Protein AF-0000000078659675 (afdb_homodimer)

Sequence (602 aa):
MTEHTHDHQFLGSAHDQNARRTLWVVILTLVMMAAEIAAGYITGSMALLADGFHMATHAGALGIAAAAYAYARRHAGSSRYSFGTGKVGDLGGFASALILGIVALSVGVESTIRLFQPGEVQFDMAIFIAVIGLLVNIASALLLGHGHNHDHHHEHGHDHPHHHDNNLRSAYLHVIADALTSVLAIAALLAGRFLGWVWLDPLMGIVGALVIARWSWSLMKVTAGVLLDQTDEHVAEEIRERVEKPGDARITDLHVWRVGPDAHAAIISVVGKAGVDLASIRQRLVPVHEVRHLTVEVQAGMTEHTHDHQFLGSAHDQNARRTLWVVILTLVMMAAEIAAGYITGSMALLADGFHMATHAGALGIAAAAYAYARRHAGSSRYSFGTGKVGDLGGFASALILGIVALSVGVESTIRLFQPGEVQFDMAIFIAVIGLLVNIASALLLGHGHNHDHHHEHGHDHPHHHDNNLRSAYLHVIADALTSVLAIAALLAGRFLGWVWLDPLMGIVGALVIARWSWSLMKVTAGVLLDQTDEHVAEEIRERVEKPGDARITDLHVWRVGPDAHAAIISVVGKAGVDLASIRQRLVPVHEVRHLTVEVQAG

Radius of gyration: 29.97 Å; Cα contacts (8 Å, |Δi|>4): 810; chains: 2; bounding box: 80×82×69 Å

Solvent-accessible surface area (backbone atoms only — not comparable to full-atom values): 30728 Å² total; per-residue (Å²): 139,83,78,76,74,74,71,85,61,75,66,48,60,60,51,45,48,52,48,47,52,52,48,51,43,49,50,51,51,51,51,42,28,51,49,30,36,52,43,11,68,72,25,50,34,33,16,43,28,25,47,16,53,47,49,45,55,56,50,41,53,50,49,17,53,48,50,32,47,50,47,48,61,71,45,62,77,45,74,83,54,62,61,20,56,40,36,52,20,35,51,46,36,26,53,46,19,49,53,44,31,51,50,18,51,52,43,27,52,52,13,54,50,30,53,79,47,73,69,77,55,44,42,68,63,45,42,52,51,46,52,51,43,47,50,49,52,52,51,41,49,54,62,57,59,62,62,73,64,70,70,90,64,72,88,78,69,93,72,80,66,70,66,64,56,54,54,52,48,50,52,50,50,48,53,47,53,53,47,48,50,45,50,51,31,42,49,23,38,48,36,24,67,77,69,62,40,58,54,38,24,19,50,41,5,33,52,33,15,50,54,36,32,52,50,19,49,53,44,30,51,57,26,45,37,44,49,26,41,40,63,43,62,70,62,43,51,54,50,49,49,49,56,34,64,86,65,55,32,43,77,78,42,81,47,29,24,52,26,29,86,81,27,22,34,35,41,37,33,33,38,16,45,96,84,65,44,66,68,60,55,50,59,55,45,60,80,49,70,46,52,72,42,78,46,60,36,74,40,84,100,137,82,77,76,74,74,70,82,61,73,68,49,58,60,51,43,48,53,46,47,53,51,48,50,43,49,51,50,50,52,50,42,26,52,49,29,36,51,42,11,66,73,25,50,34,33,17,43,29,25,46,16,53,48,50,45,54,55,51,41,54,50,49,19,54,48,48,31,47,52,48,47,62,70,44,62,75,46,74,83,52,61,62,22,56,39,36,52,21,34,52,45,37,27,53,47,18,49,54,44,31,51,50,17,50,52,44,27,52,52,13,53,51,29,51,79,47,73,68,76,55,44,42,67,63,45,43,52,51,47,52,52,42,47,50,49,52,52,52,40,49,53,62,58,60,62,62,70,62,70,71,88,64,72,88,79,69,93,71,81,65,68,66,65,55,54,54,53,48,51,53,49,50,48,52,47,53,54,47,47,51,45,50,51,31,43,50,22,37,48,36,24,65,76,69,62,40,57,53,39,25,19,49,41,5,34,53,35,14,51,52,37,31,51,51,19,49,52,44,30,52,56,26,45,38,44,49,26,42,41,63,42,61,71,62,44,51,52,50,50,49,50,56,33,63,86,64,53,34,43,78,79,41,80,46,28,24,52,27,29,86,81,28,23,34,34,41,36,33,33,38,17,44,95,84,64,43,68,68,60,56,52,60,56,46,59,79,49,71,45,52,70,42,78,46,59,35,76,41,84,99

Secondary structure (DSSP, 8-state):
---------TTTHHHHHHHHHHHHHHHHHHHHHHHHHHHHHHHT-HHHHHHHHHHHHHHHHHHHHHHHHHHHHHTTT-GGGTTTGGGHHHHHHHHHHHHHHHHHHHHHHHHHHHHHS-----HHHHHHHHHHHHHHHHHHHHHHHGGGGS-TT---S----HHHHHHHHHHHHHHHHHHHHHHHHHHHHHHHHHH--TTHHHHHHHHHHHHHHHHHHHHHHHHHHHHTT-B-HHHHHHHHHHHHTTSSEEEEEEEEEEEETTEEEEEEEEEE-TT--HHHHHHHHTT-TTEEEEEEEEEE-/---------TTTHHHHHHHHHHHHHHHHHHHHHHHHHHHHHHH--HHHHHHHHHHHHHHHHHHHHHHHHHHHHHTTT-GGGTTTGGGHHHHHHHHHHHHHHHHHHHHHHHHHHHHHS-----HHHHHHHHHHHHHHHHHHHHHHHGGGGS-TT---S----HHHHHHHHHHHHHHHHHHHHHHHHHHHHHHHHHH--TTHHHHHHHHHHHHHHHHHHHHHHHHHHHHTT-B-HHHHHHHHHHHHTTSSEEEEEEEEEEEETTEEEEEEEEEE-TT--HHHHHHHHTT-TTEEEEEEEEEE-

InterPro domains:
  IPR002524 Cation efflux [TIGR01297] (19-298)
  IPR027469 Cation efflux transmembrane domain superfamily [G3DSA:1.20.1510.10] (18-227)
  IPR027469 Cation efflux transmembrane domain superfamily [SSF161111] (16-229)
  IPR045316 Zinc transporter Msc2-like [PTHR45755] (15-300)
  IPR058533 Cation efflux protein, transmembrane domain [PF01545] (25-228)

pLDDT: mean 78.59, std 19.4, range [26.41, 96.31]

Structure (mmCIF, N/CA/C/O backbone):
data_AF-0000000078659675-model_v1
#
loop_
_entity.id
_entity.type
_entity.pdbx_description
1 polymer 'CDF family Co(II)/Ni(II) efflux transporter DmeF'
#
loop_
_atom_site.group_PDB
_atom_site.id
_atom_site.type_symbol
_atom_site.label_atom_id
_atom_site.label_alt_id
_atom_site.label_comp_id
_atom_site.label_asym_id
_atom_site.label_entity_id
_atom_site.label_seq_id
_atom_site.pdbx_PDB_ins_code
_atom_site.Cartn_x
_atom_site.Cartn_y
_atom_site.Cartn_z
_atom_site.occupancy
_atom_site.B_iso_or_equiv
_atom_site.auth_seq_id
_atom_site.auth_comp_id
_atom_site.auth_asym_id
_atom_site.auth_atom_id
_atom_site.pdbx_PDB_model_num
ATOM 1 N N . MET A 1 1 ? -38.25 17 44.094 1 26.41 1 MET A N 1
ATOM 2 C CA . MET A 1 1 ? -38.406 17.047 42.625 1 26.41 1 MET A CA 1
ATOM 3 C C . MET A 1 1 ? -37.438 16.094 41.938 1 26.41 1 MET A C 1
ATOM 5 O O . MET A 1 1 ? -36.25 16.359 41.875 1 26.41 1 MET A O 1
ATOM 9 N N . THR A 1 2 ? -37.625 14.703 41.938 1 29.97 2 THR A N 1
ATOM 10 C CA . THR A 1 2 ? -36.938 13.438 41.75 1 29.97 2 THR A CA 1
ATOM 11 C C . THR A 1 2 ? -36.594 13.227 40.25 1 29.97 2 THR A C 1
ATOM 13 O O . THR A 1 2 ? -37.5 13.039 39.438 1 29.97 2 THR A O 1
ATOM 16 N N . GLU A 1 3 ? -35.75 14.156 39.688 1 32.44 3 GLU A N 1
ATOM 17 C CA . GLU A 1 3 ? -35.344 14.234 38.281 1 32.44 3 GLU A CA 1
ATOM 18 C C . GLU A 1 3 ? -34.969 12.859 37.719 1 32.44 3 GLU A C 1
ATOM 20 O O . GLU A 1 3 ? -34.062 12.219 38.25 1 32.44 3 GLU A O 1
ATOM 25 N N . HIS A 1 4 ? -36 12.031 37.281 1 32.41 4 HIS A N 1
ATOM 26 C CA . HIS A 1 4 ? -36 10.742 36.594 1 32.41 4 HIS A CA 1
ATOM 27 C C . HIS A 1 4 ? -35 10.734 35.438 1 32.41 4 HIS A C 1
ATOM 29 O O . HIS A 1 4 ? -35.188 11.461 34.469 1 32.41 4 HIS A O 1
ATOM 35 N N . THR A 1 5 ? -33.719 10.797 35.719 1 32.12 5 THR A N 1
ATOM 36 C CA . THR A 1 5 ? -32.594 10.555 34.812 1 32.12 5 THR A CA 1
ATOM 37 C C . THR A 1 5 ? -32.875 9.344 33.938 1 32.12 5 THR A C 1
ATOM 39 O O . THR A 1 5 ? -32.844 8.203 34.406 1 32.12 5 THR A O 1
ATOM 42 N N . HIS A 1 6 ? -34.094 9.336 33.188 1 31.38 6 HIS A N 1
ATOM 43 C CA . HIS A 1 6 ? -34.344 8.32 32.156 1 31.38 6 HIS A CA 1
ATOM 44 C C . HIS A 1 6 ? -33.062 7.973 31.391 1 31.38 6 HIS A C 1
ATOM 46 O O . HIS A 1 6 ? -32.438 8.844 30.766 1 31.38 6 HIS A O 1
ATOM 52 N N . ASP A 1 7 ? -32.25 7.145 31.906 1 31.67 7 ASP A N 1
ATOM 53 C CA . ASP A 1 7 ? -31.094 6.426 31.406 1 31.67 7 ASP A CA 1
ATOM 54 C C . ASP A 1 7 ? -31.297 5.98 29.953 1 31.67 7 ASP A C 1
ATOM 56 O O . ASP A 1 7 ? -32.281 5.289 29.656 1 31.67 7 ASP A O 1
ATOM 60 N N . HIS A 1 8 ? -31.141 6.836 28.922 1 31.97 8 HIS A N 1
ATOM 61 C CA . HIS A 1 8 ? -31.016 6.59 27.484 1 31.97 8 HIS A CA 1
ATOM 62 C C . HIS A 1 8 ? -30.344 5.25 27.219 1 31.97 8 HIS A C 1
ATOM 64 O O . HIS A 1 8 ? -29.234 5.207 26.688 1 31.97 8 HIS A O 1
ATOM 70 N N . GLN A 1 9 ? -30.391 4.23 28.062 1 34.88 9 GLN A N 1
ATOM 71 C CA . GLN A 1 9 ? -29.969 2.834 27.953 1 34.88 9 GLN A CA 1
ATOM 72 C C . GLN A 1 9 ? -30.641 2.154 26.75 1 34.88 9 GLN A C 1
ATOM 74 O O . GLN A 1 9 ? -30.438 0.958 26.531 1 34.88 9 GLN A O 1
ATOM 79 N N . PHE A 1 10 ? -31.719 2.605 26.219 1 34.47 10 PHE A N 1
ATOM 80 C CA . PHE A 1 10 ? -32.5 1.85 25.234 1 34.47 10 PHE A CA 1
ATOM 81 C C . PHE A 1 10 ? -31.703 1.652 23.953 1 34.47 10 PHE A C 1
ATOM 83 O O . PHE A 1 10 ? -32.156 0.979 23.031 1 34.47 10 PHE A O 1
ATOM 90 N N . LEU A 1 11 ? -30.766 2.471 23.578 1 39.97 11 LEU A N 1
ATOM 91 C CA . LEU A 1 11 ? -29.969 2.355 22.359 1 39.97 11 LEU A CA 1
ATOM 92 C C . LEU A 1 11 ? -29.078 1.119 22.422 1 39.97 11 LEU A C 1
ATOM 94 O O . LEU A 1 11 ? -28.312 0.855 21.484 1 39.97 11 LEU A O 1
ATOM 98 N N . GLY A 1 12 ? -29.016 0.402 23.406 1 40.34 12 GLY A N 1
ATOM 99 C CA . GLY A 1 12 ? -28.031 -0.628 23.703 1 40.34 12 GLY A CA 1
ATOM 100 C C . GLY A 1 12 ? -28.328 -1.948 23.016 1 40.34 12 GLY A C 1
ATOM 101 O O . GLY A 1 12 ? -27.453 -2.516 22.359 1 40.34 12 GLY A O 1
ATOM 102 N N . SER A 1 13 ? -29.531 -2.492 23.391 1 45.34 13 SER A N 1
ATOM 103 C CA . SER A 1 13 ? -29.766 -3.877 22.984 1 45.34 13 SER A CA 1
ATOM 104 C C . SER A 1 13 ? -30 -3.984 21.484 1 45.34 13 SER A C 1
ATOM 106 O O . SER A 1 13 ? -29.547 -4.93 20.844 1 45.34 13 SER A O 1
ATOM 108 N N . ALA A 1 14 ? -30.906 -3.186 21 1 46.44 14 ALA A N 1
ATOM 109 C CA . ALA A 1 14 ? -31.203 -3.205 19.562 1 46.44 14 ALA A CA 1
ATOM 110 C C . ALA A 1 14 ? -29.969 -2.857 18.75 1 46.44 14 ALA A C 1
ATOM 112 O O . ALA A 1 14 ? -29.734 -3.449 17.688 1 46.44 14 ALA A O 1
ATOM 113 N N . HIS A 1 15 ? -29.297 -1.82 19.281 1 52.75 15 HIS A N 1
ATOM 114 C CA . HIS A 1 15 ? -28.016 -1.496 18.641 1 52.75 15 HIS A CA 1
ATOM 115 C C . HIS A 1 15 ? -27.078 -2.689 18.672 1 52.75 15 HIS A C 1
ATOM 117 O O . HIS A 1 15 ? -26.406 -2.979 17.672 1 52.75 15 HIS A O 1
ATOM 123 N N . ASP A 1 16 ? -27.219 -3.379 19.828 1 58.66 16 ASP A N 1
ATOM 124 C CA . ASP A 1 16 ? -26.375 -4.559 19.969 1 58.66 16 ASP A CA 1
ATOM 125 C C . ASP A 1 16 ? -26.844 -5.688 19.047 1 58.66 16 ASP A C 1
ATOM 127 O O . ASP A 1 16 ? -26.016 -6.402 18.469 1 58.66 16 ASP A O 1
ATOM 131 N N . GLN A 1 17 ? -28.203 -5.828 19.016 1 58.91 17 GLN A N 1
ATOM 132 C CA . GLN A 1 17 ? -28.719 -6.879 18.141 1 58.91 17 GLN A CA 1
ATOM 133 C C . GLN A 1 17 ? -28.406 -6.586 16.688 1 58.91 17 GLN A C 1
ATOM 135 O O . GLN A 1 17 ? -28.062 -7.496 15.922 1 58.91 17 GLN A O 1
ATOM 140 N N . ASN A 1 18 ? -28.562 -5.359 16.344 1 65.44 18 ASN A N 1
ATOM 141 C CA . ASN A 1 18 ? -28.219 -4.953 14.992 1 65.44 18 ASN A CA 1
ATOM 142 C C . ASN A 1 18 ? -26.734 -5.137 14.703 1 65.44 18 ASN A C 1
ATOM 144 O O . ASN A 1 18 ? -26.359 -5.57 13.617 1 65.44 18 ASN A O 1
ATOM 148 N N . ALA A 1 19 ? -26.109 -4.957 15.758 1 70.62 19 ALA A N 1
ATOM 149 C CA . ALA A 1 19 ? -24.672 -5.16 15.617 1 70.62 19 ALA A CA 1
ATOM 150 C C . ALA A 1 19 ? -24.344 -6.645 15.484 1 70.62 19 ALA A C 1
ATOM 152 O O . ALA A 1 19 ? -23.469 -7.023 14.695 1 70.62 19 ALA A O 1
ATOM 153 N N . ARG A 1 20 ? -25.141 -7.387 16.188 1 76.62 20 ARG A N 1
ATOM 154 C CA . ARG A 1 20 ? -24.922 -8.828 16.109 1 76.62 20 ARG A CA 1
ATOM 155 C C . ARG A 1 20 ? -25.344 -9.383 14.766 1 76.62 20 ARG A C 1
ATOM 157 O O . ARG A 1 20 ? -24.656 -10.234 14.188 1 76.62 20 ARG A O 1
ATOM 164 N N . ARG A 1 21 ? -26.438 -8.953 14.328 1 77.5 21 ARG A N 1
ATOM 165 C CA . ARG A 1 21 ? -26.922 -9.391 13.023 1 77.5 21 ARG A CA 1
ATOM 166 C C . ARG A 1 21 ? -25.938 -9.016 11.922 1 77.5 21 ARG A C 1
ATOM 168 O O . ARG A 1 21 ? -25.656 -9.812 11.023 1 77.5 21 ARG A O 1
ATOM 175 N N . THR A 1 22 ? -25.453 -7.914 11.961 1 78 22 THR A N 1
ATOM 176 C CA . THR A 1 22 ? -24.484 -7.449 10.969 1 78 22 THR A CA 1
ATOM 177 C C . THR A 1 22 ? -23.219 -8.281 11.031 1 78 22 THR A C 1
ATOM 179 O O . THR A 1 22 ? -22.656 -8.633 9.992 1 78 22 THR A O 1
ATOM 182 N N . LEU A 1 23 ? -22.906 -8.617 12.234 1 80.62 23 LEU A N 1
ATOM 183 C CA . LEU A 1 23 ? -21.703 -9.43 12.398 1 80.62 23 LEU A CA 1
ATOM 184 C C . LEU A 1 23 ? -21.891 -10.812 11.789 1 80.62 23 LEU A C 1
ATOM 186 O O . LEU A 1 23 ? -20.984 -11.344 11.148 1 80.62 23 LEU A O 1
ATOM 190 N N . TRP A 1 24 ? -23.016 -11.32 11.992 1 81.31 24 TRP A N 1
ATOM 191 C CA . TRP A 1 24 ? -23.297 -12.641 11.43 1 81.31 24 TRP A CA 1
ATOM 192 C C . TRP A 1 24 ? -23.297 -12.594 9.906 1 81.31 24 TRP A C 1
ATOM 194 O O . TRP A 1 24 ? -22.781 -13.508 9.258 1 81.31 24 TRP A O 1
ATOM 204 N N . VAL A 1 25 ? -23.875 -11.586 9.367 1 81.19 25 VAL A N 1
ATOM 205 C CA . VAL A 1 25 ? -23.906 -11.422 7.922 1 81.19 25 VAL A CA 1
ATOM 206 C C . VAL A 1 25 ? -22.484 -11.297 7.383 1 81.19 25 VAL A C 1
ATOM 208 O O . VAL A 1 25 ? -22.141 -11.883 6.352 1 81.19 25 VAL A O 1
ATOM 211 N N . VAL A 1 26 ? -21.719 -10.656 8.117 1 82.19 26 VAL A N 1
ATOM 212 C CA . VAL A 1 26 ? -20.328 -10.461 7.691 1 82.19 26 VAL A CA 1
ATOM 213 C C . VAL A 1 26 ? -19.594 -11.789 7.719 1 82.19 26 VAL A C 1
ATOM 215 O O . VAL A 1 26 ? -18.875 -12.133 6.773 1 82.19 26 VAL A O 1
ATOM 218 N N . ILE A 1 27 ? -19.797 -12.5 8.773 1 85.81 27 ILE A N 1
ATOM 219 C CA . ILE A 1 27 ? -19.109 -13.789 8.914 1 85.81 27 ILE A CA 1
ATOM 220 C C . ILE A 1 27 ? -19.578 -14.742 7.816 1 85.81 27 ILE A C 1
ATOM 222 O O . ILE A 1 27 ? -18.75 -15.414 7.188 1 85.81 27 ILE A O 1
ATOM 226 N N . LEU A 1 28 ? -20.844 -14.734 7.594 1 85.06 28 LEU A N 1
ATOM 227 C CA . LEU A 1 28 ? -21.391 -15.602 6.562 1 85.06 28 LEU A CA 1
ATOM 228 C C . LEU A 1 28 ? -20.844 -15.242 5.188 1 85.06 28 LEU A C 1
ATOM 230 O O . LEU A 1 28 ? -20.484 -16.125 4.402 1 85.06 28 LEU A O 1
ATOM 234 N N . THR A 1 29 ? -20.766 -14.023 4.945 1 83.12 29 THR A N 1
ATOM 235 C CA . THR A 1 29 ? -20.25 -13.555 3.664 1 83.12 29 THR A CA 1
ATOM 236 C C . THR A 1 29 ? -18.781 -13.922 3.504 1 83.12 29 THR A C 1
ATOM 238 O O . THR A 1 29 ? -18.359 -14.352 2.43 1 83.12 29 THR A O 1
ATOM 241 N N . LEU A 1 30 ? -18.047 -13.852 4.582 1 88.56 30 LEU A N 1
ATOM 242 C CA . LEU A 1 30 ? -16.625 -14.172 4.539 1 88.56 30 LEU A CA 1
ATOM 243 C C . LEU A 1 30 ? -16.406 -15.664 4.312 1 88.56 30 LEU A C 1
ATOM 245 O O . LEU A 1 30 ? -15.531 -16.062 3.551 1 88.56 30 LEU A O 1
ATOM 249 N N . VAL A 1 31 ? -17.203 -16.375 4.953 1 91.19 31 VAL A N 1
ATOM 250 C CA . VAL A 1 31 ? -17.109 -17.828 4.805 1 91.19 31 VAL A CA 1
ATOM 251 C C . VAL A 1 31 ? -17.484 -18.234 3.379 1 91.19 31 VAL A C 1
ATOM 253 O O . VAL A 1 31 ? -16.781 -19.031 2.754 1 91.19 31 VAL A O 1
ATOM 256 N N . MET A 1 32 ? -18.531 -17.672 2.898 1 90.88 32 MET A N 1
ATOM 257 C CA . MET A 1 32 ? -18.969 -17.984 1.539 1 90.88 32 MET A CA 1
ATOM 258 C C . MET A 1 32 ? -17.922 -17.547 0.519 1 90.88 32 MET A C 1
ATOM 260 O O . MET A 1 32 ? -17.672 -18.234 -0.468 1 90.88 32 MET A O 1
ATOM 264 N N . MET A 1 33 ? -17.344 -16.438 0.725 1 91.69 33 MET A N 1
ATOM 265 C CA . MET A 1 33 ? -16.281 -15.938 -0.135 1 91.69 33 MET A CA 1
ATOM 266 C C . MET A 1 33 ? -15.117 -16.922 -0.178 1 91.69 33 MET A C 1
ATOM 268 O O . MET A 1 33 ? -14.633 -17.281 -1.256 1 91.69 33 MET A O 1
ATOM 272 N N . ALA A 1 34 ? -14.703 -17.344 0.958 1 93.81 34 ALA A N 1
ATOM 273 C CA . ALA A 1 34 ? -13.602 -18.312 1.047 1 93.81 34 ALA A CA 1
ATOM 274 C C . ALA A 1 34 ? -13.953 -19.609 0.341 1 93.81 34 ALA A C 1
ATOM 276 O O . ALA A 1 34 ? -13.125 -20.188 -0.367 1 93.81 34 ALA A O 1
ATOM 277 N N . ALA A 1 35 ? -15.172 -19.984 0.558 1 94.56 35 ALA A N 1
ATOM 278 C CA . ALA A 1 35 ? -15.641 -21.219 -0.084 1 94.56 35 ALA A CA 1
ATOM 279 C C . ALA A 1 35 ? -15.648 -21.078 -1.604 1 94.56 35 ALA A C 1
ATOM 281 O O . ALA A 1 35 ? -15.227 -21.984 -2.32 1 94.56 35 ALA A O 1
ATOM 282 N N . GLU A 1 36 ? -16.062 -20.016 -2.035 1 95.06 36 GLU A N 1
ATOM 283 C CA . GLU A 1 36 ? -16.109 -19.781 -3.477 1 95.06 36 GLU A CA 1
ATOM 284 C C . GLU A 1 36 ? -14.711 -19.719 -4.074 1 95.06 36 GLU A C 1
ATOM 286 O O . GLU A 1 36 ? -14.461 -20.297 -5.137 1 95.06 36 GLU A O 1
ATOM 291 N N . ILE A 1 37 ? -13.844 -19.047 -3.439 1 94.44 37 ILE A N 1
ATOM 292 C CA . ILE A 1 37 ? -12.469 -18.938 -3.92 1 94.44 37 ILE A CA 1
ATOM 293 C C . ILE A 1 37 ? -11.828 -20.328 -3.953 1 94.44 37 ILE A C 1
ATOM 295 O O . ILE A 1 37 ? -11.242 -20.719 -4.965 1 94.44 37 ILE A O 1
ATOM 299 N N . ALA A 1 38 ? -12.016 -21.062 -2.91 1 94.56 38 ALA A N 1
ATOM 300 C CA . ALA A 1 38 ? -11.469 -22.422 -2.84 1 94.56 38 ALA A CA 1
ATOM 301 C C . ALA A 1 38 ? -12.07 -23.312 -3.924 1 94.56 38 ALA A C 1
ATOM 303 O O . ALA A 1 38 ? -11.344 -24.016 -4.629 1 94.56 38 ALA A O 1
ATOM 304 N N . ALA A 1 39 ? -13.352 -23.234 -4.047 1 94.25 39 ALA A N 1
ATOM 305 C CA . ALA A 1 39 ? -14.039 -24.031 -5.055 1 94.25 39 ALA A CA 1
ATOM 306 C C . ALA A 1 39 ? -13.609 -23.625 -6.465 1 94.25 39 ALA A C 1
ATOM 308 O O . ALA A 1 39 ? -13.5 -24.469 -7.352 1 94.25 39 ALA A O 1
ATOM 309 N N . GLY A 1 40 ? -13.414 -22.344 -6.668 1 94.44 40 GLY A N 1
ATOM 310 C CA . GLY A 1 40 ? -12.922 -21.891 -7.961 1 94.44 40 GLY A CA 1
ATOM 311 C C . GLY A 1 40 ? -11.57 -22.484 -8.328 1 94.44 40 GLY A C 1
ATOM 312 O O . GLY A 1 40 ? -11.367 -22.922 -9.461 1 94.44 40 GLY A O 1
ATOM 313 N N . TYR A 1 41 ? -10.719 -22.578 -7.375 1 92.06 41 TYR A N 1
ATOM 314 C CA . TYR A 1 41 ? -9.391 -23.141 -7.598 1 92.06 41 TYR A CA 1
ATOM 315 C C . TYR A 1 41 ? -9.477 -24.656 -7.816 1 92.06 41 TYR A C 1
ATOM 317 O O . TYR A 1 41 ? -8.773 -25.203 -8.672 1 92.06 41 TYR A O 1
ATOM 325 N N . ILE A 1 42 ? -10.344 -25.359 -7.117 1 93.25 42 ILE A N 1
ATOM 326 C CA . ILE A 1 42 ? -10.445 -26.828 -7.148 1 93.25 42 ILE A CA 1
ATOM 327 C C . ILE A 1 42 ? -11.164 -27.266 -8.422 1 93.25 42 ILE A C 1
ATOM 329 O O . ILE A 1 42 ? -10.727 -28.203 -9.094 1 93.25 42 ILE A O 1
ATOM 333 N N . THR A 1 43 ? -12.188 -26.547 -8.773 1 93.88 43 THR A N 1
ATOM 334 C CA . THR A 1 43 ? -13 -26.953 -9.914 1 93.88 43 THR A CA 1
ATOM 335 C C . THR A 1 43 ? -12.383 -26.453 -11.219 1 93.88 43 THR A C 1
ATOM 337 O O . THR A 1 43 ? -12.672 -26.984 -12.289 1 93.88 43 THR A O 1
ATOM 340 N N . GLY A 1 44 ? -11.633 -25.359 -11.062 1 93.31 44 GLY A N 1
ATOM 341 C CA . GLY A 1 44 ? -11.039 -24.781 -12.25 1 93.31 44 GLY A CA 1
ATOM 342 C C . GLY A 1 44 ? -11.922 -23.719 -12.891 1 93.31 44 GLY A C 1
ATOM 343 O O . GLY A 1 44 ? -11.656 -23.281 -14.016 1 93.31 44 GLY A O 1
ATOM 344 N N . SER A 1 45 ? -12.961 -23.344 -12.25 1 95.06 45 SER A N 1
ATOM 345 C CA . SER A 1 45 ? -13.867 -22.344 -12.812 1 95.06 45 SER A CA 1
ATOM 346 C C . SER A 1 45 ? -13.344 -20.938 -12.578 1 95.06 45 SER A C 1
ATOM 348 O O . SER A 1 45 ? -13.18 -20.516 -11.43 1 95.06 45 SER A O 1
ATOM 350 N N . MET A 1 46 ? -13.188 -20.266 -13.648 1 94.94 46 MET A N 1
ATOM 351 C CA . MET A 1 46 ? -12.711 -18.891 -13.57 1 94.94 46 MET A CA 1
ATOM 352 C C . MET A 1 46 ? -13.844 -17.938 -13.164 1 94.94 46 MET A C 1
ATOM 354 O O . MET A 1 46 ? -13.609 -16.938 -12.484 1 94.94 46 MET A O 1
ATOM 358 N N . ALA A 1 47 ? -15.016 -18.266 -13.609 1 94.69 47 ALA A N 1
ATOM 359 C CA . ALA A 1 47 ? -16.188 -17.469 -13.234 1 94.69 47 ALA A CA 1
ATOM 360 C C . ALA A 1 47 ? -16.406 -17.484 -11.719 1 94.69 47 ALA A C 1
ATOM 362 O O . ALA A 1 47 ? -16.641 -16.453 -11.109 1 94.69 47 ALA A O 1
ATOM 363 N N . LEU A 1 48 ? -16.281 -18.625 -11.18 1 93.94 48 LEU A N 1
ATOM 364 C CA . LEU A 1 48 ? -16.453 -18.797 -9.742 1 93.94 48 LEU A CA 1
ATOM 365 C C . LEU A 1 48 ? -15.328 -18.109 -8.977 1 93.94 48 LEU A C 1
ATOM 367 O O . LEU A 1 48 ? -15.57 -17.453 -7.957 1 93.94 48 LEU A O 1
ATOM 371 N N . LEU A 1 49 ? -14.164 -18.203 -9.461 1 94.5 49 LEU A N 1
ATOM 372 C CA . LEU A 1 49 ? -13.016 -17.531 -8.844 1 94.5 49 LEU A CA 1
ATOM 373 C C . LEU A 1 49 ? -13.203 -16.016 -8.852 1 94.5 49 LEU A C 1
ATOM 375 O O . LEU A 1 49 ? -12.992 -15.359 -7.828 1 94.5 49 LEU A O 1
ATOM 379 N N . ALA A 1 50 ? -13.594 -15.562 -9.984 1 93.38 50 ALA A N 1
ATOM 380 C CA . ALA A 1 50 ? -13.828 -14.125 -10.109 1 93.38 50 ALA A CA 1
ATOM 381 C C . ALA A 1 50 ? -14.922 -13.664 -9.148 1 93.38 50 ALA A C 1
ATOM 383 O O . ALA A 1 50 ? -14.797 -12.617 -8.508 1 93.38 50 ALA A O 1
ATOM 384 N N . ASP A 1 51 ? -15.938 -14.344 -9.078 1 91.88 51 ASP A N 1
ATOM 385 C CA . ASP A 1 51 ? -17.031 -14.031 -8.172 1 91.88 51 ASP A CA 1
ATOM 386 C C . ASP A 1 51 ? -16.578 -14.016 -6.723 1 91.88 51 ASP A C 1
ATOM 388 O O . ASP A 1 51 ? -16.906 -13.102 -5.965 1 91.88 51 ASP A O 1
ATOM 392 N N . GLY A 1 52 ? -15.828 -15 -6.336 1 91.19 52 GLY A N 1
ATOM 393 C CA . GLY A 1 52 ? -15.281 -15.062 -4.992 1 91.19 52 GLY A CA 1
ATOM 394 C C . GLY A 1 52 ? -14.406 -13.867 -4.648 1 91.19 52 GLY A C 1
ATOM 395 O O . GLY A 1 52 ? -14.555 -13.266 -3.584 1 91.19 52 GLY A O 1
ATOM 396 N N . PHE A 1 53 ? -13.57 -13.5 -5.57 1 90.38 53 PHE A N 1
ATOM 397 C CA . PHE A 1 53 ? -12.664 -12.383 -5.324 1 90.38 53 PHE A CA 1
ATOM 398 C C . PHE A 1 53 ? -13.406 -11.055 -5.395 1 90.38 53 PHE A C 1
ATOM 400 O O . PHE A 1 53 ? -13.039 -10.094 -4.719 1 90.38 53 PHE A O 1
ATOM 407 N N . HIS A 1 54 ? -14.453 -11.023 -6.199 1 87.56 54 HIS A N 1
ATOM 408 C CA . HIS A 1 54 ? -15.297 -9.828 -6.207 1 87.56 54 HIS A CA 1
ATOM 409 C C . HIS A 1 54 ? -15.867 -9.547 -4.82 1 87.56 54 HIS A C 1
ATOM 411 O O . HIS A 1 54 ? -15.859 -8.406 -4.359 1 87.56 54 HIS A O 1
ATOM 417 N N . MET A 1 55 ? -16.219 -10.57 -4.207 1 86.31 55 MET A N 1
ATOM 418 C CA . MET A 1 55 ? -16.734 -10.438 -2.85 1 86.31 55 MET A CA 1
ATOM 419 C C . MET A 1 55 ? -15.641 -10.039 -1.876 1 86.31 55 MET A C 1
ATOM 421 O O . MET A 1 55 ? -15.906 -9.391 -0.863 1 86.31 55 MET A O 1
ATOM 425 N N . ALA A 1 56 ? -14.477 -10.32 -2.139 1 85.06 56 ALA A N 1
ATOM 426 C CA . ALA A 1 56 ? -13.344 -9.969 -1.289 1 85.06 56 ALA A CA 1
ATOM 427 C C . ALA A 1 56 ? -13.125 -8.461 -1.258 1 85.06 56 ALA A C 1
ATOM 429 O O . ALA A 1 56 ? -12.625 -7.918 -0.269 1 85.06 56 ALA A O 1
ATOM 430 N N . THR A 1 57 ? -13.578 -7.824 -2.322 1 80.06 57 THR A N 1
ATOM 431 C CA . THR A 1 57 ? -13.469 -6.371 -2.379 1 80.06 57 THR A CA 1
ATOM 432 C C . THR A 1 57 ? -14.32 -5.719 -1.298 1 80.06 57 THR A C 1
ATOM 434 O O . THR A 1 57 ? -13.883 -4.773 -0.641 1 80.06 57 THR A O 1
ATOM 437 N N . HIS A 1 58 ? -15.438 -6.293 -1.113 1 74.94 58 HIS A N 1
ATOM 438 C CA . HIS A 1 58 ? -16.344 -5.766 -0.092 1 74.94 58 HIS A CA 1
ATOM 439 C C . HIS A 1 58 ? -15.828 -6.09 1.309 1 74.94 58 HIS A C 1
ATOM 441 O O . HIS A 1 58 ? -15.883 -5.246 2.205 1 74.94 58 HIS A O 1
ATOM 447 N N . ALA A 1 59 ? -15.352 -7.27 1.421 1 76.56 59 ALA A N 1
ATOM 448 C CA . ALA A 1 59 ? -14.797 -7.699 2.701 1 76.56 59 ALA A CA 1
ATOM 449 C C . ALA A 1 59 ? -13.602 -6.832 3.098 1 76.56 59 ALA A C 1
ATOM 451 O O . ALA A 1 59 ? -13.43 -6.496 4.27 1 76.56 59 ALA A O 1
ATOM 452 N N . GLY A 1 60 ? -12.844 -6.465 2.121 1 75.19 60 GLY A N 1
ATOM 453 C CA . GLY A 1 60 ? -11.727 -5.574 2.377 1 75.19 60 GLY A CA 1
ATOM 454 C C . GLY A 1 60 ? -12.148 -4.207 2.879 1 75.19 60 GLY A C 1
ATOM 455 O O . GLY A 1 60 ? -11.57 -3.68 3.828 1 75.19 60 GLY A O 1
ATOM 456 N N . ALA A 1 61 ? -13.164 -3.701 2.24 1 72.38 61 ALA A N 1
ATOM 457 C CA . ALA A 1 61 ? -13.68 -2.406 2.668 1 72.38 61 ALA A CA 1
ATOM 458 C C . ALA A 1 61 ? -14.18 -2.465 4.109 1 72.38 61 ALA A C 1
ATOM 460 O O . ALA A 1 61 ? -13.906 -1.563 4.906 1 72.38 61 ALA A O 1
ATOM 461 N N . LEU A 1 62 ? -14.828 -3.564 4.375 1 73.69 62 LEU A N 1
ATOM 462 C CA . LEU A 1 62 ? -15.336 -3.758 5.727 1 73.69 62 LEU A CA 1
ATOM 463 C C . LEU A 1 62 ? -14.188 -3.934 6.715 1 73.69 62 LEU A C 1
ATOM 465 O O . LEU A 1 62 ? -14.242 -3.422 7.836 1 73.69 62 LEU A O 1
ATOM 469 N N . GLY A 1 63 ? -13.242 -4.668 6.305 1 73.44 63 GLY A N 1
ATOM 470 C CA . GLY A 1 63 ? -12.078 -4.879 7.145 1 73.44 63 GLY A CA 1
ATOM 471 C C . GLY A 1 63 ? -11.328 -3.596 7.465 1 73.44 63 GLY A C 1
ATOM 472 O O . GLY A 1 63 ? -10.914 -3.383 8.602 1 73.44 63 GLY A O 1
ATOM 473 N N . ILE A 1 64 ? -11.234 -2.783 6.527 1 71.12 64 ILE A N 1
ATOM 474 C CA . ILE A 1 64 ? -10.562 -1.497 6.695 1 71.12 64 ILE A CA 1
ATOM 475 C C . ILE A 1 64 ? -11.359 -0.628 7.672 1 71.12 64 ILE A C 1
ATOM 477 O O . ILE A 1 64 ? -10.781 -0.006 8.562 1 71.12 64 ILE A O 1
ATOM 481 N N . ALA A 1 65 ? -12.695 -0.588 7.457 1 69.75 65 ALA A N 1
ATOM 482 C CA . ALA A 1 65 ? -13.555 0.178 8.359 1 69.75 65 ALA A CA 1
ATOM 483 C C . ALA A 1 65 ? -13.438 -0.321 9.789 1 69.75 65 ALA A C 1
ATOM 485 O O . ALA A 1 65 ? -13.352 0.477 10.727 1 69.75 65 ALA A O 1
ATOM 486 N N . ALA A 1 66 ? -13.359 -1.62 9.875 1 72.38 66 ALA A N 1
ATOM 487 C CA . ALA A 1 66 ? -13.242 -2.232 11.195 1 72.38 66 ALA A CA 1
ATOM 488 C C . ALA A 1 66 ? -11.883 -1.91 11.828 1 72.38 66 ALA A C 1
ATOM 490 O O . ALA A 1 66 ? -11.805 -1.63 13.023 1 72.38 66 ALA A O 1
ATOM 491 N N . ALA A 1 67 ? -10.891 -1.942 11.055 1 70.12 67 ALA A N 1
ATOM 492 C CA . ALA A 1 67 ? -9.547 -1.625 11.555 1 70.12 67 ALA A CA 1
ATOM 493 C C . ALA A 1 67 ? -9.453 -0.162 11.977 1 70.12 67 ALA A C 1
ATOM 495 O O . ALA A 1 67 ? -8.859 0.155 13.008 1 70.12 67 ALA A O 1
ATOM 496 N N . ALA A 1 68 ? -9.984 0.636 11.18 1 66 68 ALA A N 1
ATOM 497 C CA . ALA A 1 68 ? -10.016 2.059 11.516 1 66 68 ALA A CA 1
ATOM 498 C C . ALA A 1 68 ? -10.758 2.299 12.82 1 66 68 ALA A C 1
ATOM 500 O O . ALA A 1 68 ? -10.32 3.094 13.656 1 66 68 ALA A O 1
ATOM 501 N N . TYR A 1 69 ? -11.828 1.559 12.938 1 66.38 69 TYR A N 1
ATOM 502 C CA . TYR A 1 69 ? -12.625 1.697 14.148 1 66.38 69 TYR A CA 1
ATOM 503 C C . TYR A 1 69 ? -11.867 1.188 15.367 1 66.38 69 TYR A C 1
ATOM 505 O O . TYR A 1 69 ? -11.867 1.833 16.422 1 66.38 69 TYR A O 1
ATOM 513 N N . ALA A 1 70 ? -11.312 0.071 15.211 1 69.81 70 ALA A N 1
ATOM 514 C CA . ALA A 1 70 ? -10.547 -0.519 16.297 1 69.81 70 ALA A CA 1
ATOM 515 C C . ALA A 1 70 ? -9.391 0.385 16.719 1 69.81 70 ALA A C 1
ATOM 517 O O . ALA A 1 70 ? -9.102 0.536 17.906 1 69.81 70 ALA A O 1
ATOM 518 N N . TYR A 1 71 ? -8.766 0.865 15.836 1 65.38 71 TYR A N 1
ATOM 519 C CA . TYR A 1 71 ? -7.648 1.765 16.094 1 65.38 71 TYR A CA 1
ATOM 520 C C . TYR A 1 71 ? -8.117 3.043 16.781 1 65.38 71 TYR A C 1
ATOM 522 O O . TYR A 1 71 ? -7.488 3.52 17.719 1 65.38 71 TYR A O 1
ATOM 530 N N . ALA A 1 72 ? -9.164 3.588 16.234 1 62.19 72 ALA A N 1
ATOM 531 C CA . ALA A 1 72 ? -9.742 4.785 16.844 1 62.19 72 ALA A CA 1
ATOM 532 C C . ALA A 1 72 ? -10.125 4.527 18.297 1 62.19 72 ALA A C 1
ATOM 534 O O . ALA A 1 72 ? -9.945 5.395 19.156 1 62.19 72 ALA A O 1
ATOM 535 N N . ARG A 1 73 ? -10.625 3.395 18.453 1 64.94 73 ARG A N 1
ATOM 536 C CA . ARG A 1 73 ? -11.055 3.053 19.812 1 64.94 73 ARG A CA 1
ATOM 537 C C . ARG A 1 73 ? -9.852 2.904 20.734 1 64.94 73 ARG A C 1
ATOM 539 O O . ARG A 1 73 ? -9.914 3.303 21.906 1 64.94 73 ARG A O 1
ATOM 546 N N . ARG A 1 74 ? -8.883 2.297 20.312 1 63.22 74 ARG A N 1
ATOM 547 C CA . ARG A 1 74 ? -7.703 2.051 21.141 1 63.22 74 ARG A CA 1
ATOM 548 C C . ARG A 1 74 ? -6.938 3.346 21.406 1 63.22 74 ARG A C 1
ATOM 550 O O . ARG A 1 74 ? -6.285 3.486 22.438 1 63.22 74 ARG A O 1
ATOM 557 N N . HIS A 1 75 ? -6.871 4.18 20.484 1 56.31 75 HIS A N 1
ATOM 558 C CA . HIS A 1 75 ? -6.082 5.395 20.641 1 56.31 75 HIS A CA 1
ATOM 559 C C . HIS A 1 75 ? -6.969 6.59 20.969 1 56.31 75 HIS A C 1
ATOM 561 O O . HIS A 1 75 ? -6.551 7.738 20.797 1 56.31 75 HIS A O 1
ATOM 567 N N . ALA A 1 76 ? -8.234 6.363 21.188 1 53.69 76 ALA A N 1
ATOM 568 C CA . ALA A 1 76 ? -9.148 7.43 21.578 1 53.69 76 ALA A CA 1
ATOM 569 C C . ALA A 1 76 ? -8.555 8.281 22.703 1 53.69 76 ALA A C 1
ATOM 571 O O . ALA A 1 76 ? -8.797 9.492 22.766 1 53.69 76 ALA A O 1
ATOM 572 N N . GLY A 1 77 ? -7.902 7.664 23.562 1 47.41 77 GLY A N 1
ATOM 573 C CA . GLY A 1 77 ? -7.371 8.438 24.672 1 47.41 77 GLY A CA 1
ATOM 574 C C . GLY A 1 77 ? -6.066 9.141 24.344 1 47.41 77 GLY A C 1
ATOM 575 O O . GLY A 1 77 ? -5.547 9.906 25.156 1 47.41 77 GLY A O 1
ATOM 576 N N . SER A 1 78 ? -5.328 8.609 23.516 1 47.28 78 SER A N 1
ATOM 577 C CA . SER A 1 78 ? -4 9.195 23.375 1 47.28 78 SER A CA 1
ATOM 578 C C . SER A 1 78 ? -4.047 10.438 22.5 1 47.28 78 SER A C 1
ATOM 580 O O . SER A 1 78 ? -4.543 10.398 21.359 1 47.28 78 SER A O 1
ATOM 582 N N . SER A 1 79 ? -4.34 11.516 23.062 1 44.19 79 SER A N 1
ATOM 583 C CA . SER A 1 79 ? -4.219 12.844 22.453 1 44.19 79 SER A CA 1
ATOM 584 C C . SER A 1 79 ? -3.145 12.859 21.375 1 44.19 79 SER A C 1
ATOM 586 O O . SER A 1 79 ? -3.113 13.766 20.531 1 44.19 79 SER A O 1
ATOM 588 N N . ARG A 1 80 ? -2.055 12.156 21.672 1 42.22 80 ARG A N 1
ATOM 589 C CA . ARG A 1 80 ? -0.808 12.227 20.922 1 42.22 80 ARG A CA 1
ATOM 590 C C . ARG A 1 80 ? -1.013 11.766 19.484 1 42.22 80 ARG A C 1
ATOM 592 O O . ARG A 1 80 ? -0.237 12.125 18.594 1 42.22 80 ARG A O 1
ATOM 599 N N . TYR A 1 81 ? -1.82 10.797 19.266 1 47.16 81 TYR A N 1
ATOM 600 C CA . TYR A 1 81 ? -1.88 10.125 17.969 1 47.16 81 TYR A CA 1
ATOM 601 C C . TYR A 1 81 ? -2.896 10.789 17.047 1 47.16 81 TYR A C 1
ATOM 603 O O . TYR A 1 81 ? -3.717 10.109 16.422 1 47.16 81 TYR A O 1
ATOM 611 N N . SER A 1 82 ? -3.174 12.031 17.25 1 47.28 82 SER A N 1
ATOM 612 C CA . SER A 1 82 ? -4.238 12.82 16.641 1 47.28 82 SER A CA 1
ATOM 613 C C . SER A 1 82 ? -4.18 12.75 15.117 1 47.28 82 SER A C 1
ATOM 615 O O . SER A 1 82 ? -5.215 12.68 14.453 1 47.28 82 SER A O 1
ATOM 617 N N . PHE A 1 83 ? -3.014 12.992 14.477 1 53.97 83 PHE A N 1
ATOM 618 C CA . PHE A 1 83 ? -3.092 13.227 13.047 1 53.97 83 PHE A CA 1
ATOM 619 C C . PHE A 1 83 ? -2.906 11.93 12.266 1 53.97 83 PHE A C 1
ATOM 621 O O . PHE A 1 83 ? -3.5 11.75 11.203 1 53.97 83 PHE A O 1
ATOM 628 N N . GLY A 1 84 ? -2.389 10.938 12.914 1 55.5 84 GLY A N 1
ATOM 629 C CA . GLY A 1 84 ? -1.866 9.852 12.102 1 55.5 84 GLY A CA 1
ATOM 630 C C . GLY A 1 84 ? -2.664 8.57 12.227 1 55.5 84 GLY A C 1
ATOM 631 O O . GLY A 1 84 ? -2.75 7.793 11.273 1 55.5 84 GLY A O 1
ATOM 632 N N . THR A 1 85 ? -3.367 8.453 13.195 1 61.38 85 THR A N 1
ATOM 633 C CA . THR A 1 85 ? -4.027 7.18 13.43 1 61.38 85 THR A CA 1
ATOM 634 C C . THR A 1 85 ? -5.27 7.043 12.547 1 61.38 85 THR A C 1
ATOM 636 O O . THR A 1 85 ? -5.68 5.93 12.219 1 61.38 85 THR A O 1
ATOM 639 N N . GLY A 1 86 ? -5.68 8.133 12.117 1 70.62 86 GLY A N 1
ATOM 640 C CA . GLY A 1 86 ? -6.879 8.117 11.289 1 70.62 86 GLY A CA 1
ATOM 641 C C . GLY A 1 86 ? -6.637 7.582 9.891 1 70.62 86 GLY A C 1
ATOM 642 O O . GLY A 1 86 ? -7.574 7.152 9.219 1 70.62 86 GLY A O 1
ATOM 643 N N . LYS A 1 87 ? -5.352 7.41 9.547 1 82.62 87 LYS A N 1
ATOM 644 C CA . LYS A 1 87 ? -5.066 7.008 8.172 1 82.62 87 LYS A CA 1
ATOM 645 C C . LYS A 1 87 ? -4.766 5.512 8.086 1 82.62 87 LYS A C 1
ATOM 647 O O . LYS A 1 87 ? -4.535 4.98 7.004 1 82.62 87 LYS A O 1
ATOM 652 N N . VAL A 1 88 ? -4.824 4.879 9.219 1 82.56 88 VAL A N 1
ATOM 653 C CA . VAL A 1 88 ? -4.527 3.451 9.234 1 82.56 88 VAL A CA 1
ATOM 654 C C . VAL A 1 88 ? -5.527 2.707 8.352 1 82.56 88 VAL A C 1
ATOM 656 O O . VAL A 1 88 ? -5.164 1.758 7.652 1 82.56 88 VAL A O 1
ATOM 659 N N . GLY A 1 89 ? -6.777 3.162 8.414 1 83.88 89 GLY A N 1
ATOM 660 C CA . GLY A 1 89 ? -7.789 2.572 7.555 1 83.88 89 GLY A CA 1
ATOM 661 C C . GLY A 1 89 ? -7.48 2.729 6.078 1 83.88 89 GLY A C 1
ATOM 662 O O . GLY A 1 89 ? -7.629 1.781 5.305 1 83.88 89 GLY A O 1
ATOM 663 N N . ASP A 1 90 ? -6.969 3.848 5.711 1 87.69 90 ASP A N 1
ATOM 664 C CA . ASP A 1 90 ? -6.664 4.121 4.312 1 87.69 90 ASP A CA 1
ATOM 665 C C . ASP A 1 90 ? -5.445 3.326 3.848 1 87.69 90 ASP A C 1
ATOM 667 O O . ASP A 1 90 ? -5.375 2.904 2.691 1 87.69 90 ASP A O 1
ATOM 671 N N . LEU A 1 91 ? -4.512 3.195 4.727 1 89.75 91 LEU A N 1
ATOM 672 C CA . LEU A 1 91 ? -3.359 2.369 4.387 1 89.75 91 LEU A CA 1
ATOM 673 C C . LEU A 1 91 ? -3.777 0.919 4.164 1 89.75 91 LEU A C 1
ATOM 675 O O . LEU A 1 91 ? -3.332 0.282 3.205 1 89.75 91 LEU A O 1
ATOM 679 N N . GLY A 1 92 ? -4.59 0.455 5.086 1 88 92 GLY A N 1
ATOM 680 C CA . GLY A 1 92 ? -5.141 -0.878 4.906 1 88 92 GLY A CA 1
ATOM 681 C C . GLY A 1 92 ? -5.941 -1.022 3.625 1 88 92 GLY A C 1
ATOM 682 O O . GLY A 1 92 ? -5.863 -2.051 2.951 1 88 92 GLY A O 1
ATOM 683 N N . GLY A 1 93 ? -6.727 0.024 3.377 1 88.62 93 GLY A N 1
ATOM 684 C CA . GLY A 1 93 ? -7.48 0.029 2.135 1 88.62 93 GLY A CA 1
ATOM 685 C C . GLY A 1 93 ? -6.598 -0.031 0.901 1 88.62 93 GLY A C 1
ATOM 686 O O . GLY A 1 93 ? -6.887 -0.775 -0.039 1 88.62 93 GLY A O 1
ATOM 687 N N . PHE A 1 94 ? -5.547 0.717 0.922 1 92.38 94 PHE A N 1
ATOM 688 C CA . PHE A 1 94 ? -4.598 0.722 -0.188 1 92.38 94 PHE A CA 1
ATOM 689 C C . PHE A 1 94 ? -3.967 -0.653 -0.365 1 92.38 94 PHE A C 1
ATOM 691 O O . PHE A 1 94 ? -3.902 -1.174 -1.48 1 92.38 94 PHE A O 1
ATOM 698 N N . ALA A 1 95 ? -3.502 -1.228 0.709 1 92.44 95 ALA A N 1
ATOM 699 C CA . ALA A 1 95 ? -2.873 -2.545 0.677 1 92.44 95 ALA A CA 1
ATOM 700 C C . ALA A 1 95 ? -3.828 -3.598 0.122 1 92.44 95 ALA A C 1
ATOM 702 O O . ALA A 1 95 ? -3.457 -4.383 -0.755 1 92.44 95 ALA A O 1
ATOM 703 N N . SER A 1 96 ? -5.023 -3.545 0.593 1 90.69 96 SER A N 1
ATOM 704 C CA . SER A 1 96 ? -6.02 -4.52 0.152 1 90.69 96 SER A CA 1
ATOM 705 C C . SER A 1 96 ? -6.34 -4.348 -1.328 1 90.69 96 SER A C 1
ATOM 707 O O . SER A 1 96 ? -6.504 -5.332 -2.051 1 90.69 96 SER A O 1
ATOM 709 N N . ALA A 1 97 ? -6.48 -3.104 -1.719 1 92.94 97 ALA A N 1
ATOM 710 C CA . ALA A 1 97 ? -6.766 -2.822 -3.123 1 92.94 97 ALA A CA 1
ATOM 711 C C . ALA A 1 97 ? -5.629 -3.301 -4.02 1 92.94 97 ALA A C 1
ATOM 713 O O . ALA A 1 97 ? -5.871 -3.83 -5.109 1 92.94 97 ALA A O 1
ATOM 714 N N . LEU A 1 98 ? -4.469 -3.086 -3.533 1 93.88 98 LEU A N 1
ATOM 715 C CA . LEU A 1 98 ? -3.309 -3.531 -4.293 1 93.88 98 LEU A CA 1
ATOM 716 C C . LEU A 1 98 ? -3.303 -5.051 -4.441 1 93.88 98 LEU A C 1
ATOM 718 O O . LEU A 1 98 ? -3.084 -5.57 -5.535 1 93.88 98 LEU A O 1
ATOM 722 N N . ILE A 1 99 ? -3.512 -5.699 -3.379 1 92.81 99 ILE A N 1
ATOM 723 C CA . ILE A 1 99 ? -3.559 -7.156 -3.387 1 92.81 99 ILE A CA 1
ATOM 724 C C . ILE A 1 99 ? -4.656 -7.633 -4.336 1 92.81 99 ILE A C 1
ATOM 726 O O . ILE A 1 99 ? -4.43 -8.516 -5.164 1 92.81 99 ILE A O 1
ATOM 730 N N . LEU A 1 100 ? -5.766 -7.008 -4.242 1 92.75 100 LEU A N 1
ATOM 731 C CA . LEU A 1 100 ? -6.883 -7.375 -5.109 1 92.75 100 LEU A CA 1
ATOM 732 C C . LEU A 1 100 ? -6.547 -7.098 -6.57 1 92.75 100 LEU A C 1
ATOM 734 O O . LEU A 1 100 ? -6.949 -7.852 -7.457 1 92.75 100 LEU A O 1
ATOM 738 N N . GLY A 1 101 ? -5.887 -5.996 -6.805 1 94.31 101 GLY A N 1
ATOM 739 C CA . GLY A 1 101 ? -5.445 -5.699 -8.156 1 94.31 101 GLY A CA 1
ATOM 740 C C . GLY A 1 101 ? -4.551 -6.773 -8.742 1 94.31 101 GLY A C 1
ATOM 741 O O . GLY A 1 101 ? -4.711 -7.164 -9.906 1 94.31 101 GLY A O 1
ATOM 742 N N . ILE A 1 102 ? -3.705 -7.242 -7.902 1 93.06 102 ILE A N 1
ATOM 743 C CA . ILE A 1 102 ? -2.797 -8.297 -8.336 1 93.06 102 ILE A CA 1
ATOM 744 C C . ILE A 1 102 ? -3.586 -9.578 -8.609 1 93.06 102 ILE A C 1
ATOM 746 O O . ILE A 1 102 ? -3.344 -10.258 -9.602 1 93.06 102 ILE A O 1
ATOM 750 N N . VAL A 1 103 ? -4.477 -9.883 -7.754 1 92.88 103 VAL A N 1
ATOM 751 C CA . VAL A 1 103 ? -5.328 -11.055 -7.926 1 92.88 103 VAL A CA 1
ATOM 752 C C . VAL A 1 103 ? -6.133 -10.922 -9.219 1 92.88 103 VAL A C 1
ATOM 754 O O . VAL A 1 103 ? -6.25 -11.883 -9.984 1 92.88 103 VAL A O 1
ATOM 757 N N . ALA A 1 104 ? -6.672 -9.742 -9.438 1 95.25 104 ALA A N 1
ATOM 758 C CA . ALA A 1 104 ? -7.449 -9.5 -10.648 1 95.25 104 ALA A CA 1
ATOM 759 C C . ALA A 1 104 ? -6.605 -9.734 -11.898 1 95.25 104 ALA A C 1
ATOM 761 O O . ALA A 1 104 ? -7.086 -10.32 -12.875 1 95.25 104 ALA A O 1
ATOM 762 N N . LEU A 1 105 ? -5.406 -9.297 -11.852 1 94.5 105 LEU A N 1
ATOM 763 C CA . LEU A 1 105 ? -4.504 -9.5 -12.984 1 94.5 105 LEU A CA 1
ATOM 764 C C . LEU A 1 105 ? -4.238 -10.984 -13.203 1 94.5 105 LEU A C 1
ATOM 766 O O . LEU A 1 105 ? -4.262 -11.461 -14.344 1 94.5 105 LEU A O 1
ATOM 770 N N . SER A 1 106 ? -4.023 -11.703 -12.164 1 92.94 106 SER A N 1
ATOM 771 C CA . SER A 1 106 ? -3.77 -13.133 -12.25 1 92.94 106 SER A CA 1
ATOM 772 C C . SER A 1 106 ? -4.977 -13.875 -12.812 1 92.94 106 SER A C 1
ATOM 774 O O . SER A 1 106 ? -4.836 -14.727 -13.688 1 92.94 106 SER A O 1
ATOM 776 N N . VAL A 1 107 ? -6.137 -13.562 -12.297 1 93.88 107 VAL A N 1
ATOM 777 C CA . VAL A 1 107 ? -7.371 -14.188 -12.766 1 93.88 107 VAL A CA 1
ATOM 778 C C . VAL A 1 107 ? -7.594 -13.844 -14.242 1 93.88 107 VAL A C 1
ATOM 780 O O . VAL A 1 107 ? -7.992 -14.703 -15.031 1 93.88 107 VAL A O 1
ATOM 783 N N . GLY A 1 108 ? -7.328 -12.586 -14.586 1 96.31 108 GLY A N 1
ATOM 784 C CA . GLY A 1 108 ? -7.473 -12.164 -15.969 1 96.31 108 GLY A CA 1
ATOM 785 C C . GLY A 1 108 ? -6.562 -12.906 -16.922 1 96.31 108 GLY A C 1
ATOM 786 O O . GLY A 1 108 ? -7 -13.359 -17.984 1 96.31 108 GLY A O 1
ATOM 787 N N . VAL A 1 109 ? -5.363 -13.07 -16.578 1 93.88 109 VAL A N 1
ATOM 788 C CA . VAL A 1 109 ? -4.387 -13.758 -17.422 1 93.88 109 VAL A CA 1
ATOM 789 C C . VAL A 1 109 ? -4.766 -15.227 -17.562 1 93.88 109 VAL A C 1
ATOM 791 O O . VAL A 1 109 ? -4.82 -15.758 -18.672 1 93.88 109 VAL A O 1
ATOM 794 N N . GLU A 1 110 ? -5.059 -15.852 -16.422 1 93.56 110 GLU A N 1
ATOM 795 C CA . GLU A 1 110 ? -5.445 -17.25 -16.453 1 93.56 110 GLU A CA 1
ATOM 796 C C . GLU A 1 110 ? -6.719 -17.453 -17.281 1 93.56 110 GLU A C 1
ATOM 798 O O . GLU A 1 110 ? -6.832 -18.438 -18.031 1 93.56 110 GLU A O 1
ATOM 803 N N . SER A 1 111 ? -7.645 -16.562 -17.094 1 96.31 111 SER A N 1
ATOM 804 C CA . SER A 1 111 ? -8.891 -16.641 -17.844 1 96.31 111 SER A CA 1
ATOM 805 C C . SER A 1 111 ? -8.641 -16.5 -19.344 1 96.31 111 SER A C 1
ATOM 807 O O . SER A 1 111 ? -9.266 -17.203 -20.141 1 96.31 111 SER A O 1
ATOM 809 N N . THR A 1 112 ? -7.734 -15.672 -19.75 1 95.88 112 THR A N 1
ATOM 810 C CA . THR A 1 112 ? -7.402 -15.477 -21.156 1 95.88 112 THR A CA 1
ATOM 811 C C . THR A 1 112 ? -6.746 -16.734 -21.734 1 95.88 112 THR A C 1
ATOM 813 O O . THR A 1 112 ? -7.059 -17.141 -22.859 1 95.88 112 THR A O 1
ATOM 816 N N . ILE A 1 113 ? -5.914 -17.344 -20.984 1 94.06 113 ILE A N 1
ATOM 817 C CA . ILE A 1 113 ? -5.266 -18.594 -21.406 1 94.06 113 ILE A CA 1
ATOM 818 C C . ILE A 1 113 ? -6.312 -19.688 -21.609 1 94.06 113 ILE A C 1
ATOM 820 O O . ILE A 1 113 ? -6.312 -20.375 -22.625 1 94.06 113 ILE A O 1
ATOM 824 N N . ARG A 1 114 ? -7.219 -19.719 -20.688 1 94.12 114 ARG A N 1
ATOM 825 C CA . ARG A 1 114 ? -8.242 -20.766 -20.719 1 94.12 114 ARG A CA 1
ATOM 826 C C . ARG A 1 114 ? -9.25 -20.5 -21.844 1 94.12 114 ARG A C 1
ATOM 828 O O . ARG A 1 114 ? -9.953 -21.422 -22.266 1 94.12 114 ARG A O 1
ATOM 835 N N . LEU A 1 115 ? -9.352 -19.266 -22.188 1 93.44 115 LEU A N 1
ATOM 836 C CA . LEU A 1 115 ? -10.227 -18.938 -23.312 1 93.44 115 LEU A CA 1
ATOM 837 C C . LEU A 1 115 ? -9.711 -19.562 -24.594 1 93.44 115 LEU A C 1
ATOM 839 O O . LEU A 1 115 ? -10.5 -20.031 -25.438 1 93.44 115 LEU A O 1
ATOM 843 N N . PHE A 1 116 ? -8.438 -19.703 -24.75 1 92.81 116 PHE A N 1
ATOM 844 C CA . PHE A 1 116 ? -7.824 -20.25 -25.969 1 92.81 116 PHE A CA 1
ATOM 845 C C . PHE A 1 116 ? -7.461 -21.719 -25.781 1 92.81 116 PHE A C 1
ATOM 847 O O . PHE A 1 116 ? -7.32 -22.453 -26.766 1 92.81 116 PHE A O 1
ATOM 854 N N . GLN A 1 117 ? -7.316 -22.078 -24.516 1 91.75 117 GLN A N 1
ATOM 855 C CA . GLN A 1 117 ? -7.047 -23.469 -24.172 1 91.75 117 GLN A CA 1
ATOM 856 C C . GLN A 1 117 ? -7.953 -23.938 -23.031 1 91.75 117 GLN A C 1
ATOM 858 O O . GLN A 1 117 ? -7.531 -23.984 -21.875 1 91.75 117 GLN A O 1
ATOM 863 N N . PRO A 1 118 ? -9.055 -24.328 -23.422 1 86 118 PRO A N 1
ATOM 864 C CA . PRO A 1 118 ? -10.031 -24.688 -22.391 1 86 118 PRO A CA 1
ATOM 865 C C . PRO A 1 118 ? -9.57 -25.844 -21.516 1 86 118 PRO A C 1
ATOM 867 O O . PRO A 1 118 ? -8.977 -26.797 -22.016 1 86 118 PRO A O 1
ATOM 870 N N . GLY A 1 119 ? -9.562 -25.531 -20.25 1 82.5 119 GLY A N 1
ATOM 871 C CA . GLY A 1 119 ? -9.242 -26.578 -19.281 1 82.5 119 GLY A CA 1
ATOM 872 C C . GLY A 1 119 ? -10.469 -27.281 -18.734 1 82.5 119 GLY A C 1
ATOM 873 O O . GLY A 1 119 ? -11.594 -26.953 -19.094 1 82.5 119 GLY A O 1
ATOM 874 N N . GLU A 1 120 ? -10.227 -28.312 -17.891 1 88.75 120 GLU A N 1
ATOM 875 C CA . GLU A 1 120 ? -11.336 -29.062 -17.297 1 88.75 120 GLU A CA 1
ATOM 876 C C . GLU A 1 120 ? -11.961 -28.297 -16.141 1 88.75 120 GLU A C 1
ATOM 878 O O . GLU A 1 120 ? -11.242 -27.734 -15.305 1 88.75 120 GLU A O 1
ATOM 883 N N . VAL A 1 121 ? -13.273 -28.141 -16.297 1 92.06 121 VAL A N 1
ATOM 884 C CA . VAL A 1 121 ? -14.016 -27.5 -15.219 1 92.06 121 VAL A CA 1
ATOM 885 C C . VAL A 1 121 ? -15.023 -28.484 -14.633 1 92.06 121 VAL A C 1
ATOM 887 O O . VAL A 1 121 ? -15.727 -29.188 -15.367 1 92.06 121 VAL A O 1
ATOM 890 N N . GLN A 1 122 ? -15.008 -28.641 -13.32 1 94.94 122 GLN A N 1
ATOM 891 C CA . GLN A 1 122 ? -16.031 -29.422 -12.648 1 94.94 122 GLN A CA 1
ATOM 892 C C . GLN A 1 122 ? -17.312 -28.609 -12.445 1 94.94 122 GLN A C 1
ATOM 894 O O . GLN A 1 122 ? -17.531 -28.078 -11.359 1 94.94 122 GLN A O 1
ATOM 899 N N . PHE A 1 123 ? -18.094 -28.641 -13.414 1 93.56 123 PHE A N 1
ATOM 900 C CA . PHE A 1 123 ? -19.234 -27.734 -13.5 1 93.56 123 PHE A CA 1
ATOM 901 C C . PHE A 1 123 ? -20.234 -28 -12.375 1 93.56 123 PHE A C 1
ATOM 903 O O . PHE A 1 123 ? -20.781 -27.078 -11.781 1 93.56 123 PHE A O 1
ATOM 910 N N . ASP A 1 124 ? -20.438 -29.188 -12.031 1 94.75 124 ASP A N 1
ATOM 911 C CA . ASP A 1 124 ? -21.453 -29.531 -11.039 1 94.75 124 ASP A CA 1
ATOM 912 C C . ASP A 1 124 ? -21.125 -28.922 -9.68 1 94.75 124 ASP A C 1
ATOM 914 O O . ASP A 1 124 ? -21.969 -28.25 -9.078 1 94.75 124 ASP A O 1
ATOM 918 N N . MET A 1 125 ? -19.922 -29.172 -9.273 1 95.19 125 MET A N 1
ATOM 919 C CA . MET A 1 125 ? -19.5 -28.625 -7.984 1 95.19 125 MET A CA 1
ATOM 920 C C . MET A 1 125 ? -19.469 -27.094 -8.031 1 95.19 125 MET A C 1
ATOM 922 O O . MET A 1 125 ? -19.891 -26.438 -7.074 1 95.19 125 MET A O 1
ATOM 926 N N . ALA A 1 126 ? -18.984 -26.609 -9.117 1 95.5 126 ALA A N 1
ATOM 927 C CA . ALA A 1 126 ? -18.891 -25.156 -9.273 1 95.5 126 ALA A CA 1
ATOM 928 C C . ALA A 1 126 ? -20.281 -24.516 -9.219 1 95.5 126 ALA A C 1
ATOM 930 O O . ALA A 1 126 ? -20.469 -23.5 -8.539 1 95.5 126 ALA A O 1
ATOM 931 N N . ILE A 1 127 ? -21.219 -25.125 -9.883 1 95.56 127 ILE A N 1
ATOM 932 C CA . ILE A 1 127 ? -22.578 -24.609 -9.906 1 95.56 127 ILE A CA 1
ATOM 933 C C . ILE A 1 127 ? -23.188 -24.688 -8.508 1 95.56 127 ILE A C 1
ATOM 935 O O . ILE A 1 127 ? -23.812 -23.734 -8.047 1 95.56 127 ILE A O 1
ATOM 939 N N . PHE A 1 128 ? -22.984 -25.734 -7.898 1 96 128 PHE A N 1
ATOM 940 C CA . PHE A 1 128 ? -23.516 -25.953 -6.559 1 96 128 PHE A CA 1
ATOM 941 C C . PHE A 1 128 ? -23.062 -24.859 -5.605 1 96 128 PHE A C 1
ATOM 943 O O . PHE A 1 128 ? -23.875 -24.234 -4.918 1 96 128 PHE A O 1
ATOM 950 N N . ILE A 1 129 ? -21.75 -24.562 -5.602 1 95.69 129 ILE A N 1
ATOM 951 C CA . ILE A 1 129 ? -21.172 -23.578 -4.703 1 95.69 129 ILE A CA 1
ATOM 952 C C . ILE A 1 129 ? -21.656 -22.172 -5.105 1 95.69 129 ILE A C 1
ATOM 954 O O . ILE A 1 129 ? -21.938 -21.344 -4.246 1 95.69 129 ILE A O 1
ATOM 958 N N . ALA A 1 130 ? -21.734 -21.953 -6.332 1 95 130 ALA A N 1
ATOM 959 C CA . ALA A 1 130 ? -22.172 -20.641 -6.824 1 95 130 ALA A CA 1
ATOM 960 C C . ALA A 1 130 ? -23.625 -20.359 -6.414 1 95 130 ALA A C 1
ATOM 962 O O . ALA A 1 130 ? -23.938 -19.25 -5.984 1 95 130 ALA A O 1
ATOM 963 N N . VAL A 1 131 ? -24.422 -21.344 -6.566 1 95.25 131 VAL A N 1
ATOM 964 C CA . VAL A 1 131 ? -25.844 -21.203 -6.234 1 95.25 131 VAL A CA 1
ATOM 965 C C . VAL A 1 131 ? -26 -20.969 -4.73 1 95.25 131 VAL A C 1
ATOM 967 O O . VAL A 1 131 ? -26.734 -20.094 -4.301 1 95.25 131 VAL A O 1
ATOM 970 N N . ILE A 1 132 ? -25.281 -21.734 -3.943 1 94.62 132 ILE A N 1
ATOM 971 C CA . ILE A 1 132 ? -25.312 -21.562 -2.496 1 94.62 132 ILE A CA 1
ATOM 972 C C . ILE A 1 132 ? -24.828 -20.156 -2.135 1 94.62 132 ILE A C 1
ATOM 974 O O . ILE A 1 132 ? -25.406 -19.5 -1.27 1 94.62 132 ILE A O 1
ATOM 978 N N . GLY A 1 133 ? -23.781 -19.766 -2.793 1 91.19 133 GLY A N 1
ATOM 979 C CA . GLY A 1 133 ? -23.266 -18.422 -2.555 1 91.19 133 GLY A CA 1
ATOM 980 C C . GLY A 1 133 ? -24.281 -17.328 -2.838 1 91.19 133 GLY A C 1
ATOM 981 O O . GLY A 1 133 ? -24.438 -16.391 -2.051 1 91.19 133 GLY A O 1
ATOM 982 N N . LEU A 1 134 ? -24.984 -17.453 -3.912 1 90.88 134 LEU A N 1
ATOM 983 C CA . LEU A 1 134 ? -26.016 -16.484 -4.273 1 90.88 134 LEU A CA 1
ATOM 984 C C . LEU A 1 134 ? -27.156 -16.5 -3.25 1 90.88 134 LEU A C 1
ATOM 986 O O . LEU A 1 134 ? -27.641 -15.438 -2.844 1 90.88 134 LEU A O 1
ATOM 990 N N . LEU A 1 135 ? -27.5 -17.656 -2.809 1 91.19 135 LEU A N 1
ATOM 991 C CA . LEU A 1 135 ? -28.578 -17.797 -1.829 1 91.19 135 LEU A CA 1
ATOM 992 C C . LEU A 1 135 ? -28.188 -17.141 -0.506 1 91.19 135 LEU A C 1
ATOM 994 O O . LEU A 1 135 ? -29 -16.453 0.121 1 91.19 135 LEU A O 1
ATOM 998 N N . VAL A 1 136 ? -27.031 -17.375 -0.17 1 88.12 136 VAL A N 1
ATOM 999 C CA . VAL A 1 136 ? -26.531 -16.766 1.065 1 88.12 136 VAL A CA 1
ATOM 1000 C C . VAL A 1 136 ? -26.531 -15.25 0.931 1 88.12 136 VAL A C 1
ATOM 1002 O O . VAL A 1 136 ? -26.906 -14.531 1.861 1 88.12 136 VAL A O 1
ATOM 1005 N N . ASN A 1 137 ? -26.062 -14.727 -0.188 1 84.25 137 ASN A N 1
ATOM 1006 C CA . ASN A 1 137 ? -26.047 -13.289 -0.436 1 84.25 137 ASN A CA 1
ATOM 1007 C C . ASN A 1 137 ? -27.438 -12.68 -0.375 1 84.25 137 ASN A C 1
ATOM 1009 O O . ASN A 1 137 ? -27.641 -11.648 0.256 1 84.25 137 ASN A O 1
ATOM 1013 N N . ILE A 1 138 ? -28.359 -13.406 -0.935 1 85 138 ILE A N 1
ATOM 1014 C CA . ILE A 1 138 ? -29.734 -12.945 -0.926 1 85 138 ILE A CA 1
ATOM 1015 C C . ILE A 1 138 ? -30.281 -12.992 0.498 1 85 138 ILE A C 1
ATOM 1017 O O . ILE A 1 138 ? -30.938 -12.039 0.952 1 85 138 ILE A O 1
ATOM 1021 N N . ALA A 1 139 ? -30.031 -14.008 1.201 1 85.06 139 ALA A N 1
ATOM 1022 C CA . ALA A 1 139 ? -30.469 -14.141 2.588 1 85.06 139 ALA A CA 1
ATOM 1023 C C . ALA A 1 139 ? -29.875 -13.039 3.461 1 85.06 139 ALA A C 1
ATOM 1025 O O . ALA A 1 139 ? -30.562 -12.469 4.305 1 85.06 139 ALA A O 1
ATOM 1026 N N . SER A 1 140 ? -28.688 -12.797 3.229 1 82.75 140 SER A N 1
ATOM 1027 C CA . SER A 1 140 ? -28 -11.758 3.996 1 82.75 140 SER A CA 1
ATOM 1028 C C . SER A 1 140 ? -28.578 -10.383 3.705 1 82.75 140 SER A C 1
ATOM 1030 O O . SER A 1 140 ? -28.734 -9.562 4.613 1 82.75 140 SER A O 1
ATOM 1032 N N . ALA A 1 141 ? -28.844 -10.109 2.461 1 78.56 141 ALA A N 1
ATOM 1033 C CA . ALA A 1 141 ? -29.453 -8.836 2.076 1 78.56 141 ALA A CA 1
ATOM 1034 C C . ALA A 1 141 ? -30.812 -8.648 2.736 1 78.56 141 ALA A C 1
ATOM 1036 O O . ALA A 1 141 ? -31.141 -7.555 3.195 1 78.56 141 ALA A O 1
ATOM 1037 N N . LEU A 1 142 ? -31.562 -9.703 2.84 1 78.62 142 LEU A N 1
ATOM 1038 C CA . LEU A 1 142 ? -32.875 -9.656 3.439 1 78.62 142 LEU A CA 1
ATOM 1039 C C . LEU A 1 142 ? -32.781 -9.469 4.949 1 78.62 142 LEU A C 1
ATOM 1041 O O . LEU A 1 142 ? -33.625 -8.781 5.547 1 78.62 142 LEU A O 1
ATOM 1045 N N . LEU A 1 143 ? -31.781 -10.07 5.43 1 75.69 143 LEU A N 1
ATOM 1046 C CA . LEU A 1 143 ? -31.578 -9.938 6.867 1 75.69 143 LEU A CA 1
ATOM 1047 C C . LEU A 1 143 ? -31.188 -8.508 7.227 1 75.69 143 LEU A C 1
ATOM 1049 O O . LEU A 1 143 ? -31.594 -7.988 8.266 1 75.69 143 LEU A O 1
ATOM 1053 N N . LEU A 1 144 ? -30.344 -7.867 6.355 1 70.25 144 LEU A N 1
ATOM 1054 C CA . LEU A 1 144 ? -29.891 -6.504 6.617 1 70.25 144 LEU A CA 1
ATOM 1055 C C . LEU A 1 144 ? -30.953 -5.492 6.184 1 70.25 144 LEU A C 1
ATOM 1057 O O . LEU A 1 144 ? -31.047 -4.402 6.75 1 70.25 144 LEU A O 1
ATOM 1061 N N . GLY A 1 145 ? -31.547 -5.441 5.035 1 59.94 145 GLY A N 1
ATOM 1062 C CA . GLY A 1 145 ? -32.625 -4.566 4.594 1 59.94 145 GLY A CA 1
ATOM 1063 C C . GLY A 1 145 ? -33.812 -4.562 5.535 1 59.94 145 GLY A C 1
ATOM 1064 O O . GLY A 1 145 ? -34.469 -3.537 5.707 1 59.94 145 GLY A O 1
ATOM 1065 N N . HIS A 1 146 ? -34.312 -5.664 6.004 1 48.5 146 HIS A N 1
ATOM 1066 C CA . HIS A 1 146 ? -35.469 -5.652 6.891 1 48.5 146 HIS A CA 1
ATOM 1067 C C . HIS A 1 146 ? -35.156 -4.902 8.188 1 48.5 146 HIS A C 1
ATOM 1069 O O . HIS A 1 146 ? -36.094 -4.477 8.891 1 48.5 146 HIS A O 1
ATOM 1075 N N . GLY A 1 147 ? -34.031 -4.711 8.633 1 39.06 147 GLY A N 1
ATOM 1076 C CA . GLY A 1 147 ? -33.906 -4.008 9.906 1 39.06 147 GLY A CA 1
ATOM 1077 C C . GLY A 1 147 ? -34.031 -2.504 9.766 1 39.06 147 GLY A C 1
ATOM 1078 O O . GLY A 1 147 ? -33.969 -1.777 10.758 1 39.06 147 GLY A O 1
ATOM 1079 N N . HIS A 1 148 ? -33.688 -1.937 8.625 1 38.09 148 HIS A N 1
ATOM 1080 C CA . HIS A 1 148 ? -33.781 -0.482 8.633 1 38.09 148 HIS A CA 1
ATOM 1081 C C . HIS A 1 148 ? -35.25 -0.038 8.547 1 38.09 148 HIS A C 1
ATOM 1083 O O . HIS A 1 148 ? -35.531 1.147 8.367 1 38.09 148 HIS A O 1
ATOM 1089 N N . ASN A 1 149 ? -36.188 -0.826 8.484 1 32.88 149 ASN A N 1
ATOM 1090 C CA . ASN A 1 149 ? -37.5 -0.163 8.453 1 32.88 149 ASN A CA 1
ATOM 1091 C C . ASN A 1 149 ? -37.75 0.607 9.742 1 32.88 149 ASN A C 1
ATOM 1093 O O . ASN A 1 149 ? -38.75 1.332 9.844 1 32.88 149 ASN A O 1
ATOM 1097 N N . HIS A 1 150 ? -37.469 0.05 10.953 1 30.84 150 HIS A N 1
ATOM 1098 C CA . HIS A 1 150 ? -38.312 0.665 11.969 1 30.84 150 HIS A CA 1
ATOM 1099 C C . HIS A 1 150 ? -38.031 2.156 12.102 1 30.84 150 HIS A C 1
ATOM 1101 O O . HIS A 1 150 ? -38.938 2.982 12 1 30.84 150 HIS A O 1
ATOM 1107 N N . ASP A 1 151 ? -37.5 2.557 13.461 1 30.05 151 ASP A N 1
ATOM 1108 C CA . ASP A 1 151 ? -38.031 3.543 14.391 1 30.05 151 ASP A CA 1
ATOM 1109 C C . ASP A 1 151 ? -37.469 4.934 14.102 1 30.05 151 ASP A C 1
ATOM 1111 O O . ASP A 1 151 ? -37.562 5.828 14.945 1 30.05 151 ASP A O 1
ATOM 1115 N N . HIS A 1 152 ? -36.438 5.16 13.297 1 29.11 152 HIS A N 1
ATOM 1116 C CA . HIS A 1 152 ? -36.188 6.559 13.625 1 29.11 152 HIS A CA 1
ATOM 1117 C C . HIS A 1 152 ? -37.344 7.453 13.203 1 29.11 152 HIS A C 1
ATOM 1119 O O . HIS A 1 152 ? -37.469 7.824 12.031 1 29.11 152 HIS A O 1
ATOM 1125 N N . HIS A 1 153 ? -38.5 7.188 13.75 1 28.08 153 HIS A N 1
ATOM 1126 C CA . HIS A 1 153 ? -39.594 8.18 13.695 1 28.08 153 HIS A CA 1
ATOM 1127 C C . HIS A 1 153 ? -39.094 9.539 14.195 1 28.08 153 HIS A C 1
ATOM 1129 O O . HIS A 1 153 ? -39.906 10.43 14.453 1 28.08 153 HIS A O 1
ATOM 1135 N N . HIS A 1 154 ? -38.125 9.586 15.133 1 27.34 154 HIS A N 1
ATOM 1136 C CA . HIS A 1 154 ? -38.344 10.812 15.891 1 27.34 154 HIS A CA 1
ATOM 1137 C C . HIS A 1 154 ? -38.625 11.984 14.961 1 27.34 154 HIS A C 1
ATOM 1139 O O . HIS A 1 154 ? -38.312 11.922 13.766 1 27.34 154 HIS A O 1
ATOM 1145 N N . GLU A 1 155 ? -38.562 13.266 15.633 1 29.16 155 GLU A N 1
ATOM 1146 C CA . GLU A 1 155 ? -39.219 14.578 15.617 1 29.16 155 GLU A CA 1
ATOM 1147 C C . GLU A 1 155 ? -38.969 15.289 14.289 1 29.16 155 GLU A C 1
ATOM 1149 O O . GLU A 1 155 ? -38.062 14.906 13.523 1 29.16 155 GLU A O 1
ATOM 1154 N N . HIS A 1 156 ? -39.5 16.641 14.258 1 28.41 156 HIS A N 1
ATOM 1155 C CA . HIS A 1 156 ? -40.094 17.656 13.414 1 28.41 156 HIS A CA 1
ATOM 1156 C C . HIS A 1 156 ? -39.125 18.188 12.383 1 28.41 156 HIS A C 1
ATOM 1158 O O . HIS A 1 156 ? -39.531 18.656 11.312 1 28.41 156 HIS A O 1
ATOM 1164 N N . GLY A 1 157 ? -38 18.828 13 1 29.62 157 GLY A N 1
ATOM 1165 C CA . GLY A 1 157 ? -37.75 20.062 12.281 1 29.62 157 GLY A CA 1
ATOM 1166 C C . GLY A 1 157 ? -37.438 19.859 10.812 1 29.62 157 GLY A C 1
ATOM 1167 O O . GLY A 1 157 ? -37.375 18.719 10.344 1 29.62 157 GLY A O 1
ATOM 1168 N N . HIS A 1 158 ? -36.719 20.859 10.109 1 32.91 158 HIS A N 1
ATOM 1169 C CA . HIS A 1 158 ? -36.594 21.125 8.68 1 32.91 158 HIS A CA 1
ATOM 1170 C C . HIS A 1 158 ? -35.969 19.938 7.957 1 32.91 158 HIS A C 1
ATOM 1172 O O . HIS A 1 158 ? -34.875 19.469 8.344 1 32.91 158 HIS A O 1
ATOM 1178 N N . ASP A 1 159 ? -36.688 19.016 7.375 1 33.84 159 ASP A N 1
ATOM 1179 C CA . ASP A 1 159 ? -36.75 17.734 6.688 1 33.84 159 ASP A CA 1
ATOM 1180 C C . ASP A 1 159 ? -35.75 17.672 5.523 1 33.84 159 ASP A C 1
ATOM 1182 O O . ASP A 1 159 ? -36.094 18.078 4.406 1 33.84 159 ASP A O 1
ATOM 1186 N N . HIS A 1 160 ? -34.562 18.172 5.512 1 35.88 160 HIS A N 1
ATOM 1187 C CA . HIS A 1 160 ? -34 17.906 4.188 1 35.88 160 HIS A CA 1
ATOM 1188 C C . HIS A 1 160 ? -33.938 16.422 3.902 1 35.88 160 HIS A C 1
ATOM 1190 O O . HIS A 1 160 ? -33.156 15.695 4.531 1 35.88 160 HIS A O 1
ATOM 1196 N N . PRO A 1 161 ? -35 15.57 3.555 1 37.56 161 PRO A N 1
ATOM 1197 C CA . PRO A 1 161 ? -35.281 14.18 3.174 1 37.56 161 PRO A CA 1
ATOM 1198 C C . PRO A 1 161 ? -34.219 13.617 2.215 1 37.56 161 PRO A C 1
ATOM 1200 O O . PRO A 1 161 ? -34.188 12.406 1.986 1 37.56 161 PRO A O 1
ATOM 1203 N N . HIS A 1 162 ? -33.562 14.305 1.393 1 39.31 162 HIS A N 1
ATOM 1204 C CA . HIS A 1 162 ? -32.875 13.781 0.211 1 39.31 162 HIS A CA 1
ATOM 1205 C C . HIS A 1 162 ? -31.703 12.898 0.598 1 39.31 162 HIS A C 1
ATOM 1207 O O . HIS A 1 162 ? -31.188 12.141 -0.23 1 39.31 162 HIS A O 1
ATOM 1213 N N . HIS A 1 163 ? -31.078 13.023 1.632 1 42.5 163 HIS A N 1
ATOM 1214 C CA . HIS A 1 163 ? -29.828 12.32 1.86 1 42.5 163 HIS A CA 1
ATOM 1215 C C . HIS A 1 163 ? -30.062 10.867 2.254 1 42.5 163 HIS A C 1
ATOM 1217 O O . HIS A 1 163 ? -29.188 10.023 2.088 1 42.5 163 HIS A O 1
ATOM 1223 N N . HIS A 1 164 ? -31.188 10.508 2.914 1 45.53 164 HIS A N 1
ATOM 1224 C CA . HIS A 1 164 ? -31.438 9.141 3.355 1 45.53 164 HIS A CA 1
ATOM 1225 C C . HIS A 1 164 ? -31.672 8.211 2.168 1 45.53 164 HIS A C 1
ATOM 1227 O O . HIS A 1 164 ? -31.297 7.043 2.199 1 45.53 164 HIS A O 1
ATOM 1233 N N . ASP A 1 165 ? -32.344 8.711 1.139 1 48.56 165 ASP A N 1
ATOM 1234 C CA . ASP A 1 165 ? -32.719 7.906 -0.024 1 48.56 165 ASP A CA 1
ATOM 1235 C C . ASP A 1 165 ? -31.484 7.5 -0.815 1 48.56 165 ASP A C 1
ATOM 1237 O O . ASP A 1 165 ? -31.406 6.387 -1.339 1 48.56 165 ASP A O 1
ATOM 1241 N N . ASN A 1 166 ? -30.5 8.336 -0.838 1 50.66 166 ASN A N 1
ATOM 1242 C CA . ASN A 1 166 ? -29.312 8.055 -1.641 1 50.66 166 ASN A CA 1
ATOM 1243 C C . ASN A 1 166 ? -28.484 6.934 -1.033 1 50.66 166 ASN A C 1
ATOM 1245 O O . ASN A 1 166 ? -27.922 6.105 -1.758 1 50.66 166 ASN A O 1
ATOM 1249 N N . ASN A 1 167 ? -28.531 6.852 0.291 1 54.78 167 ASN A N 1
ATOM 1250 C CA . ASN A 1 167 ? -27.766 5.801 0.948 1 54.78 167 ASN A CA 1
ATOM 1251 C C . ASN A 1 167 ? -28.406 4.43 0.737 1 54.78 167 ASN A C 1
ATOM 1253 O O . ASN A 1 167 ? -27.703 3.445 0.497 1 54.78 167 ASN A O 1
ATOM 1257 N N . LEU A 1 168 ? -29.766 4.469 0.822 1 54.47 168 LEU A N 1
ATOM 1258 C CA . LEU A 1 168 ? -30.453 3.207 0.599 1 54.47 168 LEU A CA 1
ATOM 1259 C C . LEU A 1 168 ? -30.344 2.77 -0.857 1 54.47 168 LEU A C 1
ATOM 1261 O O . LEU A 1 168 ? -30.156 1.582 -1.141 1 54.47 168 LEU A O 1
ATOM 1265 N N . ARG A 1 169 ? -30.406 3.742 -1.662 1 57.72 169 ARG A N 1
ATOM 1266 C CA . ARG A 1 169 ? -30.25 3.443 -3.084 1 57.72 169 ARG A CA 1
ATOM 1267 C C . ARG A 1 169 ? -28.859 2.902 -3.389 1 57.72 169 ARG A C 1
ATOM 1269 O O . ARG A 1 169 ? -28.719 1.943 -4.148 1 57.72 169 ARG A O 1
ATOM 1276 N N . SER A 1 170 ? -27.938 3.443 -2.781 1 61 170 SER A N 1
ATOM 1277 C CA . SER A 1 170 ? -26.562 3.014 -2.994 1 61 170 SER A CA 1
ATOM 1278 C C . SER A 1 170 ? -26.328 1.602 -2.463 1 61 170 SER A C 1
ATOM 1280 O O . SER A 1 170 ? -25.688 0.782 -3.119 1 61 170 SER A O 1
ATOM 1282 N N . ALA A 1 171 ? -26.984 1.391 -1.374 1 61.66 171 ALA A N 1
ATOM 1283 C CA . ALA A 1 171 ? -26.859 0.055 -0.795 1 61.66 171 ALA A CA 1
ATOM 1284 C C . ALA A 1 171 ? -27.578 -0.982 -1.66 1 61.66 171 ALA A C 1
ATOM 1286 O O . ALA A 1 171 ? -27.047 -2.08 -1.877 1 61.66 171 ALA A O 1
ATOM 1287 N N . TYR A 1 172 ? -28.703 -0.587 -2.164 1 61.78 172 TYR A N 1
ATOM 1288 C CA . TYR A 1 172 ? -29.5 -1.473 -3.016 1 61.78 172 TYR A CA 1
ATOM 1289 C C . TYR A 1 172 ? -28.766 -1.764 -4.32 1 61.78 172 TYR A C 1
ATOM 1291 O O . TYR A 1 172 ? -28.703 -2.912 -4.766 1 61.78 172 TYR A O 1
ATOM 1299 N N . LEU A 1 173 ? -28.219 -0.789 -4.84 1 65.75 173 LEU A N 1
ATOM 1300 C CA . LEU A 1 173 ? -27.484 -0.951 -6.09 1 65.75 173 LEU A CA 1
ATOM 1301 C C . LEU A 1 173 ? -26.281 -1.849 -5.895 1 65.75 173 LEU A C 1
ATOM 1303 O O . LEU A 1 173 ? -25.922 -2.625 -6.789 1 65.75 173 LEU A O 1
ATOM 1307 N N . HIS A 1 174 ? -25.781 -1.751 -4.738 1 65.44 174 HIS A N 1
ATOM 1308 C CA . HIS A 1 174 ? -24.625 -2.584 -4.445 1 65.44 174 HIS A CA 1
ATOM 1309 C C . HIS A 1 174 ? -25 -4.059 -4.379 1 65.44 174 HIS A C 1
ATOM 1311 O O . HIS A 1 174 ? -24.312 -4.906 -4.957 1 65.44 174 HIS A O 1
ATOM 1317 N N . VAL A 1 175 ? -26.141 -4.262 -3.762 1 68.94 175 VAL A N 1
ATOM 1318 C CA . VAL A 1 175 ? -26.609 -5.637 -3.621 1 68.94 175 VAL A CA 1
ATOM 1319 C C . VAL A 1 175 ? -26.969 -6.199 -4.992 1 68.94 175 VAL A C 1
ATOM 1321 O O . VAL A 1 175 ? -26.672 -7.355 -5.297 1 68.94 175 VAL A O 1
ATOM 1324 N N . ILE A 1 176 ? -27.453 -5.367 -5.789 1 71.5 176 ILE A N 1
ATOM 1325 C CA . ILE A 1 176 ? -27.844 -5.777 -7.129 1 71.5 176 ILE A CA 1
ATOM 1326 C C . ILE A 1 176 ? -26.609 -6.082 -7.973 1 71.5 176 ILE A C 1
ATOM 1328 O O . ILE A 1 176 ? -26.578 -7.078 -8.695 1 71.5 176 ILE A O 1
ATOM 1332 N N . ALA A 1 177 ? -25.734 -5.234 -7.836 1 71 177 ALA A N 1
ATOM 1333 C CA . ALA A 1 177 ? -24.5 -5.426 -8.586 1 71 177 ALA A CA 1
ATOM 1334 C C . ALA A 1 177 ? -23.812 -6.73 -8.195 1 71 177 ALA A C 1
ATOM 1336 O O . ALA A 1 177 ? -23.344 -7.477 -9.062 1 71 177 ALA A O 1
ATOM 1337 N N . ASP A 1 178 ? -23.875 -6.961 -6.934 1 76.44 178 ASP A N 1
ATOM 1338 C CA . ASP A 1 178 ? -23.281 -8.195 -6.43 1 76.44 178 ASP A CA 1
ATOM 1339 C C . ASP A 1 178 ? -24.047 -9.422 -6.93 1 76.44 178 ASP A C 1
ATOM 1341 O O . ASP A 1 178 ? -23.438 -10.414 -7.344 1 76.44 178 ASP A O 1
ATOM 1345 N N . ALA A 1 179 ? -25.328 -9.258 -6.898 1 79.88 179 ALA A N 1
ATOM 1346 C CA . ALA A 1 179 ? -26.172 -10.352 -7.359 1 79.88 179 ALA A CA 1
ATOM 1347 C C . ALA A 1 179 ? -26 -10.594 -8.859 1 79.88 179 ALA A C 1
ATOM 1349 O O . ALA A 1 179 ? -25.984 -11.734 -9.312 1 79.88 179 ALA A O 1
ATOM 1350 N N . LEU A 1 180 ? -25.812 -9.578 -9.555 1 82.31 180 LEU A N 1
ATOM 1351 C CA . LEU A 1 180 ? -25.672 -9.68 -11 1 82.31 180 LEU A CA 1
ATOM 1352 C C . LEU A 1 180 ? -24.406 -10.445 -11.367 1 82.31 180 LEU A C 1
ATOM 1354 O O . LEU A 1 180 ? -24.422 -11.297 -12.258 1 82.31 180 LEU A O 1
ATOM 1358 N N . THR A 1 181 ? -23.391 -10.188 -10.648 1 84.81 181 THR A N 1
ATOM 1359 C CA . THR A 1 181 ? -22.141 -10.883 -10.938 1 84.81 181 THR A CA 1
ATOM 1360 C C . THR A 1 181 ? -22.266 -12.375 -10.656 1 84.81 181 THR A C 1
ATOM 1362 O O . THR A 1 181 ? -21.781 -13.203 -11.43 1 84.81 181 THR A O 1
ATOM 1365 N N . SER A 1 182 ? -23 -12.695 -9.609 1 90.38 182 SER A N 1
ATOM 1366 C CA . SER A 1 182 ? -23.188 -14.102 -9.266 1 90.38 182 SER A CA 1
ATOM 1367 C C . SER A 1 182 ? -24.109 -14.797 -10.266 1 90.38 182 SER A C 1
ATOM 1369 O O . SER A 1 182 ? -23.844 -15.93 -10.68 1 90.38 182 SER A O 1
ATOM 1371 N N . VAL A 1 183 ? -25.078 -14.086 -10.648 1 91.75 183 VAL A N 1
ATOM 1372 C CA . VAL A 1 183 ? -26.031 -14.648 -11.602 1 91.75 183 VAL A CA 1
ATOM 1373 C C . VAL A 1 183 ? -25.344 -14.906 -12.938 1 91.75 183 VAL A C 1
ATOM 1375 O O . VAL A 1 183 ? -25.531 -15.953 -13.555 1 91.75 183 VAL A O 1
ATOM 1378 N N . LEU A 1 184 ? -24.547 -14.031 -13.359 1 91.19 184 LEU A N 1
ATOM 1379 C CA . LEU A 1 184 ? -23.828 -14.18 -14.617 1 91.19 184 LEU A CA 1
ATOM 1380 C C . LEU A 1 184 ? -22.812 -15.32 -14.539 1 91.19 184 LEU A C 1
ATOM 1382 O O . LEU A 1 184 ? -22.656 -16.078 -15.5 1 91.19 184 LEU A O 1
ATOM 1386 N N . ALA A 1 185 ? -22.234 -15.445 -13.383 1 93.62 185 ALA A N 1
ATOM 1387 C CA . ALA A 1 185 ? -21.297 -16.547 -13.195 1 93.62 185 ALA A CA 1
ATOM 1388 C C . ALA A 1 185 ? -22.016 -17.891 -13.258 1 93.62 185 ALA A C 1
ATOM 1390 O O . ALA A 1 185 ? -21.547 -18.828 -13.914 1 93.62 185 ALA A O 1
ATOM 1391 N N . ILE A 1 186 ? -23.156 -17.922 -12.633 1 95.31 186 ILE A N 1
ATOM 1392 C CA . ILE A 1 186 ? -23.938 -19.156 -12.625 1 95.31 186 ILE A CA 1
ATOM 1393 C C . ILE A 1 186 ? -24.422 -19.469 -14.047 1 95.31 186 ILE A C 1
ATOM 1395 O O . ILE A 1 186 ? -24.344 -20.609 -14.492 1 95.31 186 ILE A O 1
ATOM 1399 N N . ALA A 1 187 ? -24.828 -18.469 -14.75 1 95.44 187 ALA A N 1
ATOM 1400 C CA . ALA A 1 187 ? -25.281 -18.641 -16.125 1 95.44 187 ALA A CA 1
ATOM 1401 C C . ALA A 1 187 ? -24.156 -19.203 -17 1 95.44 187 ALA A C 1
ATOM 1403 O O . ALA A 1 187 ? -24.391 -20.078 -17.828 1 95.44 187 ALA A O 1
ATOM 1404 N N . ALA A 1 188 ? -23.047 -18.672 -16.828 1 95.56 188 ALA A N 1
ATOM 1405 C CA . ALA A 1 188 ? -21.891 -19.125 -17.594 1 95.56 188 ALA A CA 1
ATOM 1406 C C . ALA A 1 188 ? -21.578 -20.594 -17.297 1 95.56 188 ALA A C 1
ATOM 1408 O O . ALA A 1 188 ? -21.312 -21.375 -18.203 1 95.56 188 ALA A O 1
ATOM 1409 N N . LEU A 1 189 ? -21.703 -20.953 -16.031 1 95.62 189 LEU A N 1
ATOM 1410 C CA . LEU A 1 189 ? -21.422 -22.328 -15.617 1 95.62 189 LEU A CA 1
ATOM 1411 C C . LEU A 1 189 ? -22.484 -23.281 -16.172 1 95.62 189 LEU A C 1
ATOM 1413 O O . LEU A 1 189 ? -22.156 -24.375 -16.641 1 95.62 189 LEU A O 1
ATOM 1417 N N . LEU A 1 190 ? -23.703 -22.828 -16.156 1 95.94 190 LEU A N 1
ATOM 1418 C CA . LEU A 1 190 ? -24.797 -23.641 -16.672 1 95.94 190 LEU A CA 1
ATOM 1419 C C . LEU A 1 190 ? -24.672 -23.828 -18.172 1 95.94 190 LEU A C 1
ATOM 1421 O O . LEU A 1 190 ? -24.922 -24.922 -18.688 1 95.94 190 LEU A O 1
ATOM 1425 N N . ALA A 1 191 ? -24.344 -22.797 -18.828 1 95.69 191 ALA A N 1
ATOM 1426 C CA . ALA A 1 191 ? -24.156 -22.875 -20.266 1 95.69 191 ALA A CA 1
ATOM 1427 C C . ALA A 1 191 ? -23.016 -23.828 -20.625 1 95.69 191 ALA A C 1
ATOM 1429 O O . ALA A 1 191 ? -23.078 -24.547 -21.625 1 95.69 191 ALA A O 1
ATOM 1430 N N . GLY A 1 192 ? -22.031 -23.859 -19.859 1 93.19 192 GLY A N 1
ATOM 1431 C CA . GLY A 1 192 ? -20.922 -24.781 -20.062 1 93.19 192 GLY A CA 1
ATOM 1432 C C . GLY A 1 192 ? -21.312 -26.234 -19.797 1 93.19 192 GLY A C 1
ATOM 1433 O O . GLY A 1 192 ? -20.984 -27.125 -20.578 1 93.19 192 GLY A O 1
ATOM 1434 N N . ARG A 1 193 ? -22.062 -26.391 -18.797 1 93.75 193 ARG A N 1
ATOM 1435 C CA . ARG A 1 193 ? -22.422 -27.734 -18.375 1 93.75 193 ARG A CA 1
ATOM 1436 C C . ARG A 1 193 ? -23.453 -28.344 -19.328 1 93.75 193 ARG A C 1
ATOM 1438 O O . ARG A 1 193 ? -23.312 -29.516 -19.719 1 93.75 193 ARG A O 1
ATOM 1445 N N . PHE A 1 194 ? -24.469 -27.516 -19.766 1 95.12 194 PHE A N 1
ATOM 1446 C CA . PHE A 1 194 ? -25.609 -28.109 -20.469 1 95.12 194 PHE A CA 1
ATOM 1447 C C . PHE A 1 194 ? -25.531 -27.828 -21.953 1 95.12 194 PHE A C 1
ATOM 1449 O O . PHE A 1 194 ? -26.062 -28.594 -22.766 1 95.12 194 PHE A O 1
ATOM 1456 N N . LEU A 1 195 ? -24.797 -26.781 -22.344 1 95 195 LEU A N 1
ATOM 1457 C CA . LEU A 1 195 ? -24.766 -26.406 -23.75 1 95 195 LEU A CA 1
ATOM 1458 C C . LEU A 1 195 ? -23.375 -26.625 -24.344 1 95 195 LEU A C 1
ATOM 1460 O O . LEU A 1 195 ? -23.172 -26.438 -25.547 1 95 195 LEU A O 1
ATOM 1464 N N . GLY A 1 196 ? -22.422 -26.828 -23.531 1 92 196 GLY A N 1
ATOM 1465 C CA . GLY A 1 196 ? -21.062 -27.062 -24 1 92 196 GLY A CA 1
ATOM 1466 C C . GLY A 1 196 ? -20.312 -25.781 -24.297 1 92 196 GLY A C 1
ATOM 1467 O O . GLY A 1 196 ? -19.266 -25.812 -24.938 1 92 196 GLY A O 1
ATOM 1468 N N . TRP A 1 197 ? -20.938 -24.688 -23.891 1 93.25 197 TRP A N 1
ATOM 1469 C CA . TRP A 1 197 ? -20.266 -23.406 -24.078 1 93.25 197 TRP A CA 1
ATOM 1470 C C . TRP A 1 197 ? -19.219 -23.172 -22.984 1 93.25 197 TRP A C 1
ATOM 1472 O O . TRP A 1 197 ? -19.344 -22.25 -22.188 1 93.25 197 TRP A O 1
ATOM 1482 N N . VAL A 1 198 ? -18.156 -23.922 -23.078 1 92.69 198 VAL A N 1
ATOM 1483 C CA . VAL A 1 198 ? -17.156 -23.953 -22.016 1 92.69 198 VAL A CA 1
ATOM 1484 C C . VAL A 1 198 ? -16.344 -22.656 -22.031 1 92.69 198 VAL A C 1
ATOM 1486 O O . VAL A 1 198 ? -15.703 -22.312 -21.031 1 92.69 198 VAL A O 1
ATOM 1489 N N . TRP A 1 199 ? -16.469 -21.922 -23.141 1 93.38 199 TRP A N 1
ATOM 1490 C CA . TRP A 1 199 ? -15.719 -20.672 -23.25 1 93.38 199 TRP A CA 1
ATOM 1491 C C . TRP A 1 199 ? -16.359 -19.562 -22.438 1 93.38 199 TRP A C 1
ATOM 1493 O O . TRP A 1 199 ? -15.742 -18.547 -22.156 1 93.38 199 TRP A O 1
ATOM 1503 N N . LEU A 1 200 ? -17.562 -19.781 -22.016 1 94.31 200 LEU A N 1
ATOM 1504 C CA . LEU A 1 200 ? -18.281 -18.75 -21.266 1 94.31 200 LEU A CA 1
ATOM 1505 C C . LEU A 1 200 ? -17.688 -18.594 -19.859 1 94.31 200 LEU A C 1
ATOM 1507 O O . LEU A 1 200 ? -17.672 -17.5 -19.312 1 94.31 200 LEU A O 1
ATOM 1511 N N . ASP A 1 201 ? -17.188 -19.688 -19.312 1 95.38 201 ASP A N 1
ATOM 1512 C CA . ASP A 1 201 ? -16.594 -19.625 -17.984 1 95.38 201 ASP A CA 1
ATOM 1513 C C . ASP A 1 201 ? -15.367 -18.719 -17.969 1 95.38 201 ASP A C 1
ATOM 1515 O O . ASP A 1 201 ? -15.344 -17.719 -17.234 1 95.38 201 ASP A O 1
ATOM 1519 N N . PRO A 1 202 ? -14.375 -18.906 -18.859 1 95.88 202 PRO A N 1
ATOM 1520 C CA . PRO A 1 202 ? -13.227 -18 -18.875 1 95.88 202 PRO A CA 1
ATOM 1521 C C . PRO A 1 202 ? -13.594 -16.594 -19.328 1 95.88 202 PRO A C 1
ATOM 1523 O O . PRO A 1 202 ? -12.984 -15.617 -18.875 1 95.88 202 PRO A O 1
ATOM 1526 N N . LEU A 1 203 ? -14.602 -16.438 -20.141 1 95.69 203 LEU A N 1
ATOM 1527 C CA . LEU A 1 203 ? -15.047 -15.094 -20.516 1 95.69 203 LEU A CA 1
ATOM 1528 C C . LEU A 1 203 ? -15.57 -14.336 -19.312 1 95.69 203 LEU A C 1
ATOM 1530 O O . LEU A 1 203 ? -15.242 -13.164 -19.109 1 95.69 203 LEU A O 1
ATOM 1534 N N . MET A 1 204 ? -16.359 -15.055 -18.547 1 94.19 204 MET A N 1
ATOM 1535 C CA . MET A 1 204 ? -16.875 -14.438 -17.344 1 94.19 204 MET A CA 1
ATOM 1536 C C . MET A 1 204 ? -15.758 -14.18 -16.328 1 94.19 204 MET A C 1
ATOM 1538 O O . MET A 1 204 ? -15.812 -13.219 -15.562 1 94.19 204 MET A O 1
ATOM 1542 N N . GLY A 1 205 ? -14.75 -15.031 -16.375 1 94.75 205 GLY A N 1
ATOM 1543 C CA . GLY A 1 205 ? -13.555 -14.766 -15.586 1 94.75 205 GLY A CA 1
ATOM 1544 C C . GLY A 1 205 ? -12.867 -13.469 -15.969 1 94.75 205 GLY A C 1
ATOM 1545 O O . GLY A 1 205 ? -12.438 -12.703 -15.094 1 94.75 205 GLY A O 1
ATOM 1546 N N . ILE A 1 206 ? -12.844 -13.164 -17.219 1 96.06 206 ILE A N 1
ATOM 1547 C CA . ILE A 1 206 ? -12.219 -11.945 -17.719 1 96.06 206 ILE A CA 1
ATOM 1548 C C . ILE A 1 206 ? -13.047 -10.727 -17.312 1 96.06 206 ILE A C 1
ATOM 1550 O O . ILE A 1 206 ? -12.508 -9.742 -16.812 1 96.06 206 ILE A O 1
ATOM 1554 N N . VAL A 1 207 ? -14.359 -10.867 -17.469 1 94.81 207 VAL A N 1
ATOM 1555 C CA . VAL A 1 207 ? -15.258 -9.781 -17.094 1 94.81 207 VAL A CA 1
ATOM 1556 C C . VAL A 1 207 ? -15.125 -9.508 -15.602 1 94.81 207 VAL A C 1
ATOM 1558 O O . VAL A 1 207 ? -14.984 -8.352 -15.188 1 94.81 207 VAL A O 1
ATOM 1561 N N . GLY A 1 208 ? -15.18 -10.57 -14.844 1 92.62 208 GLY A N 1
ATOM 1562 C CA . GLY A 1 208 ? -15.008 -10.422 -13.406 1 92.62 208 GLY A CA 1
ATOM 1563 C C . GLY A 1 208 ? -13.672 -9.805 -13.023 1 92.62 208 GLY A C 1
ATOM 1564 O O . GLY A 1 208 ? -13.609 -8.938 -12.148 1 92.62 208 GLY A O 1
ATOM 1565 N N . ALA A 1 209 ? -12.617 -10.188 -13.664 1 95.44 209 ALA A N 1
ATOM 1566 C CA . ALA A 1 209 ? -11.281 -9.648 -13.406 1 95.44 209 ALA A CA 1
ATOM 1567 C C . ALA A 1 209 ? -11.227 -8.156 -13.711 1 95.44 209 ALA A C 1
ATOM 1569 O O . ALA A 1 209 ? -10.617 -7.387 -12.961 1 95.44 209 ALA A O 1
ATOM 1570 N N . LEU A 1 210 ? -11.898 -7.77 -14.766 1 94.94 210 LEU A N 1
ATOM 1571 C CA . LEU A 1 210 ? -11.922 -6.363 -15.156 1 94.94 210 LEU A CA 1
ATOM 1572 C C . LEU A 1 210 ? -12.68 -5.523 -14.133 1 94.94 210 LEU A C 1
ATOM 1574 O O . LEU A 1 210 ? -12.25 -4.422 -13.789 1 94.94 210 LEU A O 1
ATOM 1578 N N . VAL A 1 211 ? -13.758 -6.066 -13.648 1 90.88 211 VAL A N 1
ATOM 1579 C CA . VAL A 1 211 ? -14.555 -5.367 -12.648 1 90.88 211 VAL A CA 1
ATOM 1580 C C . VAL A 1 211 ? -13.75 -5.203 -11.367 1 90.88 211 VAL A C 1
ATOM 1582 O O . VAL A 1 211 ? -13.695 -4.109 -10.797 1 90.88 211 VAL A O 1
ATOM 1585 N N . ILE A 1 212 ? -13.094 -6.266 -10.953 1 92 212 ILE A N 1
ATOM 1586 C CA . ILE A 1 212 ? -12.289 -6.234 -9.734 1 92 212 ILE A CA 1
ATOM 1587 C C . ILE A 1 212 ? -11.133 -5.258 -9.914 1 92 212 ILE A C 1
ATOM 1589 O O . ILE A 1 212 ? -10.836 -4.465 -9.016 1 92 212 ILE A O 1
ATOM 1593 N N . ALA A 1 213 ? -10.531 -5.273 -11.102 1 95.19 213 ALA A N 1
ATOM 1594 C CA . ALA A 1 213 ? -9.406 -4.391 -11.383 1 95.19 213 ALA A CA 1
ATOM 1595 C C . ALA A 1 213 ? -9.828 -2.926 -11.336 1 95.19 213 ALA A C 1
ATOM 1597 O O . ALA A 1 213 ? -9.117 -2.088 -10.773 1 95.19 213 ALA A O 1
ATOM 1598 N N . ARG A 1 214 ? -10.961 -2.629 -11.883 1 92.38 214 ARG A N 1
ATOM 1599 C CA . ARG A 1 214 ? -11.461 -1.26 -11.891 1 92.38 214 ARG A CA 1
ATOM 1600 C C . ARG A 1 214 ? -11.75 -0.774 -10.477 1 92.38 214 ARG A C 1
ATOM 1602 O O . ARG A 1 214 ? -11.406 0.354 -10.117 1 92.38 214 ARG A O 1
ATOM 1609 N N . TRP A 1 215 ? -12.359 -1.629 -9.727 1 88.12 215 TRP A N 1
ATOM 1610 C CA . TRP A 1 215 ? -12.664 -1.283 -8.336 1 88.12 215 TRP A CA 1
ATOM 1611 C C . TRP A 1 215 ? -11.375 -1.086 -7.539 1 88.12 215 TRP A C 1
ATOM 1613 O O . TRP A 1 215 ? -11.25 -0.111 -6.793 1 88.12 215 TRP A O 1
ATOM 1623 N N . SER A 1 216 ? -10.492 -2.031 -7.664 1 93.12 216 SER A N 1
ATOM 1624 C CA . SER A 1 216 ? -9.219 -1.95 -6.949 1 93.12 216 SER A CA 1
ATOM 1625 C C . SER A 1 216 ? -8.461 -0.675 -7.309 1 93.12 216 SER A C 1
ATOM 1627 O O . SER A 1 216 ? -7.902 -0.014 -6.434 1 93.12 216 SER A O 1
ATOM 1629 N N . TRP A 1 217 ? -8.555 -0.283 -8.555 1 93.44 217 TRP A N 1
ATOM 1630 C CA . TRP A 1 217 ? -7.875 0.923 -9.023 1 93.44 217 TRP A CA 1
ATOM 1631 C C . TRP A 1 217 ? -8.508 2.17 -8.406 1 93.44 217 TRP A C 1
ATOM 1633 O O . TRP A 1 217 ? -7.801 3.076 -7.961 1 93.44 217 TRP A O 1
ATOM 1643 N N . SER A 1 218 ? -9.766 2.164 -8.453 1 92.38 218 SER A N 1
ATOM 1644 C CA . SER A 1 218 ? -10.492 3.289 -7.879 1 92.38 218 SER A CA 1
ATOM 1645 C C . SER A 1 218 ? -10.18 3.447 -6.395 1 92.38 218 SER A C 1
ATOM 1647 O O . SER A 1 218 ? -9.914 4.555 -5.926 1 92.38 218 SER A O 1
ATOM 1649 N N . LEU A 1 219 ? -10.18 2.332 -5.688 1 88.38 219 LEU A N 1
ATOM 1650 C CA . LEU A 1 219 ? -9.898 2.355 -4.258 1 88.38 219 LEU A CA 1
ATOM 1651 C C . LEU A 1 219 ? -8.453 2.768 -4 1 88.38 219 LEU A C 1
ATOM 1653 O O . LEU A 1 219 ? -8.172 3.533 -3.076 1 88.38 219 LEU A O 1
ATOM 1657 N N . MET A 1 220 ? -7.555 2.281 -4.812 1 92.88 220 MET A N 1
ATOM 1658 C CA . MET A 1 220 ? -6.156 2.672 -4.684 1 92.88 220 MET A CA 1
ATOM 1659 C C . MET A 1 220 ? -5.992 4.18 -4.863 1 92.88 220 MET A C 1
ATOM 1661 O O . MET A 1 220 ? -5.262 4.82 -4.105 1 92.88 220 MET A O 1
ATOM 1665 N N . LYS A 1 221 ? -6.691 4.758 -5.762 1 91.88 221 LYS A N 1
ATOM 1666 C CA . LYS A 1 221 ? -6.594 6.188 -6.043 1 91.88 221 LYS A CA 1
ATOM 1667 C C . LYS A 1 221 ? -7.105 7.016 -4.867 1 91.88 221 LYS A C 1
ATOM 1669 O O . LYS A 1 221 ? -6.445 7.957 -4.43 1 91.88 221 LYS A O 1
ATOM 1674 N N . VAL A 1 222 ? -8.219 6.594 -4.387 1 86.88 222 VAL A N 1
ATOM 1675 C CA . VAL A 1 222 ? -8.836 7.348 -3.305 1 86.88 222 VAL A CA 1
ATOM 1676 C C . VAL A 1 222 ? -7.977 7.258 -2.049 1 86.88 222 VAL A C 1
ATOM 1678 O O . VAL A 1 222 ? -7.699 8.273 -1.405 1 86.88 222 VAL A O 1
ATOM 1681 N N . THR A 1 223 ? -7.555 6.078 -1.711 1 88.75 223 THR A N 1
ATOM 1682 C CA . THR A 1 223 ? -6.754 5.891 -0.505 1 88.75 223 THR A CA 1
ATOM 1683 C C . THR A 1 223 ? -5.375 6.523 -0.667 1 88.75 223 THR A C 1
ATOM 1685 O O . THR A 1 223 ? -4.828 7.086 0.284 1 88.75 223 THR A O 1
ATOM 1688 N N . ALA A 1 224 ? -4.801 6.453 -1.856 1 90.44 224 ALA A N 1
ATOM 1689 C CA . ALA A 1 224 ? -3.52 7.102 -2.127 1 90.44 224 ALA A CA 1
ATOM 1690 C C . ALA A 1 224 ? -3.615 8.609 -1.92 1 90.44 224 ALA A C 1
ATOM 1692 O O . ALA A 1 224 ? -2.699 9.227 -1.373 1 90.44 224 ALA A O 1
ATOM 1693 N N . GLY A 1 225 ? -4.676 9.211 -2.355 1 87.25 225 GLY A N 1
ATOM 1694 C CA . GLY A 1 225 ? -4.879 10.641 -2.158 1 87.25 225 GLY A CA 1
ATOM 1695 C C . GLY A 1 225 ? -4.824 11.055 -0.699 1 87.25 225 GLY A C 1
ATOM 1696 O O . GLY A 1 225 ? -4.203 12.062 -0.359 1 87.25 225 GLY A O 1
ATOM 1697 N N . VAL A 1 226 ? -5.418 10.25 0.131 1 84.75 226 VAL A N 1
ATOM 1698 C CA . VAL A 1 226 ? -5.434 10.547 1.561 1 84.75 226 VAL A CA 1
ATOM 1699 C C . VAL A 1 226 ? -4.039 10.352 2.146 1 84.75 226 VAL A C 1
ATOM 1701 O O . VAL A 1 226 ? -3.553 11.195 2.904 1 84.75 226 VAL A O 1
ATOM 1704 N N . LEU A 1 227 ? -3.418 9.25 1.729 1 86.94 227 LEU A N 1
ATOM 1705 C CA . LEU A 1 227 ? -2.111 8.906 2.275 1 86.94 227 LEU A CA 1
ATOM 1706 C C . LEU A 1 227 ? -1.054 9.914 1.842 1 86.94 227 LEU A C 1
ATOM 1708 O O . LEU A 1 227 ? -0.092 10.164 2.572 1 86.94 227 LEU A O 1
ATOM 1712 N N . LEU A 1 228 ? -1.309 10.547 0.723 1 85.44 228 LEU A N 1
ATOM 1713 C CA . LEU A 1 228 ? -0.355 11.508 0.187 1 85.44 228 LEU A CA 1
ATOM 1714 C C . LEU A 1 228 ? -0.72 12.93 0.613 1 85.44 228 LEU A C 1
ATOM 1716 O O . LEU A 1 228 ? -0.128 13.898 0.131 1 85.44 228 LEU A O 1
ATOM 1720 N N . ASP A 1 229 ? -1.656 13.039 1.442 1 84.31 229 ASP A N 1
ATOM 1721 C CA . ASP A 1 229 ? -2.08 14.32 2.006 1 84.31 229 ASP A CA 1
ATOM 1722 C C . ASP A 1 229 ? -2.557 15.273 0.91 1 84.31 229 ASP A C 1
ATOM 1724 O O . ASP A 1 229 ? -2.234 16.453 0.929 1 84.31 229 ASP A O 1
ATOM 1728 N N . GLN A 1 230 ? -3.197 14.68 0.014 1 81.5 230 GLN A N 1
ATOM 1729 C CA . GLN A 1 230 ? -3.777 15.5 -1.04 1 81.5 230 GLN A CA 1
ATOM 1730 C C . GLN A 1 230 ? -4.797 16.484 -0.472 1 81.5 230 GLN A C 1
ATOM 1732 O O . GLN A 1 230 ? -5.586 16.125 0.405 1 81.5 230 GLN A O 1
ATOM 1737 N N . THR A 1 231 ? -4.684 17.703 -0.923 1 82.31 231 THR A N 1
ATOM 1738 C CA . THR A 1 231 ? -5.598 18.734 -0.451 1 82.31 231 THR A CA 1
ATOM 1739 C C . THR A 1 231 ? -7.031 18.422 -0.859 1 82.31 231 THR A C 1
ATOM 1741 O O . THR A 1 231 ? -7.285 18.016 -1.996 1 82.31 231 THR A O 1
ATOM 1744 N N . ASP A 1 232 ? -7.883 18.5 0.101 1 85.31 232 ASP A N 1
ATOM 1745 C CA . ASP A 1 232 ? -9.312 18.453 -0.197 1 85.31 232 ASP A CA 1
ATOM 1746 C C . ASP A 1 232 ? -9.805 19.781 -0.755 1 85.31 232 ASP A C 1
ATOM 1748 O O . ASP A 1 232 ? -10.039 20.719 -0.001 1 85.31 232 ASP A O 1
ATOM 1752 N N . GLU A 1 233 ? -10.039 19.781 -1.992 1 86.62 233 GLU A N 1
ATOM 1753 C CA . GLU A 1 233 ? -10.344 21.031 -2.68 1 86.62 233 GLU A CA 1
ATOM 1754 C C . GLU A 1 233 ? -11.688 21.594 -2.227 1 86.62 233 GLU A C 1
ATOM 1756 O O . GLU A 1 233 ? -11.875 22.812 -2.16 1 86.62 233 GLU A O 1
ATOM 1761 N N . HIS A 1 234 ? -12.57 20.75 -1.96 1 88.44 234 HIS A N 1
ATOM 1762 C CA . HIS A 1 234 ? -13.891 21.188 -1.522 1 88.44 234 HIS A CA 1
ATOM 1763 C C . HIS A 1 234 ? -13.812 21.938 -0.201 1 88.44 234 HIS A C 1
ATOM 1765 O O . HIS A 1 234 ? -14.336 23.047 -0.086 1 88.44 234 HIS A O 1
ATOM 1771 N N . VAL A 1 235 ? -13.125 21.375 0.735 1 89.94 235 VAL A N 1
ATOM 1772 C CA . VAL A 1 235 ? -12.977 22.016 2.041 1 89.94 235 VAL A CA 1
ATOM 1773 C C . VAL A 1 235 ? -12.102 23.25 1.917 1 89.94 235 VAL A C 1
ATOM 1775 O O . VAL A 1 235 ? -12.367 24.281 2.555 1 89.94 235 VAL A O 1
ATOM 1778 N N . ALA A 1 236 ? -11.086 23.172 1.113 1 90.75 236 ALA A N 1
ATOM 1779 C CA . ALA A 1 236 ? -10.195 24.312 0.901 1 90.75 236 ALA A CA 1
ATOM 1780 C C . ALA A 1 236 ? -10.961 25.5 0.347 1 90.75 236 ALA A C 1
ATOM 1782 O O . ALA A 1 236 ? -10.766 26.641 0.789 1 90.75 236 ALA A O 1
ATOM 1783 N N . GLU A 1 237 ? -11.812 25.266 -0.584 1 92 237 GLU A N 1
ATOM 1784 C CA . GLU A 1 237 ? -12.602 26.328 -1.188 1 92 237 GLU A CA 1
ATOM 1785 C C . GLU A 1 237 ? -13.562 26.953 -0.175 1 92 237 GLU A C 1
ATOM 1787 O O . GLU A 1 237 ? -13.766 28.156 -0.169 1 92 237 GLU A O 1
ATOM 1792 N N . GLU A 1 238 ? -14.125 26.156 0.604 1 92.56 238 GLU A N 1
ATOM 1793 C CA . GLU A 1 238 ? -15.008 26.656 1.654 1 92.56 238 GLU A CA 1
ATOM 1794 C C . GLU A 1 238 ? -14.258 27.562 2.627 1 92.56 238 GLU A C 1
ATOM 1796 O O . GLU A 1 238 ? -14.766 28.609 3.025 1 92.56 238 GLU A O 1
ATOM 1801 N N . ILE A 1 239 ? -13.086 27.125 3.002 1 92.75 239 ILE A N 1
ATOM 1802 C CA . ILE A 1 239 ? -12.242 27.906 3.908 1 92.75 239 ILE A CA 1
ATOM 1803 C C . ILE A 1 239 ? -11.875 29.234 3.256 1 92.75 239 ILE A C 1
ATOM 1805 O O . ILE A 1 239 ? -11.977 30.297 3.887 1 92.75 239 ILE A O 1
ATOM 1809 N N . ARG A 1 240 ? -11.508 29.172 2.066 1 93.69 240 ARG A N 1
ATOM 1810 C CA . ARG A 1 240 ? -11.133 30.391 1.344 1 93.69 240 ARG A CA 1
ATOM 1811 C C . ARG A 1 240 ? -12.289 31.375 1.291 1 93.69 240 ARG A C 1
ATOM 1813 O O . ARG A 1 240 ? -12.102 32.594 1.507 1 93.69 240 ARG A O 1
ATOM 1820 N N . GLU A 1 241 ? -13.359 30.906 0.987 1 94.06 241 GLU A N 1
ATOM 1821 C CA . GLU A 1 241 ? -14.555 31.75 0.888 1 94.06 241 GLU A CA 1
ATOM 1822 C C . GLU A 1 241 ? -14.875 32.406 2.225 1 94.06 241 GLU A C 1
ATOM 1824 O O . GLU A 1 241 ? -15.164 33.625 2.275 1 94.06 241 GLU A O 1
ATOM 1829 N N . ARG A 1 242 ? -14.758 31.703 3.27 1 93.31 242 ARG A N 1
ATOM 1830 C CA . ARG A 1 242 ? -15.133 32.219 4.586 1 93.31 242 ARG A CA 1
ATOM 1831 C C . ARG A 1 242 ? -14.094 33.188 5.109 1 93.31 242 ARG A C 1
ATOM 1833 O O . ARG A 1 242 ? -14.445 34.188 5.766 1 93.31 242 ARG A O 1
ATOM 1840 N N . VAL A 1 243 ? -12.922 32.938 4.867 1 93.25 243 VAL A N 1
ATOM 1841 C CA . VAL A 1 243 ? -11.844 33.781 5.391 1 93.25 243 VAL A CA 1
ATOM 1842 C C . VAL A 1 243 ? -11.734 35.062 4.559 1 93.25 243 VAL A C 1
ATOM 1844 O O . VAL A 1 243 ? -11.531 36.156 5.105 1 93.25 243 VAL A O 1
ATOM 1847 N N . GLU A 1 244 ? -11.961 34.938 3.271 1 93.69 244 GLU A N 1
ATOM 1848 C CA . GLU A 1 244 ? -11.695 36.062 2.387 1 93.69 244 GLU A CA 1
ATOM 1849 C C . GLU A 1 244 ? -12.969 36.875 2.098 1 93.69 244 GLU A C 1
ATOM 1851 O O . GLU A 1 244 ? -12.906 38 1.611 1 93.69 244 GLU A O 1
ATOM 1856 N N . LYS A 1 245 ? -14.055 36.375 2.396 1 91 245 LYS A N 1
ATOM 1857 C CA . LYS A 1 245 ? -15.336 36.969 2.053 1 91 245 LYS A CA 1
ATOM 1858 C C . LYS A 1 245 ? -15.461 38.375 2.625 1 91 245 LYS A C 1
ATOM 1860 O O . LYS A 1 245 ? -15.852 39.312 1.919 1 91 245 LYS A O 1
ATOM 1865 N N . PRO A 1 246 ? -15.133 38.688 3.902 1 90.12 246 PRO A N 1
ATOM 1866 C CA . PRO A 1 246 ? -15.242 40.031 4.457 1 90.12 246 PRO A CA 1
ATOM 1867 C C . PRO A 1 246 ? -14.32 41.031 3.77 1 90.12 246 PRO A C 1
ATOM 1869 O O . PRO A 1 246 ? -14.516 42.25 3.889 1 90.12 246 PRO A O 1
ATOM 1872 N N . GLY A 1 247 ? -13.188 40.562 3.152 1 89.94 247 GLY A N 1
ATOM 1873 C CA . GLY A 1 247 ? -12.297 41.406 2.379 1 89.94 247 GLY A CA 1
ATOM 1874 C C . GLY A 1 247 ? -11.156 41.969 3.199 1 89.94 247 GLY A C 1
ATOM 1875 O O . GLY A 1 247 ? -10.367 42.781 2.699 1 89.94 247 GLY A O 1
ATOM 1876 N N . ASP A 1 248 ? -11.031 41.688 4.398 1 91.81 248 ASP A N 1
ATOM 1877 C CA . ASP A 1 248 ? -10.023 42.25 5.281 1 91.81 248 ASP A CA 1
ATOM 1878 C C . ASP A 1 248 ? -8.828 41.312 5.434 1 91.81 248 ASP A C 1
ATOM 1880 O O . ASP A 1 248 ? -7.848 41.625 6.098 1 91.81 248 ASP A O 1
ATOM 1884 N N . ALA A 1 249 ? -8.977 40.094 4.871 1 92.44 249 ALA A N 1
ATOM 1885 C CA . ALA A 1 249 ? -7.91 39.094 5 1 92.44 249 ALA A CA 1
ATOM 1886 C C . ALA A 1 249 ? -7.719 38.344 3.697 1 92.44 249 ALA A C 1
ATOM 1888 O O . ALA A 1 249 ? -8.68 38.094 2.955 1 92.44 249 ALA A O 1
ATOM 1889 N N . ARG A 1 250 ? -6.473 38 3.387 1 93.31 250 ARG A N 1
ATOM 1890 C CA . ARG A 1 250 ? -6.117 37.188 2.221 1 93.31 250 ARG A CA 1
ATOM 1891 C C . ARG A 1 250 ? -5.293 35.969 2.627 1 93.31 250 ARG A C 1
ATOM 1893 O O . ARG A 1 250 ? -4.332 36.094 3.389 1 93.31 250 ARG A O 1
ATOM 1900 N N . ILE A 1 251 ? -5.699 34.844 2.045 1 92.06 251 ILE A N 1
ATOM 1901 C CA . ILE A 1 251 ? -4.969 33.625 2.324 1 92.06 251 ILE A CA 1
ATOM 1902 C C . ILE A 1 251 ? -3.754 33.531 1.402 1 92.06 251 ILE A C 1
ATOM 1904 O O . ILE A 1 251 ? -3.887 33.594 0.179 1 92.06 251 ILE A O 1
ATOM 1908 N N . THR A 1 252 ? -2.564 33.438 2.018 1 87.25 252 THR A N 1
ATOM 1909 C CA . THR A 1 252 ? -1.333 33.312 1.246 1 87.25 252 THR A CA 1
ATOM 1910 C C . THR A 1 252 ? -0.979 31.844 1.039 1 87.25 252 THR A C 1
ATOM 1912 O O . THR A 1 252 ? -0.333 31.5 0.051 1 87.25 252 THR A O 1
ATOM 1915 N N . ASP A 1 253 ? -1.305 31 1.986 1 84.19 253 ASP A N 1
ATOM 1916 C CA . ASP A 1 253 ? -1.049 29.578 1.913 1 84.19 253 ASP A CA 1
ATOM 1917 C C . ASP A 1 253 ? -2.148 28.781 2.619 1 84.19 253 ASP A C 1
ATOM 1919 O O . ASP A 1 253 ? -2.596 29.156 3.703 1 84.19 253 ASP A O 1
ATOM 1923 N N . LEU A 1 254 ? -2.682 27.891 1.92 1 87.19 254 LEU A N 1
ATOM 1924 C CA . LEU A 1 254 ? -3.75 27.047 2.453 1 87.19 254 LEU A CA 1
ATOM 1925 C C . LEU A 1 254 ? -3.477 25.578 2.178 1 87.19 254 LEU A C 1
ATOM 1927 O O . LEU A 1 254 ? -3.264 25.188 1.027 1 87.19 254 LEU A O 1
ATOM 1931 N N . HIS A 1 255 ? -3.393 24.766 3.24 1 82.62 255 HIS A N 1
ATOM 1932 C CA . HIS A 1 255 ? -3.234 23.328 3.145 1 82.62 255 HIS A CA 1
ATOM 1933 C C . HIS A 1 255 ? -4.293 22.594 3.971 1 82.62 255 HIS A C 1
ATOM 1935 O O . HIS A 1 255 ? -4.391 22.812 5.18 1 82.62 255 HIS A O 1
ATOM 1941 N N . VAL A 1 256 ? -5.113 21.859 3.25 1 86.5 256 VAL A N 1
ATOM 1942 C CA . VAL A 1 256 ? -6.164 21.094 3.918 1 86.5 256 VAL A CA 1
ATOM 1943 C C . VAL A 1 256 ? -6.074 19.625 3.512 1 86.5 256 VAL A C 1
ATOM 1945 O O . VAL A 1 256 ? -6.102 19.297 2.32 1 86.5 256 VAL A O 1
ATOM 1948 N N . TRP A 1 257 ? -5.875 18.781 4.402 1 81.75 257 TRP A N 1
ATOM 1949 C CA . TRP A 1 257 ? -5.781 17.359 4.062 1 81.75 257 TRP A CA 1
ATOM 1950 C C . TRP A 1 257 ? -6.52 16.516 5.086 1 81.75 257 TRP A C 1
ATOM 1952 O O . TRP A 1 257 ? -6.82 16.969 6.188 1 81.75 257 TRP A O 1
ATOM 1962 N N . ARG A 1 258 ? -6.852 15.344 4.719 1 81.88 258 ARG A N 1
ATOM 1963 C CA . ARG A 1 258 ? -7.621 14.438 5.555 1 81.88 258 ARG A CA 1
ATOM 1964 C C . ARG A 1 258 ? -6.723 13.711 6.547 1 81.88 258 ARG A C 1
ATOM 1966 O O . ARG A 1 258 ? -5.648 13.227 6.18 1 81.88 258 ARG A O 1
ATOM 1973 N N . VAL A 1 259 ? -7.098 13.742 7.789 1 75.69 259 VAL A N 1
ATOM 1974 C CA . VAL A 1 259 ? -6.301 13.094 8.828 1 75.69 259 VAL A CA 1
ATOM 1975 C C . VAL A 1 259 ? -7.074 11.914 9.406 1 75.69 259 VAL A C 1
ATOM 1977 O O . VAL A 1 259 ? -6.531 11.133 10.195 1 75.69 259 VAL A O 1
ATOM 1980 N N . GLY 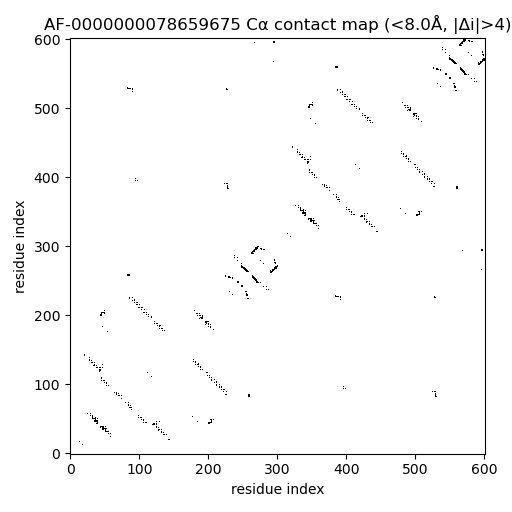A 1 260 ? -8.25 11.742 9.109 1 69.69 260 GLY A N 1
ATOM 1981 C CA . GLY A 1 260 ? -9.125 10.672 9.555 1 69.69 260 GLY A CA 1
ATOM 1982 C C . GLY A 1 260 ? -10.477 10.68 8.867 1 69.69 260 GLY A C 1
ATOM 1983 O O . GLY A 1 260 ? -10.719 11.484 7.969 1 69.69 260 GLY A O 1
ATOM 1984 N N . PRO A 1 261 ? -11.227 9.672 9.438 1 67.44 261 PRO A N 1
ATOM 1985 C CA . PRO A 1 261 ? -12.578 9.688 8.883 1 67.44 261 PRO A CA 1
ATOM 1986 C C . PRO A 1 261 ? -13.336 10.969 9.227 1 67.44 261 PRO A C 1
ATOM 1988 O O . PRO A 1 261 ? -13.422 11.352 10.398 1 67.44 261 PRO A O 1
ATOM 1991 N N . ASP A 1 262 ? -13.648 11.742 8.312 1 69.62 262 ASP A N 1
ATOM 1992 C CA . ASP A 1 262 ? -14.422 12.977 8.414 1 69.62 262 ASP A CA 1
ATOM 1993 C C . ASP A 1 262 ? -13.641 14.047 9.172 1 69.62 262 ASP A C 1
ATOM 1995 O O . ASP A 1 262 ? -14.234 14.859 9.891 1 69.62 262 ASP A O 1
ATOM 1999 N N . ALA A 1 263 ? -12.391 13.898 9.312 1 77.75 263 ALA A N 1
ATOM 2000 C CA . ALA A 1 263 ? -11.562 14.883 9.992 1 77.75 263 ALA A CA 1
ATOM 2001 C C . ALA A 1 263 ? -10.469 15.414 9.07 1 77.75 263 ALA A C 1
ATOM 2003 O O . ALA A 1 263 ? -9.82 14.641 8.359 1 77.75 263 ALA A O 1
ATOM 2004 N N . HIS A 1 264 ? -10.469 16.703 9.039 1 84.69 264 HIS A N 1
ATOM 2005 C CA . HIS A 1 264 ? -9.453 17.375 8.234 1 84.69 264 HIS A CA 1
ATOM 2006 C C . HIS A 1 264 ? -8.555 18.234 9.102 1 84.69 264 HIS A C 1
ATOM 2008 O O . HIS A 1 264 ? -8.961 18.688 10.18 1 84.69 264 HIS A O 1
ATOM 2014 N N . ALA A 1 265 ? -7.375 18.297 8.711 1 82.31 265 ALA A N 1
ATOM 2015 C CA . ALA A 1 265 ? -6.465 19.312 9.234 1 82.31 265 ALA A CA 1
ATOM 2016 C C . ALA A 1 265 ? -6.277 20.453 8.234 1 82.31 265 ALA A C 1
ATOM 2018 O O . ALA A 1 265 ? -6.332 20.234 7.023 1 82.31 265 ALA A O 1
ATOM 2019 N N . ALA A 1 266 ? -6.191 21.594 8.75 1 86.25 266 ALA A N 1
ATOM 2020 C CA . ALA A 1 266 ? -6.016 22.766 7.891 1 86.25 266 ALA A CA 1
ATOM 2021 C C . ALA A 1 266 ? -4.934 23.688 8.438 1 86.25 266 ALA A C 1
ATOM 2023 O O . ALA A 1 266 ? -4.848 23.906 9.648 1 86.25 266 ALA A O 1
ATOM 2024 N N . ILE A 1 267 ? -4.039 24.062 7.59 1 82.88 267 ILE A N 1
ATOM 2025 C CA . ILE A 1 267 ? -3.043 25.094 7.871 1 82.88 267 ILE A CA 1
ATOM 2026 C C . ILE A 1 267 ? -3.283 26.297 6.98 1 82.88 267 ILE A C 1
ATOM 2028 O O . ILE A 1 267 ? -3.316 26.188 5.754 1 82.88 267 ILE A O 1
ATOM 2032 N N . ILE A 1 268 ? -3.492 27.406 7.633 1 87.31 268 ILE A N 1
ATOM 2033 C CA . ILE A 1 268 ? -3.828 28.609 6.883 1 87.31 268 ILE A CA 1
ATOM 2034 C C . ILE A 1 268 ? -2.854 29.719 7.238 1 87.31 268 ILE A C 1
ATOM 2036 O O . ILE A 1 268 ? -2.604 29.984 8.422 1 87.31 268 ILE A O 1
ATOM 2040 N N . SER A 1 269 ? -2.205 30.234 6.316 1 86.62 269 SER A N 1
ATOM 2041 C CA . SER A 1 269 ? -1.47 31.484 6.477 1 86.62 269 SER A CA 1
ATOM 2042 C C . SER A 1 269 ? -2.246 32.656 5.898 1 86.62 269 SER A C 1
ATOM 2044 O O . SER A 1 269 ? -2.609 32.656 4.719 1 86.62 269 SER A O 1
ATOM 2046 N N . VAL A 1 270 ? -2.508 33.656 6.758 1 89.69 270 VAL A N 1
ATOM 2047 C CA . VAL A 1 270 ? -3.361 34.781 6.371 1 89.69 270 VAL A CA 1
ATOM 2048 C C . VAL A 1 270 ? -2.611 36.094 6.57 1 89.69 270 VAL A C 1
ATOM 2050 O O . VAL A 1 270 ? -1.888 36.25 7.555 1 89.69 270 VAL A O 1
ATOM 2053 N N . VAL A 1 271 ? -2.742 36.969 5.574 1 90.75 271 VAL A N 1
ATOM 2054 C CA . VAL A 1 271 ? -2.342 38.344 5.719 1 90.75 271 VAL A CA 1
ATOM 2055 C C . VAL A 1 271 ? -3.578 39.219 5.898 1 90.75 271 VAL A C 1
ATOM 2057 O O . VAL A 1 271 ? -4.484 39.219 5.062 1 90.75 271 VAL A O 1
ATOM 2060 N N . GLY A 1 272 ? -3.605 39.844 7.047 1 87.44 272 GLY A N 1
ATOM 2061 C CA . GLY A 1 272 ? -4.797 40.594 7.348 1 87.44 272 GLY A CA 1
ATOM 2062 C C . GLY A 1 272 ? -4.5 42.062 7.625 1 87.44 272 GLY A C 1
ATOM 2063 O O . GLY A 1 272 ? -3.367 42.438 7.957 1 87.44 272 GLY A O 1
ATOM 2064 N N . LYS A 1 273 ? -5.566 42.938 7.348 1 86.62 273 LYS A N 1
ATOM 2065 C CA . LYS A 1 273 ? -5.523 44.344 7.73 1 86.62 273 LYS A CA 1
ATOM 2066 C C . LYS A 1 273 ? -5.48 44.5 9.242 1 86.62 273 LYS A C 1
ATOM 2068 O O . LYS A 1 273 ? -5.535 43.5 9.977 1 86.62 273 LYS A O 1
ATOM 2073 N N . ALA A 1 274 ? -5.312 45.781 9.609 1 81.06 274 ALA A N 1
ATOM 2074 C CA . ALA A 1 274 ? -5.273 46.094 11.039 1 81.06 274 ALA A CA 1
ATOM 2075 C C . ALA A 1 274 ? -6.547 45.625 11.734 1 81.06 274 ALA A C 1
ATOM 2077 O O . ALA A 1 274 ? -7.652 45.844 11.234 1 81.06 274 ALA A O 1
ATOM 2078 N N . GLY A 1 275 ? -6.48 44.719 12.727 1 79 275 GLY A N 1
ATOM 2079 C CA . GLY A 1 275 ? -7.633 44.25 13.469 1 79 275 GLY A CA 1
ATOM 2080 C C . GLY A 1 275 ? -7.898 42.75 13.281 1 79 275 GLY A C 1
ATOM 2081 O O . GLY A 1 275 ? -8.594 42.156 14.086 1 79 275 GLY A O 1
ATOM 2082 N N . VAL A 1 276 ? -7.375 42.25 12.188 1 84.56 276 VAL A N 1
ATOM 2083 C CA . VAL A 1 276 ? -7.562 40.812 11.961 1 84.56 276 VAL A CA 1
ATOM 2084 C C . VAL A 1 276 ? -6.586 40.031 12.828 1 84.56 276 VAL A C 1
ATOM 2086 O O . VAL A 1 276 ? -5.371 40.188 12.727 1 84.56 276 VAL A O 1
ATOM 2089 N N . ASP A 1 277 ? -7.199 39.25 13.719 1 82.69 277 ASP A N 1
ATOM 2090 C CA . ASP A 1 277 ? -6.348 38.438 14.586 1 82.69 277 ASP A CA 1
ATOM 2091 C C . ASP A 1 277 ? -6.719 36.969 14.5 1 82.69 277 ASP A C 1
ATOM 2093 O O . ASP A 1 277 ? -7.582 36.594 13.711 1 82.69 277 ASP A O 1
ATOM 2097 N N . LEU A 1 278 ? -5.973 36.188 15.203 1 83.75 278 LEU A N 1
ATOM 2098 C CA . LEU A 1 278 ? -6.156 34.75 15.219 1 83.75 278 LEU A CA 1
ATOM 2099 C C . LEU A 1 278 ? -7.586 34.375 15.609 1 83.75 278 LEU A C 1
ATOM 2101 O O . LEU A 1 278 ? -8.195 33.5 14.984 1 83.75 278 LEU A O 1
ATOM 2105 N N . ALA A 1 279 ? -8.117 35.062 16.609 1 84.94 279 ALA A N 1
ATOM 2106 C CA . ALA A 1 279 ? -9.445 34.75 17.125 1 84.94 279 ALA A CA 1
ATOM 2107 C C . ALA A 1 279 ? -10.516 35 16.078 1 84.94 279 ALA A C 1
ATOM 2109 O O . ALA A 1 279 ? -11.477 34.25 15.953 1 84.94 279 ALA A O 1
ATOM 2110 N N . SER A 1 280 ? -10.383 36.125 15.352 1 88.25 280 SER A N 1
ATOM 2111 C CA . SER A 1 280 ? -11.367 36.469 14.32 1 88.25 280 SER A CA 1
ATOM 2112 C C . SER A 1 280 ? -11.391 35.406 13.219 1 88.25 280 SER A C 1
ATOM 2114 O O . SER A 1 280 ? -12.461 35.031 12.742 1 88.25 280 SER A O 1
ATOM 2116 N N . ILE A 1 281 ? -10.234 34.969 12.773 1 89.81 281 ILE A N 1
ATOM 2117 C CA . ILE A 1 281 ? -10.141 34 11.711 1 89.81 281 ILE A CA 1
ATOM 2118 C C . ILE A 1 281 ? -10.695 32.656 12.195 1 89.81 281 ILE A C 1
ATOM 2120 O O . ILE A 1 281 ? -11.398 31.953 11.453 1 89.81 281 ILE A O 1
ATOM 2124 N N . ARG A 1 282 ? -10.398 32.25 13.375 1 88 282 ARG A N 1
ATOM 2125 C CA . ARG A 1 282 ? -10.906 31 13.938 1 88 282 ARG A CA 1
ATOM 2126 C C . ARG A 1 282 ? -12.43 31 14 1 88 282 ARG A C 1
ATOM 2128 O O . ARG A 1 282 ? -13.07 29.984 13.734 1 88 282 ARG A O 1
ATOM 2135 N N . GLN A 1 283 ? -12.945 32.125 14.422 1 88.81 283 GLN A N 1
ATOM 2136 C CA . GLN A 1 283 ? -14.391 32.281 14.516 1 88.81 283 GLN A CA 1
ATOM 2137 C C . GLN A 1 283 ? -15.047 32.094 13.148 1 88.81 283 GLN A C 1
ATOM 2139 O O . GLN A 1 283 ? -16.109 31.484 13.047 1 88.81 283 GLN A O 1
ATOM 2144 N N . ARG A 1 284 ? -14.43 32.594 12.109 1 91.19 284 ARG A N 1
ATOM 2145 C CA . ARG A 1 284 ? -14.945 32.5 10.75 1 91.19 284 ARG A CA 1
ATOM 2146 C C . ARG A 1 284 ? -14.984 31.047 10.297 1 91.19 284 ARG A C 1
ATOM 2148 O O . ARG A 1 284 ? -15.773 30.688 9.414 1 91.19 284 ARG A O 1
ATOM 2155 N N . LEU A 1 285 ? -14.141 30.234 10.891 1 91.56 285 LEU A N 1
ATOM 2156 C CA . LEU A 1 285 ? -13.969 28.875 10.375 1 91.56 285 LEU A CA 1
ATOM 2157 C C . LEU A 1 285 ? -14.688 27.875 11.266 1 91.56 285 LEU A C 1
ATOM 2159 O O . LEU A 1 285 ? -14.688 26.672 10.977 1 91.56 285 LEU A O 1
ATOM 2163 N N . VAL A 1 286 ? -15.375 28.328 12.32 1 86.56 286 VAL A N 1
ATOM 2164 C CA . VAL A 1 286 ? -16.125 27.469 13.242 1 86.56 286 VAL A CA 1
ATOM 2165 C C . VAL A 1 286 ? -17.172 26.688 12.469 1 86.56 286 VAL A C 1
ATOM 2167 O O . VAL A 1 286 ? -17.391 25.5 12.742 1 86.56 286 VAL A O 1
ATOM 2170 N N . PRO A 1 287 ? -17.766 27.234 11.469 1 86.75 287 PRO A N 1
ATOM 2171 C CA . PRO A 1 287 ? -18.812 26.5 10.75 1 86.75 287 PRO A CA 1
ATOM 2172 C C . PRO A 1 287 ? -18.25 25.375 9.883 1 86.75 287 PRO A C 1
ATOM 2174 O O . PRO A 1 287 ? -19 24.516 9.422 1 86.75 287 PRO A O 1
ATOM 2177 N N . VAL A 1 288 ? -17.016 25.438 9.578 1 88.94 288 VAL A N 1
ATOM 2178 C CA . VAL A 1 288 ? -16.406 24.359 8.805 1 88.94 288 VAL A CA 1
ATOM 2179 C C . VAL A 1 288 ? -16.125 23.156 9.719 1 88.94 288 VAL A C 1
ATOM 2181 O O . VAL A 1 288 ? -14.977 22.906 10.086 1 88.94 288 VAL A O 1
ATOM 2184 N N . HIS A 1 289 ? -17.062 22.344 9.945 1 82.81 289 HIS A N 1
ATOM 2185 C CA . HIS A 1 289 ? -17.078 21.281 10.953 1 82.81 289 HIS A CA 1
ATOM 2186 C C . HIS A 1 289 ? -16.094 20.172 10.602 1 82.81 289 HIS A C 1
ATOM 2188 O O . HIS A 1 289 ? -15.688 19.406 11.477 1 82.81 289 HIS A O 1
ATOM 2194 N N . GLU A 1 290 ? -15.711 20.125 9.383 1 83.5 290 GLU A N 1
ATOM 2195 C CA . GLU A 1 290 ? -14.812 19.062 8.938 1 83.5 290 GLU A CA 1
ATOM 2196 C C . GLU A 1 290 ? -13.398 19.297 9.469 1 83.5 290 GLU A C 1
ATOM 2198 O O . GLU A 1 290 ? -12.609 18.344 9.562 1 83.5 290 GLU A O 1
ATOM 2203 N N . VAL A 1 291 ? -13.094 20.516 9.742 1 84 291 VAL A N 1
ATOM 2204 C CA . VAL A 1 291 ? -11.75 20.859 10.18 1 84 291 VAL A CA 1
ATOM 2205 C C . VAL A 1 291 ? -11.625 20.625 11.688 1 84 291 VAL A C 1
ATOM 2207 O O . VAL A 1 291 ? -12.203 21.375 12.484 1 84 291 VAL A O 1
ATOM 2210 N N . ARG A 1 292 ? -10.898 19.625 12.047 1 77.81 292 ARG A N 1
ATOM 2211 C CA . ARG A 1 292 ? -10.719 19.297 13.461 1 77.81 292 ARG A CA 1
ATOM 2212 C C . ARG A 1 292 ? -9.43 19.906 14 1 77.81 292 ARG A C 1
ATOM 2214 O O . ARG A 1 292 ? -9.344 20.219 15.188 1 77.81 292 ARG A O 1
ATOM 2221 N N . HIS A 1 293 ? -8.469 19.969 13.164 1 76.94 293 HIS A N 1
ATOM 2222 C CA . HIS A 1 293 ? -7.195 20.578 13.531 1 76.94 293 HIS A CA 1
ATOM 2223 C C . HIS A 1 293 ? -6.895 21.797 12.672 1 76.94 293 HIS A C 1
ATOM 2225 O O . HIS A 1 293 ? -6.555 21.672 11.5 1 76.94 293 HIS A O 1
ATOM 2231 N N . LEU A 1 294 ? -7.059 22.906 13.32 1 83.44 294 LEU A N 1
ATOM 2232 C CA . LEU A 1 294 ? -6.867 24.156 12.594 1 83.44 294 LEU A CA 1
ATOM 2233 C C . LEU A 1 294 ? -5.66 24.906 13.133 1 83.44 294 LEU A C 1
ATOM 2235 O O . LEU A 1 294 ? -5.539 25.125 14.344 1 83.44 294 LEU A O 1
ATOM 2239 N N . THR A 1 295 ? -4.715 25.125 12.289 1 78.88 295 THR A N 1
ATOM 2240 C CA . THR A 1 295 ? -3.578 25.984 12.609 1 78.88 295 THR A CA 1
ATOM 2241 C C . THR A 1 295 ? -3.578 27.219 11.727 1 78.88 295 THR A C 1
ATOM 2243 O O . THR A 1 295 ? -3.635 27.125 10.5 1 78.88 295 THR A O 1
ATOM 2246 N N . VAL A 1 296 ? -3.588 28.391 12.406 1 84.94 296 VAL A N 1
ATOM 2247 C CA . VAL A 1 296 ? -3.668 29.641 11.664 1 84.94 296 VAL A CA 1
ATOM 2248 C C . VAL A 1 296 ? -2.457 30.516 11.984 1 84.94 296 VAL A C 1
ATOM 2250 O O . VAL A 1 296 ? -2.117 30.703 13.156 1 84.94 296 VAL A O 1
ATOM 2253 N N . GLU A 1 297 ? -1.773 30.828 11 1 82.5 297 GLU A N 1
ATOM 2254 C CA . GLU A 1 297 ? -0.726 31.844 11.117 1 82.5 297 GLU A CA 1
ATOM 2255 C C . GLU A 1 297 ? -1.191 33.188 10.562 1 82.5 297 GLU A C 1
ATOM 2257 O O . GLU A 1 297 ? -1.56 33.281 9.391 1 82.5 297 GLU A O 1
ATOM 2262 N N . VAL A 1 298 ? -1.257 34.219 11.43 1 84.88 298 VAL A N 1
ATOM 2263 C CA . VAL A 1 298 ? -1.698 35.531 11 1 84.88 298 VAL A CA 1
ATOM 2264 C C . VAL A 1 298 ? -0.499 36.469 10.906 1 84.88 298 VAL A C 1
ATOM 2266 O O . VAL A 1 298 ? 0.277 36.594 11.859 1 84.88 298 VAL A O 1
ATOM 2269 N N . GLN A 1 299 ? -0.286 36.938 9.734 1 80 299 GLN A N 1
ATOM 2270 C CA . GLN A 1 299 ? 0.739 37.938 9.516 1 80 299 GLN A CA 1
ATOM 2271 C C . GLN A 1 299 ? 0.113 39.312 9.266 1 80 299 GLN A C 1
ATOM 2273 O O . GLN A 1 299 ? -0.957 39.406 8.656 1 80 299 GLN A O 1
ATOM 2278 N N . ALA A 1 300 ? 0.67 40.406 9.906 1 76.12 300 ALA A N 1
ATOM 2279 C CA . ALA A 1 300 ? 0.216 41.781 9.664 1 76.12 300 ALA A CA 1
ATOM 2280 C C . ALA A 1 300 ? 0.525 42.188 8.234 1 76.12 300 ALA A C 1
ATOM 2282 O O . ALA A 1 300 ? 1.608 41.906 7.711 1 76.12 300 ALA A O 1
ATOM 2283 N N . GLY A 1 301 ? -0.498 42.5 7.535 1 66.12 301 GLY A N 1
ATOM 2284 C CA . GLY A 1 301 ? -0.315 43.031 6.199 1 66.12 301 GLY A CA 1
ATOM 2285 C C . GLY A 1 301 ? 0.326 44.406 6.199 1 66.12 301 GLY A C 1
ATOM 2286 O O . GLY A 1 301 ? 0.313 45.125 7.215 1 66.12 301 GLY A O 1
ATOM 2287 N N . MET B 1 1 ? 37.344 45.438 -15.875 1 26.47 1 MET B N 1
ATOM 2288 C CA . MET B 1 1 ? 37.5 44.406 -14.867 1 26.47 1 MET B CA 1
ATOM 2289 C C . MET B 1 1 ? 36.594 43.219 -15.141 1 26.47 1 MET B C 1
ATOM 2291 O O . MET B 1 1 ? 35.375 43.312 -14.922 1 26.47 1 MET B O 1
ATOM 2295 N N . THR B 1 2 ? 36.812 42.344 -16.188 1 29.67 2 THR B N 1
ATOM 2296 C CA . THR B 1 2 ? 36.125 41.344 -17 1 29.67 2 THR B CA 1
ATOM 2297 C C . THR B 1 2 ? 35.875 40.062 -16.188 1 29.67 2 THR B C 1
ATOM 2299 O O . THR B 1 2 ? 36.781 39.375 -15.766 1 29.67 2 THR B O 1
ATOM 2302 N N . GLU B 1 3 ? 34.906 40.188 -15.156 1 32.31 3 GLU B N 1
ATOM 2303 C CA . GLU B 1 3 ? 34.531 39.188 -14.195 1 32.31 3 GLU B CA 1
ATOM 2304 C C . GLU B 1 3 ? 34.281 37.844 -14.883 1 32.31 3 GLU B C 1
ATOM 2306 O O . GLU B 1 3 ? 33.406 37.75 -15.75 1 32.31 3 GLU B O 1
ATOM 2311 N N . HIS B 1 4 ? 35.375 37.031 -15.188 1 32.72 4 HIS B N 1
ATOM 2312 C CA . HIS B 1 4 ? 35.469 35.688 -15.695 1 32.72 4 HIS B CA 1
ATOM 2313 C C . HIS B 1 4 ? 34.5 34.75 -14.977 1 32.72 4 HIS B C 1
ATOM 2315 O O . HIS B 1 4 ? 34.656 34.5 -13.781 1 32.72 4 HIS B O 1
ATOM 2321 N N . THR B 1 5 ? 33.188 34.938 -15.148 1 31.97 5 THR B N 1
ATOM 2322 C CA . THR B 1 5 ? 32.125 34.031 -14.766 1 31.97 5 THR B CA 1
ATOM 2323 C C . THR B 1 5 ? 32.469 32.594 -15.102 1 31.97 5 THR B C 1
ATOM 2325 O O . THR B 1 5 ? 32.5 32.219 -16.281 1 31.97 5 THR B O 1
ATOM 2328 N N . HIS B 1 6 ? 33.688 32.062 -14.578 1 31.42 6 HIS B N 1
ATOM 2329 C CA . HIS B 1 6 ? 34.031 30.625 -14.68 1 31.42 6 HIS B CA 1
ATOM 2330 C C . HIS B 1 6 ? 32.781 29.766 -14.477 1 31.42 6 HIS B C 1
ATOM 2332 O O . HIS B 1 6 ? 32.125 29.844 -13.43 1 31.42 6 HIS B O 1
ATOM 2338 N N . ASP B 1 7 ? 32.031 29.547 -15.469 1 31.58 7 ASP B N 1
ATOM 2339 C CA . ASP B 1 7 ? 30.922 28.641 -15.719 1 31.58 7 ASP B CA 1
ATOM 2340 C C . ASP B 1 7 ? 31.156 27.281 -15.078 1 31.58 7 ASP B C 1
ATOM 2342 O O . ASP B 1 7 ? 32.156 26.625 -15.344 1 31.58 7 ASP B O 1
ATOM 2346 N N . HIS B 1 8 ? 30.969 27.062 -13.766 1 31.69 8 HIS B N 1
ATOM 2347 C CA . HIS B 1 8 ? 30.875 25.828 -13 1 31.69 8 HIS B CA 1
ATOM 2348 C C . HIS B 1 8 ? 30.281 24.703 -13.852 1 31.69 8 HIS B C 1
ATOM 2350 O O . HIS B 1 8 ? 29.172 24.234 -13.586 1 31.69 8 HIS B O 1
ATOM 2356 N N . GLN B 1 9 ? 30.359 24.672 -15.172 1 34.53 9 GLN B N 1
ATOM 2357 C CA . GLN B 1 9 ? 30.016 23.641 -16.156 1 34.53 9 GLN B CA 1
ATOM 2358 C C . GLN B 1 9 ? 30.75 22.344 -15.859 1 34.53 9 GLN B C 1
ATOM 2360 O O . GLN B 1 9 ? 30.594 21.359 -16.594 1 34.53 9 GLN B O 1
ATOM 2365 N N . PHE B 1 10 ? 31.828 22.297 -15.133 1 34.38 10 PHE B N 1
ATOM 2366 C CA . PHE B 1 10 ? 32.656 21.094 -15.023 1 34.38 10 PHE B CA 1
ATOM 2367 C C . PHE B 1 10 ? 31.891 19.984 -14.305 1 34.38 10 PHE B C 1
ATOM 2369 O O . PHE B 1 10 ? 32.375 18.859 -14.203 1 34.38 10 PHE B O 1
ATOM 2376 N N . LEU B 1 11 ? 30.953 20.234 -13.422 1 39.5 11 LEU B N 1
ATOM 2377 C CA . LEU B 1 11 ? 30.188 19.234 -12.688 1 39.5 11 LEU B CA 1
ATOM 2378 C C . LEU B 1 11 ? 29.297 18.438 -13.625 1 39.5 11 LEU B C 1
ATOM 2380 O O . LEU B 1 11 ? 28.578 17.531 -13.188 1 39.5 11 LEU B O 1
ATOM 2384 N N . GLY B 1 12 ? 29.172 18.688 -14.844 1 41.09 12 GLY B N 1
ATOM 2385 C CA . GLY B 1 12 ? 28.188 18.188 -15.789 1 41.09 12 GLY B CA 1
ATOM 2386 C C . GLY B 1 12 ? 28.516 16.812 -16.344 1 41.09 12 GLY B C 1
ATOM 2387 O O . GLY B 1 12 ? 27.688 15.906 -16.328 1 41.09 12 GLY B O 1
ATOM 2388 N N . SER B 1 13 ? 29.766 16.766 -16.969 1 45.03 13 SER B N 1
ATOM 2389 C CA . SER B 1 13 ? 30.047 15.562 -17.75 1 45.03 13 SER B CA 1
ATOM 2390 C C . SER B 1 13 ? 30.312 14.359 -16.859 1 45.03 13 SER B C 1
ATOM 2392 O O . SER B 1 13 ? 29.875 13.25 -17.141 1 45.03 13 SER B O 1
ATOM 2394 N N . ALA B 1 14 ? 31.219 14.578 -15.898 1 46.34 14 ALA B N 1
ATOM 2395 C CA . ALA B 1 14 ? 31.531 13.484 -14.977 1 46.34 14 ALA B CA 1
ATOM 2396 C C . ALA B 1 14 ? 30.297 13.047 -14.195 1 46.34 14 ALA B C 1
ATOM 2398 O O . ALA B 1 14 ? 30.094 11.852 -13.953 1 46.34 14 ALA B O 1
ATOM 2399 N N . HIS B 1 15 ? 29.562 14.078 -13.758 1 52.69 15 HIS B N 1
ATOM 2400 C CA . HIS B 1 15 ? 28.297 13.781 -13.109 1 52.69 15 HIS B CA 1
ATOM 2401 C C . HIS B 1 15 ? 27.375 13 -14.047 1 52.69 15 HIS B C 1
ATOM 2403 O O . HIS B 1 15 ? 26.719 12.047 -13.625 1 52.69 15 HIS B O 1
ATOM 2409 N N . ASP B 1 16 ? 27.531 13.438 -15.312 1 58.59 16 ASP B N 1
ATOM 2410 C CA . ASP B 1 16 ? 26.719 12.758 -16.312 1 58.59 16 ASP B CA 1
ATOM 2411 C C . ASP B 1 16 ? 27.219 11.344 -16.562 1 58.59 16 ASP B C 1
ATOM 2413 O O . ASP B 1 16 ? 26.438 10.414 -16.734 1 58.59 16 ASP B O 1
ATOM 2417 N N . GLN B 1 17 ? 28.609 11.258 -16.625 1 58.81 17 GLN B N 1
ATOM 2418 C CA . GLN B 1 17 ? 29.172 9.93 -16.844 1 58.81 17 GLN B CA 1
ATOM 2419 C C . GLN B 1 17 ? 28.859 9 -15.672 1 58.81 17 GLN B C 1
ATOM 2421 O O . GLN B 1 17 ? 28.547 7.824 -15.875 1 58.81 17 GLN B O 1
ATOM 2426 N N . ASN B 1 18 ? 29 9.547 -14.523 1 65.62 18 ASN B N 1
ATOM 2427 C CA . ASN B 1 18 ? 28.656 8.773 -13.336 1 65.62 18 ASN B CA 1
ATOM 2428 C C . ASN B 1 18 ? 27.172 8.406 -13.305 1 65.62 18 ASN B C 1
ATOM 2430 O O . ASN B 1 18 ? 26.812 7.289 -12.93 1 65.62 18 ASN B O 1
ATOM 2434 N N . ALA B 1 19 ? 26.547 9.305 -13.867 1 70.62 19 ALA B N 1
ATOM 2435 C CA . ALA B 1 19 ? 25.109 9.031 -13.953 1 70.62 19 ALA B CA 1
ATOM 2436 C C . ALA B 1 19 ? 24.812 7.961 -14.992 1 70.62 19 ALA B C 1
ATOM 2438 O O . ALA B 1 19 ? 23.969 7.094 -14.773 1 70.62 19 ALA B O 1
ATOM 2439 N N . ARG B 1 20 ? 25.609 8.023 -16.016 1 76.44 20 ARG B N 1
ATOM 2440 C CA . ARG B 1 20 ? 25.422 7.031 -17.062 1 76.44 20 ARG B CA 1
ATOM 2441 C C . ARG B 1 20 ? 25.875 5.652 -16.594 1 76.44 20 ARG B C 1
ATOM 2443 O O . ARG B 1 20 ? 25.219 4.648 -16.875 1 76.44 20 ARG B O 1
ATOM 2450 N N . ARG B 1 21 ? 26.969 5.621 -15.961 1 77.38 21 ARG B N 1
ATOM 2451 C CA . ARG B 1 21 ? 27.484 4.355 -15.445 1 77.38 21 ARG B CA 1
ATOM 2452 C C . ARG B 1 21 ? 26.5 3.744 -14.445 1 77.38 21 ARG B C 1
ATOM 2454 O O . ARG B 1 21 ? 26.25 2.537 -14.477 1 77.38 21 ARG B O 1
ATOM 2461 N N . THR B 1 22 ? 26 4.477 -13.641 1 77.75 22 THR B N 1
ATOM 2462 C CA . THR B 1 22 ? 25.016 4.016 -12.656 1 77.75 22 THR B CA 1
ATOM 2463 C C . THR B 1 22 ? 23.766 3.48 -13.344 1 77.75 22 THR B C 1
ATOM 2465 O O . THR B 1 22 ? 23.219 2.451 -12.945 1 77.75 22 THR B O 1
ATOM 2468 N N . LEU B 1 23 ? 23.469 4.168 -14.391 1 80.5 23 LEU B N 1
ATOM 2469 C CA . LEU B 1 23 ? 22.281 3.736 -15.125 1 80.5 23 LEU B CA 1
ATOM 2470 C C . LEU B 1 23 ? 22.516 2.375 -15.773 1 80.5 23 LEU B C 1
ATOM 2472 O O . LEU B 1 23 ? 21.609 1.525 -15.773 1 80.5 23 LEU B O 1
ATOM 2476 N N . TRP B 1 24 ? 23.641 2.223 -16.297 1 81.06 24 TRP B N 1
ATOM 2477 C CA . TRP B 1 24 ? 23.953 0.944 -16.922 1 81.06 24 TRP B CA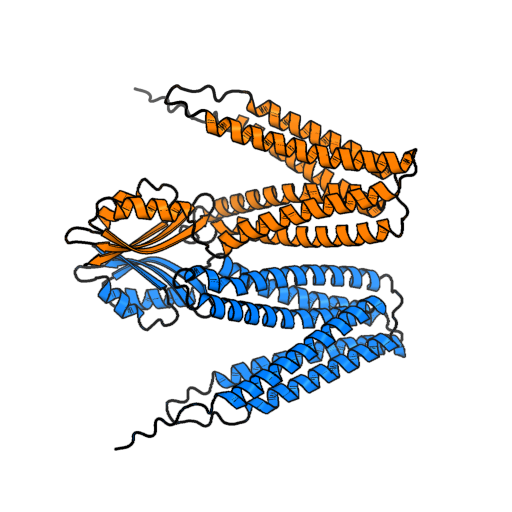 1
ATOM 2478 C C . TRP B 1 24 ? 23.969 -0.181 -15.891 1 81.06 24 TRP B C 1
ATOM 2480 O O . TRP B 1 24 ? 23.484 -1.283 -16.156 1 81.06 24 TRP B O 1
ATOM 2490 N N . VAL B 1 25 ? 24.516 0.091 -14.766 1 80.81 25 VAL B N 1
ATOM 2491 C CA . VAL B 1 25 ? 24.562 -0.903 -13.695 1 80.81 25 VAL B CA 1
ATOM 2492 C C . VAL B 1 25 ? 23.141 -1.256 -13.258 1 80.81 25 VAL B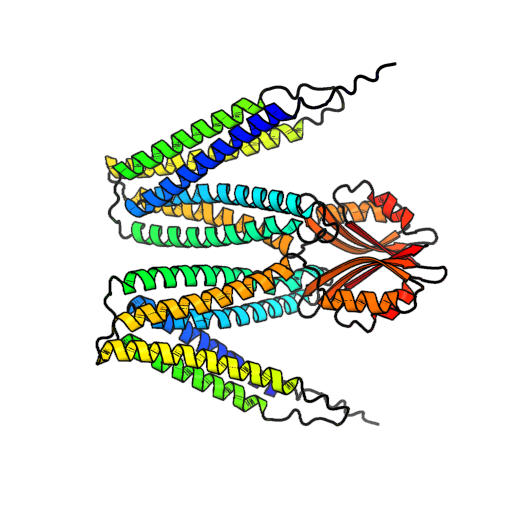 C 1
ATOM 2494 O O . VAL B 1 25 ? 22.828 -2.428 -13.039 1 80.81 25 VAL B O 1
ATOM 2497 N N . VAL B 1 26 ? 22.359 -0.307 -13.273 1 81.88 26 VAL B N 1
ATOM 2498 C CA . VAL B 1 26 ? 20.969 -0.526 -12.867 1 81.88 26 VAL B CA 1
ATOM 2499 C C . VAL B 1 26 ? 20.266 -1.393 -13.898 1 81.88 26 VAL B C 1
ATOM 2501 O O . VAL B 1 26 ? 19.562 -2.344 -13.547 1 81.88 26 VAL B O 1
ATOM 2504 N N . ILE B 1 27 ? 20.469 -1.058 -15.125 1 85.56 27 ILE B N 1
ATOM 2505 C CA . ILE B 1 27 ? 19.828 -1.802 -16.203 1 85.56 27 ILE B CA 1
ATOM 2506 C C . ILE B 1 27 ? 20.312 -3.246 -16.188 1 85.56 27 ILE B C 1
ATOM 2508 O O . ILE B 1 27 ? 19.516 -4.184 -16.312 1 85.56 27 ILE B O 1
ATOM 2512 N N . LEU B 1 28 ? 21.594 -3.383 -16.031 1 84.69 28 LEU B N 1
ATOM 2513 C CA . LEU B 1 28 ? 22.172 -4.719 -16 1 84.69 28 LEU B CA 1
ATOM 2514 C C . LEU B 1 28 ? 21.609 -5.531 -14.836 1 84.69 28 LEU B C 1
ATOM 2516 O O . LEU B 1 28 ? 21.297 -6.715 -14.992 1 84.69 28 LEU B O 1
ATOM 2520 N N . THR B 1 29 ? 21.516 -4.926 -13.758 1 82.81 29 THR B N 1
ATOM 2521 C CA . THR B 1 29 ? 21 -5.598 -12.57 1 82.81 29 THR B CA 1
ATOM 2522 C C . THR B 1 29 ? 19.547 -5.992 -12.766 1 82.81 29 THR B C 1
ATOM 2524 O O . THR B 1 29 ? 19.141 -7.098 -12.398 1 82.81 29 THR B O 1
ATOM 2527 N N . LEU B 1 30 ? 18.797 -5.145 -13.422 1 88.44 30 LEU B N 1
ATOM 2528 C CA . LEU B 1 30 ? 17.375 -5.418 -13.656 1 88.44 30 LEU B CA 1
ATOM 2529 C C . LEU B 1 30 ? 17.203 -6.57 -14.641 1 88.44 30 LEU B C 1
ATOM 2531 O O . LEU B 1 30 ? 16.328 -7.426 -14.453 1 88.44 30 LEU B O 1
ATOM 2535 N N . VAL B 1 31 ? 18.016 -6.535 -15.602 1 91.06 31 VAL B N 1
ATOM 2536 C CA . VAL B 1 31 ? 17.953 -7.598 -16.594 1 91.06 31 VAL B CA 1
ATOM 2537 C C . VAL B 1 31 ? 18.344 -8.93 -15.969 1 91.06 31 VAL B C 1
ATOM 2539 O O . VAL B 1 31 ? 17.672 -9.945 -16.172 1 91.06 31 VAL B O 1
ATOM 2542 N N . MET B 1 32 ? 19.391 -8.906 -15.211 1 90.69 32 MET B N 1
ATOM 2543 C CA . MET B 1 32 ? 19.844 -10.125 -14.555 1 90.69 32 MET B CA 1
ATOM 2544 C C . MET B 1 32 ? 18.797 -10.633 -13.562 1 90.69 32 MET B C 1
ATOM 2546 O O . MET B 1 32 ? 18.578 -11.844 -13.453 1 90.69 32 MET B O 1
ATOM 2550 N N . MET B 1 33 ? 18.188 -9.773 -12.875 1 91.62 33 MET B N 1
ATOM 2551 C CA . MET B 1 33 ? 17.125 -10.125 -11.953 1 91.62 33 MET B CA 1
ATOM 2552 C C . MET B 1 33 ? 15.977 -10.82 -12.68 1 91.62 33 MET B C 1
ATOM 2554 O O . MET B 1 33 ? 15.516 -11.875 -12.25 1 91.62 33 MET B O 1
ATOM 2558 N N . ALA B 1 34 ? 15.562 -10.242 -13.742 1 93.75 34 ALA B N 1
ATOM 2559 C CA . ALA B 1 34 ? 14.484 -10.82 -14.539 1 93.75 34 ALA B CA 1
ATOM 2560 C C . ALA B 1 34 ? 14.867 -12.203 -15.062 1 93.75 34 ALA B C 1
ATOM 2562 O O . ALA B 1 34 ? 14.055 -13.133 -15.047 1 93.75 34 ALA B O 1
ATOM 2563 N N . ALA B 1 35 ? 16.094 -12.258 -15.484 1 94.5 35 ALA B N 1
ATOM 2564 C CA . ALA B 1 35 ? 16.594 -13.531 -15.992 1 94.5 35 ALA B CA 1
ATOM 2565 C C . ALA B 1 35 ? 16.609 -14.586 -14.891 1 94.5 35 ALA B C 1
ATOM 2567 O O . ALA B 1 35 ? 16.203 -15.734 -15.117 1 94.5 35 ALA B O 1
ATOM 2568 N N . GLU B 1 36 ? 17.016 -14.219 -13.789 1 95.06 36 GLU B N 1
ATOM 2569 C CA . GLU B 1 36 ? 17.062 -15.164 -12.672 1 95.06 36 GLU B CA 1
ATOM 2570 C C . GLU B 1 36 ? 15.664 -15.602 -12.258 1 95.06 36 GLU B C 1
ATOM 2572 O O . GLU B 1 36 ? 15.438 -16.781 -11.992 1 95.06 36 GLU B O 1
ATOM 2577 N N . ILE B 1 37 ? 14.766 -14.703 -12.172 1 94.44 37 ILE B N 1
ATOM 2578 C CA . ILE B 1 37 ? 13.391 -15.023 -11.797 1 94.44 37 ILE B CA 1
ATOM 2579 C C . ILE B 1 37 ? 12.781 -15.969 -12.836 1 94.44 37 ILE B C 1
ATOM 2581 O O . ILE B 1 37 ? 12.219 -17 -12.484 1 94.44 37 ILE B O 1
ATOM 2585 N N . ALA B 1 38 ? 12.992 -15.656 -14.062 1 94.62 38 ALA B N 1
ATOM 2586 C CA . ALA B 1 38 ? 12.477 -16.5 -15.141 1 94.62 38 ALA B CA 1
ATOM 2587 C C . ALA B 1 38 ? 13.109 -17.891 -15.102 1 94.62 38 ALA B C 1
ATOM 2589 O O . ALA B 1 38 ? 12.398 -18.891 -15.18 1 94.62 38 ALA B O 1
ATOM 2590 N N . ALA B 1 39 ? 14.383 -17.906 -14.945 1 94.31 39 ALA B N 1
ATOM 2591 C CA . ALA B 1 39 ? 15.094 -19.188 -14.883 1 94.31 39 ALA B CA 1
ATOM 2592 C C . ALA B 1 39 ? 14.664 -19.984 -13.664 1 94.31 39 ALA B C 1
ATOM 2594 O O . ALA B 1 39 ? 14.578 -21.219 -13.727 1 94.31 39 ALA B O 1
ATOM 2595 N N . GLY B 1 40 ? 14.445 -19.328 -12.562 1 94.44 40 GLY B N 1
ATOM 2596 C CA . GLY B 1 40 ? 13.953 -20.016 -11.383 1 94.44 40 GLY B CA 1
ATOM 2597 C C . GLY B 1 40 ? 12.625 -20.719 -11.609 1 94.44 40 GLY B C 1
ATOM 2598 O O . GLY B 1 40 ? 12.438 -21.859 -11.195 1 94.44 40 GLY B O 1
ATOM 2599 N N . TYR B 1 41 ? 11.766 -20.078 -12.312 1 92.06 41 TYR B N 1
ATOM 2600 C CA . TYR B 1 41 ? 10.453 -20.641 -12.609 1 92.06 41 TYR B CA 1
ATOM 2601 C C . TYR B 1 41 ? 10.578 -21.797 -13.609 1 92.06 41 TYR B C 1
ATOM 2603 O O . TYR B 1 41 ? 9.898 -22.812 -13.477 1 92.06 41 TYR B O 1
ATOM 2611 N N . ILE B 1 42 ? 11.445 -21.703 -14.602 1 93.38 42 ILE B N 1
ATOM 2612 C CA . ILE B 1 42 ? 11.586 -22.672 -15.68 1 93.38 42 ILE B CA 1
ATOM 2613 C C . ILE B 1 42 ? 12.328 -23.906 -15.172 1 93.38 42 ILE B C 1
ATOM 2615 O O . ILE B 1 42 ? 11.922 -25.031 -15.453 1 93.38 42 ILE B O 1
ATOM 2619 N N . THR B 1 43 ? 13.32 -23.688 -14.398 1 93.88 43 THR B N 1
ATOM 2620 C CA . THR B 1 43 ? 14.156 -24.797 -13.945 1 93.88 43 THR B CA 1
ATOM 2621 C C . THR B 1 43 ? 13.539 -25.469 -12.727 1 93.88 43 THR B C 1
ATOM 2623 O O . THR B 1 43 ? 13.852 -26.625 -12.422 1 93.88 43 THR B O 1
ATOM 2626 N N . GLY B 1 44 ? 12.766 -24.656 -12.016 1 93.44 44 GLY B N 1
ATOM 2627 C CA . GLY B 1 44 ? 12.172 -25.188 -10.797 1 93.44 44 GLY B CA 1
ATOM 2628 C C . GLY B 1 44 ? 13.031 -24.969 -9.57 1 93.44 44 GLY B C 1
ATOM 2629 O O . GLY B 1 44 ? 12.766 -25.531 -8.508 1 93.44 44 GLY B O 1
ATOM 2630 N N . SER B 1 45 ? 14.055 -24.203 -9.695 1 95.06 45 SER B N 1
ATOM 2631 C CA . SER B 1 45 ? 14.945 -23.969 -8.562 1 95.06 45 SER B CA 1
ATOM 2632 C C . SER B 1 45 ? 14.391 -22.875 -7.652 1 95.06 45 SER B C 1
ATOM 2634 O O . SER B 1 45 ? 14.203 -21.734 -8.078 1 95.06 45 SER B O 1
ATOM 2636 N N . MET B 1 46 ? 14.234 -23.25 -6.434 1 95.06 46 MET B N 1
ATOM 2637 C CA . MET B 1 46 ? 13.727 -22.297 -5.449 1 95.06 46 MET B CA 1
ATOM 2638 C C . MET B 1 46 ? 14.828 -21.344 -4.988 1 95.06 46 MET B C 1
ATOM 2640 O O . MET B 1 46 ? 14.57 -20.188 -4.68 1 95.06 46 MET B O 1
ATOM 2644 N N . ALA B 1 47 ? 16.016 -21.859 -4.934 1 94.62 47 ALA B N 1
ATOM 2645 C CA . ALA B 1 47 ? 17.156 -21.031 -4.562 1 94.62 47 ALA B CA 1
ATOM 2646 C C . ALA B 1 47 ? 17.359 -19.906 -5.562 1 94.62 47 ALA B C 1
ATOM 2648 O O . ALA B 1 47 ? 17.578 -18.75 -5.176 1 94.62 47 ALA B O 1
ATOM 2649 N N . LEU B 1 48 ? 17.266 -20.25 -6.77 1 93.88 48 LEU B N 1
ATOM 2650 C CA . LEU B 1 48 ? 17.438 -19.266 -7.832 1 93.88 48 LEU B CA 1
ATOM 2651 C C . LEU B 1 48 ? 16.281 -18.25 -7.824 1 93.88 48 LEU B C 1
ATOM 2653 O O . LEU B 1 48 ? 16.516 -17.047 -7.996 1 93.88 48 LEU B O 1
ATOM 2657 N N . LEU B 1 49 ? 15.125 -18.703 -7.602 1 94.56 49 LEU B N 1
ATOM 2658 C CA . LEU B 1 49 ? 13.961 -17.828 -7.512 1 94.56 49 LEU B CA 1
ATOM 2659 C C . LEU B 1 49 ? 14.109 -16.844 -6.359 1 94.56 49 LEU B C 1
ATOM 2661 O O . LEU B 1 49 ? 13.883 -15.648 -6.531 1 94.56 49 LEU B O 1
ATOM 2665 N N . ALA B 1 50 ? 14.492 -17.391 -5.266 1 93.38 50 ALA B N 1
ATOM 2666 C CA . ALA B 1 50 ? 14.703 -16.547 -4.094 1 93.38 50 ALA B CA 1
ATOM 2667 C C . ALA B 1 50 ? 15.781 -15.5 -4.355 1 93.38 50 ALA B C 1
ATOM 2669 O O . ALA B 1 50 ? 15.633 -14.336 -3.986 1 93.38 50 ALA B O 1
ATOM 2670 N N . ASP B 1 51 ? 16.812 -15.867 -4.902 1 92 51 ASP B N 1
ATOM 2671 C CA . ASP B 1 51 ? 17.891 -14.953 -5.238 1 92 51 ASP B CA 1
ATOM 2672 C C . ASP B 1 51 ? 17.422 -13.852 -6.188 1 92 51 ASP B C 1
ATOM 2674 O O . ASP B 1 51 ? 17.734 -12.672 -5.984 1 92 51 ASP B O 1
ATOM 2678 N N . GLY B 1 52 ? 16.703 -14.219 -7.191 1 91.25 52 GLY B N 1
ATOM 2679 C CA . GLY B 1 52 ? 16.141 -13.25 -8.125 1 91.25 52 GLY B CA 1
ATOM 2680 C C . GLY B 1 52 ? 15.234 -12.227 -7.457 1 91.25 52 GLY B C 1
ATOM 2681 O O . GLY B 1 52 ? 15.367 -11.023 -7.691 1 91.25 52 GLY B O 1
ATOM 2682 N N . PHE B 1 53 ? 14.398 -12.703 -6.586 1 90.56 53 PHE B N 1
ATOM 2683 C CA . PHE B 1 53 ? 13.461 -11.805 -5.91 1 90.56 53 PHE B CA 1
ATOM 2684 C C . PHE B 1 53 ? 14.18 -10.977 -4.852 1 90.56 53 PHE B C 1
ATOM 2686 O O . PHE B 1 53 ? 13.781 -9.844 -4.574 1 90.56 53 PHE B O 1
ATOM 2693 N N . HIS B 1 54 ? 15.234 -11.539 -4.285 1 87.69 54 HIS B N 1
ATOM 2694 C CA . HIS B 1 54 ? 16.047 -10.75 -3.367 1 87.69 54 HIS B CA 1
ATOM 2695 C C . HIS B 1 54 ? 16.609 -9.508 -4.055 1 87.69 54 HIS B C 1
ATOM 2697 O O . HIS B 1 54 ? 16.562 -8.414 -3.494 1 87.69 54 HIS B O 1
ATOM 2703 N N . MET B 1 55 ? 16.969 -9.703 -5.234 1 86.5 55 MET B N 1
ATOM 2704 C CA . MET B 1 55 ? 17.484 -8.578 -6.016 1 86.5 55 MET B CA 1
ATOM 2705 C C . MET B 1 55 ? 16.359 -7.602 -6.363 1 86.5 55 MET B C 1
ATOM 2707 O O . MET B 1 55 ? 16.609 -6.406 -6.531 1 86.5 55 MET B O 1
ATOM 2711 N N . ALA B 1 56 ? 15.211 -8.008 -6.414 1 85.12 56 ALA B N 1
ATOM 2712 C CA . ALA B 1 56 ? 14.055 -7.16 -6.719 1 85.12 56 ALA B CA 1
ATOM 2713 C C . ALA B 1 56 ? 13.812 -6.152 -5.598 1 85.12 56 ALA B C 1
ATOM 2715 O O . ALA B 1 56 ? 13.289 -5.059 -5.84 1 85.12 56 ALA B O 1
ATOM 2716 N N . THR B 1 57 ? 14.258 -6.539 -4.422 1 80.12 57 THR B N 1
ATOM 2717 C CA . THR B 1 57 ? 14.117 -5.633 -3.285 1 80.12 57 THR B CA 1
ATOM 2718 C C . THR B 1 57 ? 14.953 -4.375 -3.488 1 80.12 57 THR B C 1
ATOM 2720 O O . THR B 1 57 ? 14.492 -3.266 -3.203 1 80.12 57 THR B O 1
ATOM 2723 N N . HIS B 1 58 ? 16.078 -4.578 -4.027 1 74.94 58 HIS B N 1
ATOM 2724 C CA . HIS B 1 58 ? 16.953 -3.443 -4.289 1 74.94 58 HIS B CA 1
ATOM 2725 C C . HIS B 1 58 ? 16.438 -2.607 -5.457 1 74.94 58 HIS B C 1
ATOM 2727 O O . HIS B 1 58 ? 16.469 -1.376 -5.402 1 74.94 58 HIS B O 1
ATOM 2733 N N . ALA B 1 59 ? 15.992 -3.303 -6.43 1 76.44 59 ALA B N 1
ATOM 2734 C CA . ALA B 1 59 ? 15.43 -2.625 -7.598 1 76.44 59 ALA B CA 1
ATOM 2735 C C . ALA B 1 59 ? 14.219 -1.784 -7.211 1 76.44 59 ALA B C 1
ATOM 2737 O O . ALA B 1 59 ? 14.031 -0.68 -7.727 1 76.44 59 ALA B O 1
ATOM 2738 N N . GLY B 1 60 ? 13.461 -2.297 -6.301 1 75.19 60 GLY B N 1
ATOM 2739 C CA . GLY B 1 60 ? 12.32 -1.544 -5.805 1 75.19 60 GLY B CA 1
ATOM 2740 C C . GLY B 1 60 ? 12.711 -0.264 -5.094 1 75.19 60 GLY B C 1
ATOM 2741 O O . GLY B 1 60 ? 12.109 0.789 -5.32 1 75.19 60 GLY B O 1
ATOM 2742 N N . ALA B 1 61 ? 13.711 -0.397 -4.281 1 72.38 61 ALA B N 1
ATOM 2743 C CA . ALA B 1 61 ? 14.203 0.783 -3.576 1 72.38 61 ALA B CA 1
ATOM 2744 C C . ALA B 1 61 ? 14.688 1.847 -4.559 1 72.38 61 ALA B C 1
ATOM 2746 O O . ALA B 1 61 ? 14.391 3.033 -4.395 1 72.38 61 ALA B O 1
ATOM 2747 N N . LEU B 1 62 ? 15.352 1.346 -5.559 1 73.75 62 LEU B N 1
ATOM 2748 C CA . LEU B 1 62 ? 15.844 2.258 -6.586 1 73.75 62 LEU B CA 1
ATOM 2749 C C . LEU B 1 62 ? 14.688 2.865 -7.371 1 73.75 62 LEU B C 1
ATOM 2751 O O . LEU B 1 62 ? 14.727 4.047 -7.719 1 73.75 62 LEU B O 1
ATOM 2755 N N . GLY B 1 63 ? 13.773 2.057 -7.668 1 73.31 63 GLY B N 1
ATOM 2756 C CA . GLY B 1 63 ? 12.602 2.531 -8.391 1 73.31 63 GLY B CA 1
ATOM 2757 C C . GLY B 1 63 ? 11.828 3.598 -7.637 1 73.31 63 GLY B C 1
ATOM 2758 O O . GLY B 1 63 ? 11.398 4.59 -8.219 1 73.31 63 GLY B O 1
ATOM 2759 N N . ILE B 1 64 ? 11.727 3.418 -6.414 1 71 64 ILE B N 1
ATOM 2760 C CA . ILE B 1 64 ? 11.031 4.371 -5.559 1 71 64 ILE B CA 1
ATOM 2761 C C . ILE B 1 64 ? 11.789 5.695 -5.531 1 71 64 ILE B C 1
ATOM 2763 O O . ILE B 1 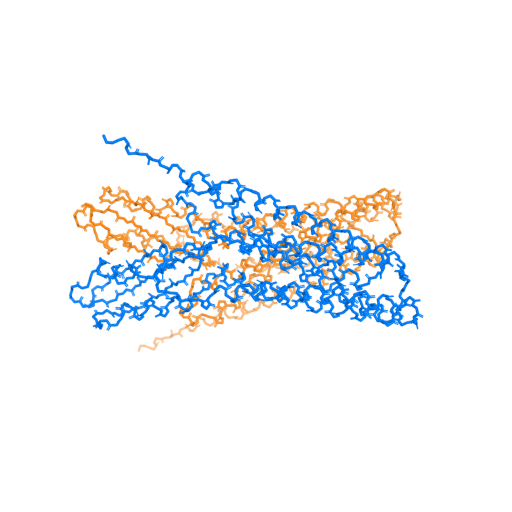64 ? 11.188 6.766 -5.648 1 71 64 ILE B O 1
ATOM 2767 N N . ALA B 1 65 ? 13.125 5.59 -5.344 1 69.75 65 ALA B N 1
ATOM 2768 C CA . ALA B 1 65 ? 13.961 6.789 -5.344 1 69.75 65 ALA B CA 1
ATOM 2769 C C . ALA B 1 65 ? 13.836 7.547 -6.664 1 69.75 65 ALA B C 1
ATOM 2771 O O . ALA B 1 65 ? 13.727 8.773 -6.672 1 69.75 65 ALA B O 1
ATOM 2772 N N . ALA B 1 66 ? 13.789 6.762 -7.703 1 72 66 ALA B N 1
ATOM 2773 C CA . ALA B 1 66 ? 13.664 7.359 -9.031 1 72 66 ALA B CA 1
ATOM 2774 C C . ALA B 1 66 ? 12.305 8.016 -9.211 1 72 66 ALA B C 1
ATOM 2776 O O . ALA B 1 66 ? 12.195 9.102 -9.781 1 72 66 ALA B O 1
ATOM 2777 N N . ALA B 1 67 ? 11.32 7.391 -8.742 1 70.06 67 ALA B N 1
ATOM 2778 C CA . ALA B 1 67 ? 9.969 7.945 -8.836 1 70.06 67 ALA B CA 1
ATOM 2779 C C . ALA B 1 67 ? 9.836 9.219 -8.008 1 70.06 67 ALA B C 1
ATOM 2781 O O . ALA B 1 67 ? 9.219 10.195 -8.445 1 70.06 67 ALA B O 1
ATOM 2782 N N . ALA B 1 68 ? 10.352 9.141 -6.883 1 65.88 68 ALA B N 1
ATOM 2783 C CA . ALA B 1 68 ? 10.344 10.32 -6.023 1 65.88 68 ALA B CA 1
ATOM 2784 C C . ALA B 1 68 ? 11.07 11.484 -6.688 1 65.88 68 ALA B C 1
ATOM 2786 O O . ALA B 1 68 ? 10.602 12.625 -6.637 1 65.88 68 ALA B O 1
ATOM 2787 N N . TYR B 1 69 ? 12.148 11.117 -7.305 1 66.25 69 TYR B N 1
ATOM 2788 C CA . TYR B 1 69 ? 12.938 12.141 -7.984 1 66.25 69 TYR B CA 1
ATOM 2789 C C . TYR B 1 69 ? 12.18 12.719 -9.172 1 66.25 69 TYR B C 1
ATOM 2791 O O . TYR B 1 69 ? 12.148 13.93 -9.375 1 66.25 69 TYR B O 1
ATOM 2799 N N . ALA B 1 70 ? 11.648 11.852 -9.922 1 69.62 70 ALA B N 1
ATOM 2800 C CA . ALA B 1 70 ? 10.883 12.273 -11.094 1 69.62 70 ALA B CA 1
ATOM 2801 C C . ALA B 1 70 ? 9.695 13.148 -10.688 1 69.62 70 ALA B C 1
ATOM 2803 O O . ALA B 1 70 ? 9.391 14.141 -11.352 1 69.62 70 ALA B O 1
ATOM 2804 N N . TYR B 1 71 ? 9.078 12.781 -9.758 1 65.12 71 TYR B N 1
ATOM 2805 C CA . TYR B 1 71 ? 7.934 13.539 -9.258 1 65.12 71 TYR B CA 1
ATOM 2806 C C . TYR B 1 71 ? 8.375 14.906 -8.734 1 65.12 71 TYR B C 1
ATOM 2808 O O . TYR B 1 71 ? 7.723 15.914 -9 1 65.12 71 TYR B O 1
ATOM 2816 N N . ALA B 1 72 ? 9.414 14.883 -7.953 1 62 72 ALA B N 1
ATOM 2817 C CA . ALA B 1 72 ? 9.961 16.141 -7.445 1 62 72 ALA B CA 1
ATOM 2818 C C . ALA B 1 72 ? 10.328 17.078 -8.586 1 62 72 ALA B C 1
ATOM 2820 O O . ALA B 1 72 ? 10.125 18.297 -8.492 1 62 72 ALA B O 1
ATOM 2821 N N . ARG B 1 73 ? 10.844 16.469 -9.539 1 64.88 73 ARG B N 1
ATOM 2822 C CA . ARG B 1 73 ? 11.266 17.266 -10.68 1 64.88 73 ARG B CA 1
ATOM 2823 C C . ARG B 1 73 ? 10.062 17.859 -11.414 1 64.88 73 ARG B C 1
ATOM 2825 O O . ARG B 1 73 ? 10.102 19 -11.883 1 64.88 73 ARG B O 1
ATOM 2832 N N . ARG B 1 74 ? 9.117 17.109 -11.602 1 63 74 ARG B N 1
ATOM 2833 C CA . ARG B 1 74 ? 7.934 17.547 -12.336 1 63 74 ARG B CA 1
ATOM 2834 C C . ARG B 1 74 ? 7.141 18.562 -11.539 1 63 74 ARG B C 1
ATOM 2836 O O . ARG B 1 74 ? 6.477 19.438 -12.117 1 63 74 ARG B O 1
ATOM 2843 N N . HIS B 1 75 ? 7.059 18.422 -10.312 1 55.66 75 HIS B N 1
ATOM 2844 C CA . HIS B 1 75 ? 6.238 19.328 -9.508 1 55.66 75 HIS B CA 1
ATOM 2845 C C . HIS B 1 75 ? 7.098 20.375 -8.812 1 55.66 75 HIS B C 1
ATOM 2847 O O . HIS B 1 75 ? 6.66 21.016 -7.848 1 55.66 75 HIS B O 1
ATOM 2853 N N . ALA B 1 76 ? 8.359 20.422 -9.109 1 53.91 76 ALA B N 1
ATOM 2854 C CA . ALA B 1 76 ? 9.25 21.438 -8.555 1 53.91 76 ALA B CA 1
ATOM 2855 C C . ALA B 1 76 ? 8.633 22.828 -8.656 1 53.91 76 ALA B C 1
ATOM 2857 O O . ALA B 1 76 ? 8.859 23.672 -7.789 1 53.91 76 ALA B O 1
ATOM 2858 N N . GLY B 1 77 ? 7.988 23.062 -9.68 1 47.44 77 GLY B N 1
ATOM 2859 C CA . GLY B 1 77 ? 7.43 24.406 -9.82 1 47.44 77 GLY B CA 1
ATOM 2860 C C . GLY B 1 77 ? 6.121 24.578 -9.078 1 47.44 77 GLY B C 1
ATOM 2861 O O . GLY B 1 77 ? 5.582 25.688 -9.023 1 47.44 77 GLY B O 1
ATOM 2862 N N . SER B 1 78 ? 5.402 23.594 -8.938 1 47.31 78 SER B N 1
ATOM 2863 C CA . SER B 1 78 ? 4.074 23.828 -8.391 1 47.31 78 SER B CA 1
ATOM 2864 C C . SER B 1 78 ? 4.121 23.984 -6.871 1 47.31 78 SER B C 1
ATOM 2866 O O . SER B 1 78 ? 4.625 23.094 -6.172 1 47.31 78 SER B O 1
ATOM 2868 N N . SER B 1 79 ? 4.414 25.094 -6.418 1 44.12 79 SER B N 1
ATOM 2869 C CA . SER B 1 79 ? 4.297 25.5 -5.02 1 44.12 79 SER B CA 1
ATOM 2870 C C . SER B 1 79 ? 3.23 24.688 -4.297 1 44.12 79 SER B C 1
ATOM 2872 O O . SER B 1 79 ? 3.203 24.641 -3.064 1 44.12 79 SER B O 1
ATOM 2874 N N . ARG B 1 80 ? 2.129 24.453 -5 1 42.38 80 ARG B N 1
ATOM 2875 C CA . ARG B 1 80 ? 0.886 23.906 -4.457 1 42.38 80 ARG B CA 1
ATOM 2876 C C . ARG B 1 80 ? 1.1 22.516 -3.883 1 42.38 80 ARG B C 1
ATOM 2878 O O . ARG B 1 80 ? 0.331 22.062 -3.029 1 42.38 80 ARG B O 1
ATOM 2885 N N . TYR B 1 81 ? 1.916 21.734 -4.465 1 47.12 81 TYR B N 1
ATOM 2886 C CA . TYR B 1 81 ? 1.989 20.312 -4.156 1 47.12 81 TYR B CA 1
ATOM 2887 C C . TYR B 1 81 ? 3.016 20.047 -3.061 1 47.12 81 TYR B C 1
ATOM 2889 O O . TYR B 1 81 ? 3.725 19.031 -3.098 1 47.12 81 TYR B O 1
ATOM 2897 N N . SER B 1 82 ? 3.32 21 -2.279 1 47.31 82 SER B N 1
ATOM 2898 C CA . SER B 1 82 ? 4.414 21.031 -1.312 1 47.31 82 SER B CA 1
ATOM 2899 C C . SER B 1 82 ? 4.312 19.875 -0.332 1 47.31 82 SER B C 1
ATOM 2901 O O . SER B 1 82 ? 5.328 19.297 0.064 1 47.31 82 SER B O 1
ATOM 2903 N N . PHE B 1 83 ? 3.137 19.594 0.254 1 53.88 83 PHE B N 1
ATOM 2904 C CA . PHE B 1 83 ? 3.189 18.672 1.394 1 53.88 83 PHE B CA 1
ATOM 2905 C C . PHE B 1 83 ? 3.037 17.234 0.94 1 53.88 83 PHE B C 1
ATOM 2907 O O . PHE B 1 83 ? 3.625 16.328 1.532 1 53.88 83 PHE B O 1
ATOM 2914 N N . GLY B 1 84 ? 2.566 17.047 -0.254 1 55.34 84 GLY B N 1
ATOM 2915 C CA . GLY B 1 84 ? 2.078 15.703 -0.531 1 55.34 84 GLY B CA 1
ATOM 2916 C C . GLY B 1 84 ? 2.889 14.977 -1.589 1 55.34 84 GLY B C 1
ATOM 2917 O O . GLY B 1 84 ? 3.002 13.75 -1.561 1 55.34 84 GLY B O 1
ATOM 2918 N N . THR B 1 85 ? 3.557 15.664 -2.312 1 61.06 85 THR B N 1
ATOM 2919 C CA . THR B 1 85 ? 4.23 15.016 -3.434 1 61.06 85 THR B CA 1
ATOM 2920 C C . THR B 1 85 ? 5.48 14.289 -2.965 1 61.06 85 THR B C 1
ATOM 2922 O O . THR B 1 85 ? 5.91 13.312 -3.59 1 61.06 85 THR B O 1
ATOM 2925 N N . GLY B 1 86 ? 5.898 14.664 -1.84 1 70.44 86 GLY B N 1
ATOM 2926 C CA . GLY B 1 86 ? 7.109 14.055 -1.315 1 70.44 86 GLY B CA 1
ATOM 2927 C C . GLY B 1 86 ? 6.891 12.641 -0.806 1 70.44 86 GLY B C 1
ATOM 2928 O O . GLY B 1 86 ? 7.84 11.867 -0.681 1 70.44 86 GLY B O 1
ATOM 2929 N N . LYS B 1 87 ? 5.605 12.242 -0.725 1 82.75 87 LYS B N 1
ATOM 2930 C CA . LYS B 1 87 ? 5.34 10.93 -0.134 1 82.75 87 LYS B CA 1
ATOM 2931 C C . LYS B 1 87 ? 5.074 9.883 -1.212 1 82.75 87 LYS B C 1
ATOM 2933 O O . LYS B 1 87 ? 4.867 8.711 -0.906 1 82.75 87 LYS B O 1
ATOM 2938 N N . VAL B 1 88 ? 5.137 10.328 -2.428 1 82.56 88 VAL B N 1
ATOM 2939 C CA . VAL B 1 88 ? 4.875 9.391 -3.52 1 82.56 88 VAL B CA 1
ATOM 2940 C C . VAL B 1 88 ? 5.902 8.266 -3.492 1 82.56 88 VAL B C 1
ATOM 2942 O O . VAL B 1 88 ? 5.57 7.105 -3.756 1 82.56 88 VAL B O 1
ATOM 2945 N N . GLY B 1 89 ? 7.141 8.648 -3.178 1 83.75 89 GLY B N 1
ATOM 2946 C CA . GLY B 1 89 ? 8.18 7.637 -3.047 1 83.75 89 GLY B CA 1
ATOM 2947 C C . GLY B 1 89 ? 7.875 6.613 -1.97 1 83.75 89 GLY B C 1
ATOM 2948 O O . GLY B 1 89 ? 8.055 5.41 -2.182 1 83.75 89 GLY B O 1
ATOM 2949 N N . ASP B 1 90 ? 7.336 7.051 -0.892 1 87.69 90 ASP B N 1
ATOM 2950 C CA . ASP B 1 90 ? 7.035 6.16 0.226 1 87.69 90 ASP B CA 1
ATOM 2951 C C . ASP B 1 90 ? 5.836 5.27 -0.086 1 87.69 90 ASP B C 1
ATOM 2953 O O . ASP B 1 90 ? 5.785 4.113 0.348 1 87.69 90 ASP B O 1
ATOM 2957 N N . LEU B 1 91 ? 4.902 5.828 -0.765 1 89.69 91 LEU B N 1
ATOM 2958 C CA . LEU B 1 91 ? 3.768 5.012 -1.183 1 89.69 91 LEU B CA 1
ATOM 2959 C C . LEU B 1 91 ? 4.219 3.902 -2.127 1 89.69 91 LEU B C 1
ATOM 2961 O O . LEU B 1 91 ? 3.795 2.752 -1.987 1 89.69 91 LEU B O 1
ATOM 2965 N N . GLY B 1 92 ? 5.027 4.312 -3.076 1 88.06 92 GLY B N 1
ATOM 2966 C CA . GLY B 1 92 ? 5.609 3.314 -3.959 1 88.06 92 GLY B CA 1
ATOM 2967 C C . GLY B 1 92 ? 6.422 2.268 -3.223 1 88.06 92 GLY B C 1
ATOM 2968 O O . GLY B 1 92 ? 6.371 1.083 -3.559 1 88.06 92 GLY B O 1
ATOM 2969 N N . GLY B 1 93 ? 7.195 2.783 -2.26 1 88.62 93 GLY B N 1
ATOM 2970 C CA . GLY B 1 93 ? 7.961 1.859 -1.435 1 88.62 93 GLY B CA 1
ATOM 2971 C C . GLY B 1 93 ? 7.09 0.87 -0.685 1 88.62 93 GLY B C 1
ATOM 2972 O O . GLY B 1 93 ? 7.402 -0.322 -0.629 1 88.62 93 GLY B O 1
ATOM 2973 N N . PHE B 1 94 ? 6.016 1.342 -0.141 1 92.31 94 PHE B N 1
ATOM 2974 C CA . PHE B 1 94 ? 5.078 0.486 0.577 1 92.31 94 PHE B CA 1
ATOM 2975 C C . PHE B 1 94 ? 4.477 -0.56 -0.354 1 92.31 94 PHE B C 1
ATOM 2977 O O . PHE B 1 94 ? 4.434 -1.745 -0.018 1 92.31 94 PHE B O 1
ATOM 2984 N N . ALA B 1 95 ? 4.02 -0.124 -1.503 1 92.44 95 ALA B N 1
ATOM 2985 C CA . ALA B 1 95 ? 3.422 -1.021 -2.486 1 92.44 95 ALA B CA 1
ATOM 2986 C C . ALA B 1 95 ? 4.406 -2.109 -2.906 1 92.44 95 ALA B C 1
ATOM 2988 O O . ALA B 1 95 ? 4.059 -3.293 -2.932 1 92.44 95 ALA B O 1
ATOM 2989 N N . SER B 1 96 ? 5.598 -1.691 -3.164 1 90.69 96 SER B N 1
ATOM 2990 C CA . SER B 1 96 ? 6.617 -2.639 -3.604 1 90.69 96 SER B CA 1
ATOM 2991 C C . SER B 1 96 ? 6.949 -3.645 -2.504 1 90.69 96 SER B C 1
ATOM 2993 O O . SER B 1 96 ? 7.137 -4.832 -2.777 1 90.69 96 SER B O 1
ATOM 2995 N N . ALA B 1 97 ? 7.059 -3.131 -1.3 1 92.88 97 ALA B N 1
ATOM 2996 C CA . ALA B 1 97 ? 7.348 -4.004 -0.166 1 92.88 97 ALA B CA 1
ATOM 2997 C C . ALA B 1 97 ? 6.227 -5.02 0.042 1 92.88 97 ALA B C 1
ATOM 2999 O O . ALA B 1 97 ? 6.484 -6.184 0.356 1 92.88 97 ALA B O 1
ATOM 3000 N N . LEU B 1 98 ? 5.062 -4.531 -0.133 1 93.88 98 LEU B N 1
ATOM 3001 C CA . LEU B 1 98 ? 3.914 -5.422 0.012 1 93.88 98 LEU B CA 1
ATOM 3002 C C . LEU B 1 98 ? 3.945 -6.523 -1.042 1 93.88 98 LEU B C 1
ATOM 3004 O O . LEU B 1 98 ? 3.746 -7.699 -0.725 1 93.88 98 LEU B O 1
ATOM 3008 N N . ILE B 1 99 ? 4.16 -6.137 -2.225 1 92.88 99 ILE B N 1
ATOM 3009 C CA . ILE B 1 99 ? 4.238 -7.094 -3.32 1 92.88 99 ILE B CA 1
ATOM 3010 C C . ILE B 1 99 ? 5.352 -8.102 -3.049 1 92.88 99 ILE B C 1
ATOM 3012 O O . ILE B 1 99 ? 5.148 -9.312 -3.176 1 92.88 99 ILE B O 1
ATOM 3016 N N . LEU B 1 100 ? 6.449 -7.598 -2.625 1 92.75 100 LEU B N 1
ATOM 3017 C CA . LEU B 1 100 ? 7.578 -8.469 -2.324 1 92.75 100 LEU B CA 1
ATOM 3018 C C . LEU B 1 100 ? 7.25 -9.406 -1.163 1 92.75 100 LEU B C 1
ATOM 3020 O O . LEU B 1 100 ? 7.676 -10.562 -1.151 1 92.75 100 LEU B O 1
ATOM 3024 N N . GLY B 1 101 ? 6.57 -8.883 -0.185 1 94.31 101 GLY B N 1
ATOM 3025 C CA . GLY B 1 101 ? 6.137 -9.727 0.919 1 94.31 101 GLY B CA 1
ATOM 3026 C C . GLY B 1 101 ? 5.266 -10.891 0.477 1 94.31 101 GLY B C 1
ATOM 3027 O O . GLY B 1 101 ? 5.449 -12.016 0.938 1 94.31 101 GLY B O 1
ATOM 3028 N N . ILE B 1 102 ? 4.422 -10.57 -0.433 1 93.12 102 ILE B N 1
ATOM 3029 C CA . ILE B 1 102 ? 3.539 -11.602 -0.96 1 93.12 102 ILE B CA 1
ATOM 3030 C C . ILE B 1 102 ? 4.359 -12.633 -1.739 1 93.12 102 ILE B C 1
ATOM 3032 O O . ILE B 1 102 ? 4.141 -13.836 -1.607 1 93.12 102 ILE B O 1
ATOM 3036 N N . VAL B 1 103 ? 5.242 -12.164 -2.52 1 92.81 103 VAL B N 1
ATOM 3037 C CA . VAL B 1 103 ? 6.121 -13.047 -3.287 1 92.81 103 VAL B CA 1
ATOM 3038 C C . VAL B 1 103 ? 6.934 -13.922 -2.338 1 92.81 103 VAL B C 1
ATOM 3040 O O . VAL B 1 103 ? 7.078 -15.125 -2.562 1 92.81 103 VAL B O 1
ATOM 3043 N N . ALA B 1 104 ? 7.449 -13.305 -1.295 1 95.25 104 ALA B N 1
ATOM 3044 C CA . ALA B 1 104 ? 8.234 -14.047 -0.309 1 95.25 104 ALA B CA 1
ATOM 3045 C C . ALA B 1 104 ? 7.406 -15.164 0.319 1 95.25 104 ALA B C 1
ATOM 3047 O O . ALA B 1 104 ? 7.902 -16.281 0.52 1 95.25 104 ALA B O 1
ATOM 3048 N N . LEU B 1 105 ? 6.199 -14.875 0.614 1 94.56 105 LEU B N 1
ATOM 3049 C CA . LEU B 1 105 ? 5.312 -15.883 1.186 1 94.56 105 LEU B CA 1
ATOM 3050 C C . LEU B 1 105 ? 5.082 -17.031 0.203 1 94.56 105 LEU B C 1
ATOM 3052 O O . LEU B 1 105 ? 5.121 -18.188 0.587 1 94.56 105 LEU B O 1
ATOM 3056 N N . SER B 1 106 ? 4.871 -16.703 -1.025 1 92.88 106 SER B N 1
ATOM 3057 C CA . SER B 1 106 ? 4.648 -17.703 -2.057 1 92.88 106 SER B CA 1
ATOM 3058 C C . SER B 1 106 ? 5.875 -18.594 -2.24 1 92.88 106 SER B C 1
ATOM 3060 O O . SER B 1 106 ? 5.762 -19.812 -2.314 1 92.88 106 SER B O 1
ATOM 3062 N N . VAL B 1 107 ? 7.023 -17.984 -2.316 1 93.94 107 VAL B N 1
ATOM 3063 C CA . VAL B 1 107 ? 8.273 -18.719 -2.463 1 93.94 107 VAL B CA 1
ATOM 3064 C C . VAL B 1 107 ? 8.5 -19.609 -1.241 1 93.94 107 VAL B C 1
ATOM 3066 O O . VAL B 1 107 ? 8.922 -20.75 -1.371 1 93.94 107 VAL B O 1
ATOM 3069 N N . GLY B 1 108 ? 8.219 -19.047 -0.069 1 96.31 108 GLY B N 1
ATOM 3070 C CA . GLY B 1 108 ? 8.367 -19.812 1.16 1 96.31 108 GLY B CA 1
ATOM 3071 C C . GLY B 1 108 ? 7.473 -21.047 1.211 1 96.31 108 GLY B C 1
ATOM 3072 O O . GLY B 1 108 ? 7.93 -22.125 1.57 1 96.31 108 GLY B O 1
ATOM 3073 N N . VAL B 1 109 ? 6.277 -20.922 0.848 1 93.88 109 VAL B N 1
ATOM 3074 C CA . VAL B 1 109 ? 5.324 -22.031 0.871 1 93.88 109 VAL B CA 1
ATOM 3075 C C . VAL B 1 109 ? 5.734 -23.078 -0.147 1 93.88 109 VAL B C 1
ATOM 3077 O O . VAL B 1 109 ? 5.812 -24.266 0.182 1 93.88 109 VAL B O 1
ATOM 3080 N N . GLU B 1 110 ? 6.027 -22.625 -1.361 1 93.56 110 GLU B N 1
ATOM 3081 C CA . GLU B 1 110 ? 6.445 -23.562 -2.4 1 93.56 110 GLU B CA 1
ATOM 3082 C C . GLU B 1 110 ? 7.73 -24.281 -2.006 1 93.56 110 GLU B C 1
ATOM 3084 O O . GLU B 1 110 ? 7.875 -25.484 -2.244 1 93.56 110 GLU B O 1
ATOM 3089 N N . SER B 1 111 ? 8.641 -23.531 -1.429 1 96.25 111 SER B N 1
ATOM 3090 C CA . SER B 1 111 ? 9.891 -24.141 -0.98 1 96.25 111 SER B CA 1
ATOM 3091 C C . SER B 1 111 ? 9.648 -25.188 0.095 1 96.25 111 SER B C 1
ATOM 3093 O O . SER B 1 111 ? 10.297 -26.234 0.103 1 96.25 111 SER B O 1
ATOM 3095 N N . THR B 1 112 ? 8.734 -24.969 0.975 1 95.88 112 THR B N 1
ATOM 3096 C CA . THR B 1 112 ? 8.406 -25.906 2.039 1 95.88 112 THR B CA 1
ATOM 3097 C C . THR B 1 112 ? 7.781 -27.172 1.466 1 95.88 112 THR B C 1
ATOM 3099 O O . THR B 1 112 ? 8.109 -28.281 1.894 1 95.88 112 THR B O 1
ATOM 3102 N N . ILE B 1 113 ? 6.957 -27.047 0.504 1 94.06 113 ILE B N 1
ATOM 3103 C CA . ILE B 1 113 ? 6.34 -28.188 -0.159 1 94.06 113 ILE B CA 1
ATOM 3104 C C . ILE B 1 113 ? 7.41 -29.031 -0.848 1 94.06 113 ILE B C 1
ATOM 3106 O O . ILE B 1 113 ? 7.434 -30.25 -0.708 1 94.06 113 ILE B O 1
ATOM 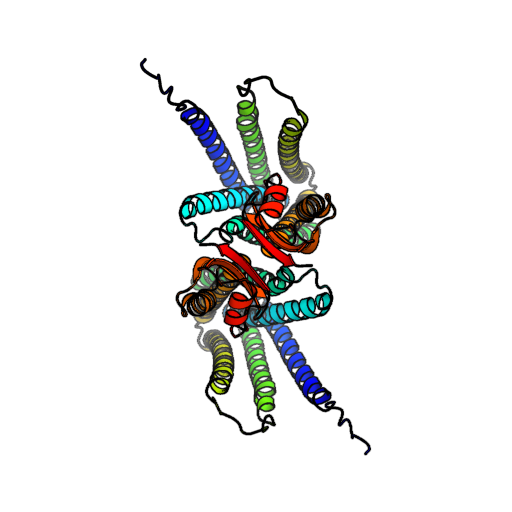3110 N N . ARG B 1 114 ? 8.32 -28.344 -1.474 1 94.12 114 ARG B N 1
ATOM 3111 C CA . ARG B 1 114 ? 9.359 -29.031 -2.23 1 94.12 114 ARG B CA 1
ATOM 3112 C C . ARG B 1 114 ? 10.367 -29.688 -1.297 1 94.12 114 ARG B C 1
ATOM 3114 O O . ARG B 1 114 ? 11.102 -30.594 -1.702 1 94.12 114 ARG B O 1
ATOM 3121 N N . LEU B 1 115 ? 10.461 -29.125 -0.134 1 93.56 115 LEU B N 1
ATOM 3122 C CA . LEU B 1 115 ? 11.336 -29.75 0.855 1 93.56 115 LEU B CA 1
ATOM 3123 C C . LEU B 1 115 ? 10.852 -31.141 1.219 1 93.56 115 LEU B C 1
ATOM 3125 O O . LEU B 1 115 ? 11.656 -32.062 1.431 1 93.56 115 LEU B O 1
ATOM 3129 N N . PHE B 1 116 ? 9.57 -31.375 1.199 1 92.81 116 PHE B N 1
ATOM 3130 C CA . PHE B 1 116 ? 8.984 -32.656 1.578 1 92.81 116 PHE B CA 1
ATOM 3131 C C . PHE B 1 116 ? 8.656 -33.5 0.344 1 92.81 116 PHE B C 1
ATOM 3133 O O . PHE B 1 116 ? 8.539 -34.719 0.425 1 92.81 116 PHE B O 1
ATOM 3140 N N . GLN B 1 117 ? 8.5 -32.781 -0.748 1 91.75 117 GLN B N 1
ATOM 3141 C CA . GLN B 1 117 ? 8.258 -33.406 -2.031 1 91.75 117 GLN B CA 1
ATOM 3142 C C . GLN B 1 117 ? 9.164 -32.844 -3.117 1 91.75 117 GLN B C 1
ATOM 3144 O O . GLN B 1 117 ? 8.734 -32 -3.914 1 91.75 117 GLN B O 1
ATOM 3149 N N . PRO B 1 118 ? 10.281 -33.375 -3.16 1 85.94 118 PRO B N 1
ATOM 3150 C CA . PRO B 1 118 ? 11.258 -32.812 -4.094 1 85.94 118 PRO B CA 1
ATOM 3151 C C . PRO B 1 118 ? 10.805 -32.906 -5.551 1 85.94 118 PRO B C 1
ATOM 3153 O O . PRO B 1 118 ? 10.234 -33.938 -5.957 1 85.94 118 PRO B O 1
ATOM 3156 N N . GLY B 1 119 ? 10.781 -31.75 -6.145 1 82.38 119 GLY B N 1
ATOM 3157 C CA . GLY B 1 119 ? 10.477 -31.719 -7.566 1 82.38 119 GLY B CA 1
ATOM 3158 C C . GLY B 1 119 ? 11.711 -31.719 -8.445 1 82.38 119 GLY B C 1
ATOM 3159 O O . GLY B 1 119 ? 12.836 -31.734 -7.941 1 82.38 119 GLY B O 1
ATOM 3160 N N . GLU B 1 120 ? 11.484 -31.781 -9.781 1 88.62 120 GLU B N 1
ATOM 3161 C CA . GLU B 1 120 ? 12.602 -31.797 -10.727 1 88.62 120 GLU B CA 1
ATOM 3162 C C . GLU B 1 120 ? 13.195 -30.406 -10.898 1 88.62 120 GLU B C 1
ATOM 3164 O O . GLU B 1 120 ? 12.461 -29.422 -11.023 1 88.62 120 GLU B O 1
ATOM 3169 N N . VAL B 1 121 ? 14.516 -30.391 -10.672 1 92 121 VAL B N 1
ATOM 3170 C CA . VAL B 1 121 ? 15.234 -29.141 -10.883 1 92 121 VAL B CA 1
ATOM 3171 C C . VAL B 1 121 ? 16.266 -29.328 -12 1 92 121 VAL B C 1
ATOM 3173 O O . VAL B 1 121 ? 16.984 -30.328 -12.039 1 92 121 VAL B O 1
ATOM 3176 N N . GLN B 1 122 ? 16.234 -28.438 -12.969 1 94.88 122 GLN B N 1
ATOM 3177 C CA . GLN B 1 122 ? 17.281 -28.422 -13.992 1 94.88 122 GLN B CA 1
ATOM 3178 C C . GLN B 1 122 ? 18.531 -27.703 -13.484 1 94.88 122 GLN B C 1
ATOM 3180 O O . GLN B 1 122 ? 18.734 -26.531 -13.805 1 94.88 122 GLN B O 1
ATOM 3185 N N . PHE B 1 123 ? 19.328 -28.438 -12.867 1 93.44 123 PHE B N 1
ATOM 3186 C CA . PHE B 1 123 ? 20.438 -27.891 -12.117 1 93.44 123 PHE B CA 1
ATOM 3187 C C . PHE B 1 123 ? 21.422 -27.188 -13.047 1 93.44 123 PHE B C 1
ATOM 3189 O O . PHE B 1 123 ? 21.953 -26.125 -12.719 1 93.44 123 PHE B O 1
ATOM 3196 N N . ASP B 1 124 ? 21.656 -27.703 -14.164 1 94.75 124 ASP B N 1
ATOM 3197 C CA . ASP B 1 124 ? 22.688 -27.156 -15.055 1 94.75 124 ASP B CA 1
ATOM 3198 C C . ASP B 1 124 ? 22.328 -25.734 -15.492 1 94.75 124 ASP B C 1
ATOM 3200 O O . ASP B 1 124 ? 23.141 -24.828 -15.359 1 94.75 124 ASP B O 1
ATOM 3204 N N . MET B 1 125 ? 21.125 -25.609 -15.961 1 95.12 125 MET B N 1
ATOM 3205 C CA . MET B 1 125 ? 20.672 -24.281 -16.391 1 95.12 125 MET B CA 1
ATOM 3206 C C . MET B 1 125 ? 20.609 -23.328 -15.211 1 95.12 125 MET B C 1
ATOM 3208 O O . MET B 1 125 ? 21.016 -22.172 -15.32 1 95.12 125 MET B O 1
ATOM 3212 N N . ALA B 1 126 ? 20.141 -23.844 -14.141 1 95.56 126 ALA B N 1
ATOM 3213 C CA . ALA B 1 126 ? 20.016 -23.016 -12.945 1 95.56 126 ALA B CA 1
ATOM 3214 C C . ALA B 1 126 ? 21.375 -22.516 -12.477 1 95.56 126 ALA B C 1
ATOM 3216 O O . ALA B 1 126 ? 21.547 -21.344 -12.148 1 95.56 126 ALA B O 1
ATOM 3217 N N . ILE B 1 127 ? 22.328 -23.406 -12.492 1 95.62 127 ILE B N 1
ATOM 3218 C CA . ILE B 1 127 ? 23.688 -23.062 -12.07 1 95.62 127 ILE B CA 1
ATOM 3219 C C . ILE B 1 127 ? 24.281 -22.031 -13.031 1 95.62 127 ILE B C 1
ATOM 3221 O O . ILE B 1 127 ? 24.875 -21.047 -12.602 1 95.62 127 ILE B O 1
ATOM 3225 N N . PHE B 1 128 ? 24.094 -22.25 -14.227 1 96.06 128 PHE B N 1
ATOM 3226 C CA . PHE B 1 128 ? 24.625 -21.375 -15.25 1 96.06 128 PHE B CA 1
ATOM 3227 C C . PHE B 1 128 ? 24.125 -19.938 -15.055 1 96.06 128 PHE B C 1
ATOM 3229 O O . PHE B 1 128 ? 24.922 -19 -15.023 1 96.06 128 PHE B O 1
ATOM 3236 N N . ILE B 1 129 ? 22.828 -19.781 -14.859 1 95.62 129 ILE B N 1
ATOM 3237 C CA . ILE B 1 129 ? 22.219 -18.453 -14.703 1 95.62 129 ILE B CA 1
ATOM 3238 C C . ILE B 1 129 ? 22.656 -17.844 -13.375 1 95.62 129 ILE B C 1
ATOM 3240 O O . ILE B 1 129 ? 22.922 -16.641 -13.305 1 95.62 129 ILE B O 1
ATOM 3244 N N . ALA B 1 130 ? 22.75 -18.625 -12.398 1 94.94 130 ALA B N 1
ATOM 3245 C CA . ALA B 1 130 ? 23.172 -18.141 -11.086 1 94.94 130 ALA B CA 1
ATOM 3246 C C . ALA B 1 130 ? 24.594 -17.609 -11.117 1 94.94 130 ALA B C 1
ATOM 3248 O O . ALA B 1 130 ? 24.891 -16.562 -10.555 1 94.94 130 ALA B O 1
ATOM 3249 N N . VAL B 1 131 ? 25.438 -18.344 -11.758 1 95.19 131 VAL B N 1
ATOM 3250 C CA . VAL B 1 131 ? 26.844 -17.969 -11.844 1 95.19 131 VAL B CA 1
ATOM 3251 C C . VAL B 1 131 ? 26.969 -16.688 -12.656 1 95.19 131 VAL B C 1
ATOM 3253 O O . VAL B 1 131 ? 27.703 -15.766 -12.258 1 95.19 131 VAL B O 1
ATOM 3256 N N . ILE B 1 132 ? 26.266 -16.594 -13.75 1 94.5 132 ILE B N 1
ATOM 3257 C CA . ILE B 1 132 ? 26.297 -15.383 -14.562 1 94.5 132 ILE B CA 1
ATOM 3258 C C . ILE B 1 132 ? 25.781 -14.203 -13.742 1 94.5 132 ILE B C 1
ATOM 3260 O O . ILE B 1 132 ? 26.344 -13.102 -13.797 1 94.5 132 ILE B O 1
ATOM 3264 N N . GLY B 1 133 ? 24.719 -14.461 -13.023 1 90.94 133 GLY B N 1
ATOM 3265 C CA . GLY B 1 133 ? 24.188 -13.414 -12.172 1 90.94 133 GLY B CA 1
ATOM 3266 C C . GLY B 1 133 ? 25.172 -12.898 -11.148 1 90.94 133 GLY B C 1
ATOM 3267 O O . GLY B 1 133 ? 25.297 -11.688 -10.953 1 90.94 133 GLY B O 1
ATOM 3268 N N . LEU B 1 134 ? 25.891 -13.781 -10.531 1 90.81 134 LEU B N 1
ATOM 3269 C CA . LEU B 1 134 ? 26.906 -13.406 -9.547 1 90.81 134 LEU B CA 1
ATOM 3270 C C . LEU B 1 134 ? 28.031 -12.617 -10.211 1 90.81 134 LEU B C 1
ATOM 3272 O O . LEU B 1 134 ? 28.484 -11.602 -9.664 1 90.81 134 LEU B O 1
ATOM 3276 N N . LEU B 1 135 ? 28.406 -13.031 -11.375 1 91.12 135 LEU B N 1
ATOM 3277 C CA . LEU B 1 135 ? 29.484 -12.352 -12.094 1 91.12 135 LEU B CA 1
ATOM 3278 C C . LEU B 1 135 ? 29.062 -10.938 -12.477 1 91.12 135 LEU B C 1
ATOM 3280 O O . LEU B 1 135 ? 29.859 -10 -12.359 1 91.12 135 LEU B O 1
ATOM 3284 N N . VAL B 1 136 ? 27.891 -10.852 -12.883 1 88.06 136 VAL B N 1
ATOM 3285 C CA . VAL B 1 136 ? 27.375 -9.539 -13.242 1 88.06 136 VAL B CA 1
ATOM 3286 C C . VAL B 1 136 ? 27.344 -8.648 -12 1 88.06 136 VAL B C 1
ATOM 3288 O O . VAL B 1 136 ? 27.688 -7.465 -12.062 1 88.06 136 VAL B O 1
ATOM 3291 N N . ASN B 1 137 ? 26.875 -9.164 -10.891 1 84.19 137 ASN B N 1
ATOM 3292 C CA . ASN B 1 137 ? 26.828 -8.414 -9.641 1 84.19 137 ASN B CA 1
ATOM 3293 C C . ASN B 1 137 ? 28.203 -7.941 -9.211 1 84.19 137 ASN B C 1
ATOM 3295 O O . ASN B 1 137 ? 28.391 -6.781 -8.836 1 84.19 137 ASN B O 1
ATOM 3299 N N . ILE B 1 138 ? 29.141 -8.82 -9.367 1 84.88 138 ILE B N 1
ATOM 3300 C CA . ILE B 1 138 ? 30.516 -8.484 -9.016 1 84.88 138 ILE B CA 1
ATOM 3301 C C . ILE B 1 138 ? 31.047 -7.422 -9.969 1 84.88 138 ILE B C 1
ATOM 3303 O O . ILE B 1 138 ? 31.672 -6.441 -9.539 1 84.88 138 ILE B O 1
ATOM 3307 N N . ALA B 1 139 ? 30.812 -7.559 -11.203 1 85 139 ALA B N 1
ATOM 3308 C CA . ALA B 1 139 ? 31.25 -6.586 -12.203 1 85 139 ALA B CA 1
ATOM 3309 C C . ALA B 1 139 ? 30.609 -5.219 -11.945 1 85 139 ALA B C 1
ATOM 3311 O O . ALA B 1 139 ? 31.281 -4.188 -12.055 1 85 139 ALA B O 1
ATOM 3312 N N . SER B 1 140 ? 29.422 -5.262 -11.633 1 82.5 140 SER B N 1
ATOM 3313 C CA . SER B 1 140 ? 28.703 -4.02 -11.352 1 82.5 140 SER B CA 1
ATOM 3314 C C . SER B 1 140 ? 29.25 -3.328 -10.109 1 82.5 140 SER B C 1
ATOM 3316 O O . SER B 1 140 ? 29.391 -2.102 -10.086 1 82.5 140 SER B O 1
ATOM 3318 N N . ALA B 1 141 ? 29.531 -4.09 -9.094 1 78.56 141 ALA B N 1
ATOM 3319 C CA . ALA B 1 141 ? 30.109 -3.537 -7.867 1 78.56 141 ALA B CA 1
ATOM 3320 C C . ALA B 1 141 ? 31.453 -2.887 -8.141 1 78.56 141 ALA B C 1
ATOM 3322 O O . ALA B 1 141 ? 31.766 -1.817 -7.609 1 78.56 141 ALA B O 1
ATOM 3323 N N . LEU B 1 142 ? 32.219 -3.479 -9 1 78.56 142 LEU B N 1
ATOM 3324 C CA . LEU B 1 142 ? 33.562 -2.965 -9.344 1 78.56 142 LEU B CA 1
ATOM 3325 C C . LEU B 1 142 ? 33.438 -1.699 -10.188 1 78.56 142 LEU B C 1
ATOM 3327 O O . LEU B 1 142 ? 34.25 -0.783 -10.047 1 78.56 142 LEU B O 1
ATOM 3331 N N . LEU B 1 143 ? 32.438 -1.744 -10.969 1 75.69 143 LEU B N 1
ATOM 3332 C CA . LEU B 1 143 ? 32.219 -0.571 -11.812 1 75.69 143 LEU B CA 1
ATOM 3333 C C . LEU B 1 143 ? 31.797 0.625 -10.969 1 75.69 143 LEU B C 1
ATOM 3335 O O . LEU B 1 143 ? 32.188 1.761 -11.25 1 75.69 143 LEU B O 1
ATOM 3339 N N . LEU B 1 144 ? 30.953 0.348 -9.922 1 70.12 144 LEU B N 1
ATOM 3340 C CA . LEU B 1 144 ? 30.469 1.426 -9.062 1 70.12 144 LEU B CA 1
ATOM 3341 C C . LEU B 1 144 ? 31.516 1.774 -8 1 70.12 144 LEU B C 1
ATOM 3343 O O . LEU B 1 144 ? 31.578 2.916 -7.539 1 70.12 144 LEU B O 1
ATOM 3347 N N . GLY B 1 145 ? 32.094 0.928 -7.207 1 59.66 145 GLY B N 1
ATOM 3348 C CA . GLY B 1 145 ? 33.156 1.187 -6.25 1 59.66 145 GLY B CA 1
ATOM 3349 C C . GLY B 1 145 ? 34.344 1.932 -6.848 1 59.66 145 GLY B C 1
ATOM 3350 O O . GLY B 1 145 ? 34.969 2.752 -6.176 1 59.66 145 GLY B O 1
ATOM 3351 N N . HIS B 1 146 ? 34.906 1.555 -7.988 1 48.25 146 HIS B N 1
ATOM 3352 C CA . HIS B 1 146 ? 36.031 2.258 -8.555 1 48.25 146 HIS B CA 1
ATOM 3353 C C . HIS B 1 146 ? 35.688 3.715 -8.844 1 48.25 146 HIS B C 1
ATOM 3355 O O . HIS B 1 146 ? 36.594 4.547 -9 1 48.25 146 HIS B O 1
ATOM 3361 N N . GLY B 1 147 ? 34.562 4.148 -9.023 1 39.03 147 GLY B N 1
ATOM 3362 C CA . GLY B 1 147 ? 34.406 5.566 -9.32 1 39.03 147 GLY B CA 1
ATOM 3363 C C . GLY B 1 147 ? 34.5 6.449 -8.094 1 39.03 147 GLY B C 1
ATOM 3364 O O . GLY B 1 147 ? 34.406 7.676 -8.195 1 39.03 147 GLY B O 1
ATOM 3365 N N . HIS B 1 148 ? 34.156 5.941 -6.93 1 37.94 148 HIS B N 1
ATOM 3366 C CA . HIS B 1 148 ? 34.25 6.906 -5.84 1 37.94 148 HIS B CA 1
ATOM 3367 C C . HIS B 1 148 ? 35.688 7.145 -5.438 1 37.94 148 HIS B C 1
ATOM 3369 O O . HIS B 1 148 ? 35.969 7.781 -4.418 1 37.94 148 HIS B O 1
ATOM 3375 N N . ASN B 1 149 ? 36.625 6.57 -5.973 1 32.81 149 ASN B N 1
ATOM 3376 C CA . ASN B 1 149 ? 37.906 6.992 -5.438 1 32.81 149 ASN B CA 1
ATOM 3377 C C . ASN B 1 149 ? 38.188 8.477 -5.703 1 32.81 149 ASN B C 1
ATOM 3379 O O . ASN B 1 149 ? 39.156 9.031 -5.203 1 32.81 149 ASN B O 1
ATOM 3383 N N . HIS B 1 150 ? 37.906 9.008 -6.926 1 30.81 150 HIS B N 1
ATOM 3384 C CA . HIS B 1 150 ? 38.75 10.18 -7.117 1 30.81 150 HIS B CA 1
ATOM 3385 C C . HIS B 1 150 ? 38.438 11.25 -6.078 1 30.81 150 HIS B C 1
ATOM 3387 O O . HIS B 1 150 ? 39.344 11.727 -5.379 1 30.81 150 HIS B O 1
ATOM 3393 N N . ASP B 1 151 ? 37.906 12.539 -6.688 1 30.33 151 ASP B N 1
ATOM 3394 C CA . ASP B 1 151 ? 38.438 13.891 -6.543 1 30.33 151 ASP B CA 1
ATOM 3395 C C . ASP B 1 151 ? 37.844 14.57 -5.301 1 30.33 151 ASP B C 1
ATOM 3397 O O . ASP B 1 151 ? 37.906 15.797 -5.184 1 30.33 151 ASP B O 1
ATOM 3401 N N . HIS B 1 152 ? 36.844 14.102 -4.613 1 29.38 152 HIS B N 1
ATOM 3402 C CA . HIS B 1 152 ? 36.562 15.258 -3.77 1 29.38 152 HIS B CA 1
ATOM 3403 C C . HIS B 1 152 ? 37.719 15.523 -2.805 1 29.38 152 HIS B C 1
ATOM 3405 O O . HIS B 1 152 ? 37.812 14.867 -1.765 1 29.38 152 HIS B O 1
ATOM 3411 N N . HIS B 1 153 ? 38.875 15.773 -3.354 1 27.97 153 HIS B N 1
ATOM 3412 C CA . HIS B 1 153 ? 39.938 16.375 -2.561 1 27.97 153 HIS B CA 1
ATOM 3413 C C . HIS B 1 153 ? 39.469 17.609 -1.819 1 27.97 153 HIS B C 1
ATOM 3415 O O . HIS B 1 153 ? 40.25 18.359 -1.266 1 27.97 153 HIS B O 1
ATOM 3421 N N . HIS B 1 154 ? 38.531 18.406 -2.43 1 27.28 154 HIS B N 1
ATOM 3422 C CA . HIS B 1 154 ? 38.781 19.781 -1.988 1 27.28 154 HIS B CA 1
ATOM 3423 C C . HIS B 1 154 ? 38.969 19.844 -0.475 1 27.28 154 HIS B C 1
ATOM 3425 O O . HIS B 1 154 ? 38.625 18.906 0.239 1 27.28 154 HIS B O 1
ATOM 3431 N N . GLU B 1 155 ? 38.781 21.188 0.042 1 29.16 155 GLU B N 1
ATOM 3432 C CA . GLU B 1 155 ? 39.375 22.062 1.065 1 29.16 155 GLU B CA 1
ATOM 3433 C C . GLU B 1 155 ? 39.094 21.516 2.465 1 29.16 155 GLU B C 1
ATOM 3435 O O . GLU B 1 155 ? 38.25 20.656 2.65 1 29.16 155 GLU B O 1
ATOM 3440 N N . HIS B 1 156 ? 39.625 22.359 3.523 1 28.31 156 HIS B N 1
ATOM 3441 C CA . HIS B 1 156 ? 40.188 22.375 4.867 1 28.31 156 HIS B CA 1
ATOM 3442 C C . HIS B 1 156 ? 39.156 21.922 5.906 1 28.31 156 HIS B C 1
ATOM 3444 O O . HIS B 1 156 ? 39.531 21.438 6.977 1 28.31 156 HIS B O 1
ATOM 3450 N N . GLY B 1 157 ? 38.031 22.812 5.945 1 29.83 157 GLY B N 1
ATOM 3451 C CA . GLY B 1 157 ? 37.75 23.094 7.34 1 29.83 157 GLY B CA 1
ATOM 3452 C C . GLY B 1 157 ? 37.438 21.844 8.148 1 29.83 157 GLY B C 1
ATOM 3453 O O . GLY B 1 157 ? 37.375 20.75 7.598 1 29.83 157 GLY B O 1
ATOM 3454 N N . HIS B 1 158 ? 36.656 21.984 9.336 1 32.97 158 HIS B N 1
ATOM 3455 C CA . HIS B 1 158 ? 36.531 21.094 10.477 1 32.97 158 HIS B CA 1
ATOM 3456 C C . HIS B 1 158 ? 35.906 19.75 10.062 1 32.97 158 HIS B C 1
ATOM 3458 O O . HIS B 1 158 ? 34.875 19.719 9.406 1 32.97 158 HIS B O 1
ATOM 3464 N N . ASP B 1 159 ? 36.656 18.703 9.812 1 33.66 159 ASP B N 1
ATOM 3465 C CA . ASP B 1 159 ? 36.781 17.328 9.344 1 33.66 159 ASP B CA 1
ATOM 3466 C C . ASP B 1 159 ? 35.75 16.422 10.023 1 33.66 159 ASP B C 1
ATOM 3468 O O . ASP B 1 159 ? 36.031 15.859 11.086 1 33.66 159 ASP B O 1
ATOM 3472 N N . HIS B 1 160 ? 34.531 16.75 10.367 1 36.22 160 HIS B N 1
ATOM 3473 C CA . HIS B 1 160 ? 33.969 15.57 11.031 1 36.22 160 HIS B CA 1
ATOM 3474 C C . HIS B 1 160 ? 33.938 14.375 10.078 1 36.22 160 HIS B C 1
ATOM 3476 O O . HIS B 1 160 ? 33.156 14.367 9.117 1 36.22 160 HIS B O 1
ATOM 3482 N N . PRO B 1 161 ? 35.031 13.578 9.688 1 37.47 161 PRO B N 1
ATOM 3483 C CA . PRO B 1 161 ? 35.312 12.391 8.883 1 37.47 161 PRO B CA 1
ATOM 3484 C C . PRO B 1 161 ? 34.281 11.273 9.078 1 37.47 161 PRO B C 1
ATOM 3486 O O . PRO B 1 161 ? 34.281 10.297 8.32 1 37.47 161 PRO B O 1
ATOM 3489 N N . HIS B 1 162 ? 33.625 11.102 10.125 1 39.47 162 HIS B N 1
ATOM 3490 C CA . HIS B 1 162 ? 32.969 9.859 10.5 1 39.47 162 HIS B CA 1
ATOM 3491 C C . HIS B 1 162 ? 31.797 9.555 9.562 1 39.47 162 HIS B C 1
ATOM 3493 O O . HIS B 1 162 ? 31.312 8.422 9.508 1 39.47 162 HIS B O 1
ATOM 3499 N N . HIS B 1 163 ? 31.172 10.414 8.977 1 42.75 163 HIS B N 1
ATOM 3500 C CA . HIS B 1 163 ? 29.922 10.109 8.281 1 42.75 163 HIS B CA 1
ATOM 3501 C C . HIS B 1 163 ? 30.203 9.469 6.922 1 42.75 163 HIS B C 1
ATOM 3503 O O . HIS B 1 163 ? 29.359 8.758 6.379 1 42.75 163 HIS B O 1
ATOM 3509 N N . HIS B 1 164 ? 31.328 9.773 6.246 1 45.38 164 HIS B N 1
ATOM 3510 C CA . HIS B 1 164 ? 31.609 9.227 4.922 1 45.38 164 HIS B CA 1
ATOM 3511 C C . HIS B 1 164 ? 31.891 7.727 4.996 1 45.38 164 HIS B C 1
ATOM 3513 O O . HIS B 1 164 ? 31.531 6.98 4.082 1 45.38 164 HIS B O 1
ATOM 3519 N N . ASP B 1 165 ? 32.531 7.297 6.062 1 48.72 165 ASP B N 1
ATOM 3520 C CA . ASP B 1 165 ? 32.938 5.898 6.211 1 48.72 165 ASP B CA 1
ATOM 3521 C C . ASP B 1 165 ? 31.719 5 6.402 1 48.72 165 ASP B C 1
ATOM 3523 O O . ASP B 1 165 ? 31.688 3.877 5.895 1 48.72 165 ASP B O 1
ATOM 3527 N N . ASN B 1 166 ? 30.734 5.496 7.039 1 50.56 166 ASN B N 1
ATOM 3528 C CA . ASN B 1 166 ? 29.562 4.676 7.336 1 50.56 166 ASN B CA 1
ATOM 3529 C C . ASN B 1 166 ? 28.75 4.383 6.078 1 50.56 166 ASN B C 1
ATOM 3531 O O . ASN B 1 166 ? 28.219 3.281 5.918 1 50.56 166 ASN B O 1
ATOM 3535 N N . ASN B 1 167 ? 28.812 5.336 5.152 1 54.62 167 ASN B N 1
ATOM 3536 C CA . ASN B 1 167 ? 28.062 5.125 3.912 1 54.62 167 ASN B CA 1
ATOM 3537 C C . ASN B 1 167 ? 28.75 4.086 3.021 1 54.62 167 ASN B C 1
ATOM 3539 O O . ASN B 1 167 ? 28.078 3.244 2.424 1 54.62 167 ASN B O 1
ATOM 3543 N N . LEU B 1 168 ? 30.094 4.211 3.023 1 54.44 168 LEU B N 1
ATOM 3544 C CA . LEU B 1 168 ? 30.828 3.236 2.223 1 54.44 168 LEU B CA 1
ATOM 3545 C C . LEU B 1 168 ? 30.734 1.845 2.838 1 54.44 168 LEU B C 1
ATOM 3547 O O . LEU B 1 168 ? 30.578 0.853 2.119 1 54.44 168 LEU B O 1
ATOM 3551 N N . ARG B 1 169 ? 30.766 1.864 4.094 1 57.69 169 ARG B N 1
ATOM 3552 C CA . ARG B 1 169 ? 30.625 0.589 4.789 1 57.69 169 ARG B CA 1
ATOM 3553 C C . ARG B 1 169 ? 29.25 -0.025 4.555 1 57.69 169 ARG B C 1
ATOM 3555 O O . ARG B 1 169 ? 29.141 -1.23 4.324 1 57.69 169 ARG B O 1
ATOM 3562 N N . SER B 1 170 ? 28.312 0.772 4.555 1 61.22 170 SER B N 1
ATOM 3563 C CA . SER B 1 170 ? 26.938 0.297 4.348 1 61.22 170 SER B CA 1
ATOM 3564 C C . SER B 1 170 ? 26.75 -0.227 2.928 1 61.22 170 SER B C 1
ATOM 3566 O O . SER B 1 170 ? 26.125 -1.271 2.725 1 61.22 170 SER B O 1
ATOM 3568 N N . ALA B 1 171 ? 27.391 0.487 2.066 1 61.56 171 ALA B N 1
ATOM 3569 C CA . ALA B 1 171 ? 27.297 0.048 0.677 1 61.56 171 ALA B CA 1
ATOM 3570 C C . ALA B 1 171 ? 28.047 -1.269 0.472 1 61.56 171 ALA B C 1
ATOM 3572 O O . ALA B 1 171 ? 27.562 -2.162 -0.224 1 61.56 171 ALA B O 1
ATOM 3573 N N . TYR B 1 172 ? 29.188 -1.356 1.121 1 61.59 172 TYR B N 1
ATOM 3574 C CA . TYR B 1 172 ? 30 -2.562 1.023 1 61.59 172 TYR B CA 1
ATOM 3575 C C . TYR B 1 172 ? 29.281 -3.756 1.644 1 61.59 172 TYR B C 1
ATOM 3577 O O . TYR B 1 172 ? 29.266 -4.844 1.062 1 61.59 172 TYR B O 1
ATOM 3585 N N . LEU B 1 173 ? 28.734 -3.535 2.717 1 65.62 173 LEU B N 1
ATOM 3586 C CA . LEU B 1 173 ? 28.016 -4.605 3.4 1 65.62 173 LEU B CA 1
ATOM 3587 C C . LEU B 1 173 ? 26.812 -5.07 2.574 1 65.62 173 LEU B C 1
ATOM 3589 O O . LEU B 1 173 ? 26.484 -6.258 2.561 1 65.62 173 LEU B O 1
ATOM 3593 N N . HIS B 1 174 ? 26.312 -4.145 1.889 1 65.25 174 HIS B N 1
ATOM 3594 C CA . HIS B 1 174 ? 25.172 -4.492 1.043 1 65.25 174 HIS B CA 1
ATOM 3595 C C . HIS B 1 174 ? 25.594 -5.398 -0.106 1 65.25 174 HIS B C 1
ATOM 3597 O O . HIS B 1 174 ? 24.938 -6.406 -0.383 1 65.25 174 HIS B O 1
ATOM 3603 N N . VAL B 1 175 ? 26.734 -5.039 -0.647 1 68.75 175 VAL B N 1
ATOM 3604 C CA . VAL B 1 175 ? 27.234 -5.82 -1.769 1 68.75 175 VAL B CA 1
ATOM 3605 C C . VAL B 1 175 ? 27.625 -7.219 -1.29 1 68.75 175 VAL B C 1
ATOM 3607 O O . VAL B 1 175 ? 27.344 -8.211 -1.971 1 68.75 175 VAL B O 1
ATOM 3610 N N . ILE B 1 176 ? 28.078 -7.266 -0.139 1 71.38 176 ILE B N 1
ATOM 3611 C CA . ILE B 1 176 ? 28.5 -8.539 0.434 1 71.38 176 ILE B CA 1
ATOM 3612 C C . ILE B 1 176 ? 27.281 -9.398 0.738 1 71.38 176 ILE B C 1
ATOM 3614 O O . ILE B 1 176 ? 27.266 -10.602 0.456 1 71.38 176 ILE B O 1
ATOM 3618 N N . ALA B 1 177 ? 26.375 -8.766 1.291 1 70.81 177 ALA B N 1
ATOM 3619 C CA . ALA B 1 177 ? 25.141 -9.484 1.623 1 70.81 177 ALA B CA 1
ATOM 3620 C C . ALA B 1 177 ? 24.484 -10.062 0.37 1 70.81 177 ALA B C 1
ATOM 3622 O O . ALA B 1 177 ? 24.047 -11.211 0.364 1 70.81 177 ALA B O 1
ATOM 3623 N N . ASP B 1 178 ? 24.547 -9.25 -0.633 1 76.38 178 ASP B N 1
ATOM 3624 C CA . ASP B 1 178 ? 23.969 -9.688 -1.903 1 76.38 178 ASP B CA 1
ATOM 3625 C C . ASP B 1 178 ? 24.781 -10.844 -2.494 1 76.38 178 ASP B C 1
ATOM 3627 O O . ASP B 1 178 ? 24.203 -11.82 -2.98 1 76.38 178 ASP B O 1
ATOM 3631 N N . ALA B 1 179 ? 26.062 -10.688 -2.379 1 79.75 179 ALA B N 1
ATOM 3632 C CA . ALA B 1 179 ? 26.938 -11.742 -2.898 1 79.75 179 ALA B CA 1
ATOM 3633 C C . ALA B 1 179 ? 26.766 -13.031 -2.1 1 79.75 179 ALA B C 1
ATOM 3635 O O . ALA B 1 179 ? 26.781 -14.125 -2.668 1 79.75 179 ALA B O 1
ATOM 3636 N N . LEU B 1 180 ? 26.578 -12.906 -0.877 1 82.31 180 LEU B N 1
ATOM 3637 C CA . LEU B 1 180 ? 26.438 -14.07 -0.011 1 82.31 180 LEU B CA 1
ATOM 3638 C C . LEU B 1 180 ? 25.203 -14.875 -0.365 1 82.31 180 LEU B C 1
ATOM 3640 O O . LEU B 1 180 ? 25.234 -16.109 -0.424 1 82.31 180 LEU B O 1
ATOM 3644 N N . THR B 1 181 ? 24.172 -14.188 -0.653 1 84.81 181 THR B N 1
ATOM 3645 C CA . THR B 1 181 ? 22.938 -14.883 -1.001 1 84.81 181 THR B CA 1
ATOM 3646 C C . THR B 1 181 ? 23.109 -15.641 -2.314 1 84.81 181 THR B C 1
ATOM 3648 O O . THR B 1 181 ? 22.641 -16.781 -2.439 1 84.81 181 THR B O 1
ATOM 3651 N N . SER B 1 182 ? 23.828 -15.047 -3.23 1 90.44 182 SER B N 1
ATOM 3652 C CA . SER B 1 182 ? 24.047 -15.703 -4.516 1 90.44 182 SER B CA 1
ATOM 3653 C C . SER B 1 182 ? 24.984 -16.891 -4.375 1 90.44 182 SER B C 1
ATOM 3655 O O . SER B 1 182 ? 24.75 -17.953 -4.965 1 90.44 182 SER B O 1
ATOM 3657 N N . VAL B 1 183 ? 25.953 -16.688 -3.58 1 91.75 183 VAL B N 1
ATOM 3658 C CA . VAL B 1 183 ? 26.922 -17.75 -3.373 1 91.75 183 VAL B CA 1
ATOM 3659 C C . VAL B 1 183 ? 26.25 -18.953 -2.699 1 91.75 183 VAL B C 1
ATOM 3661 O O . VAL B 1 183 ? 26.469 -20.094 -3.092 1 91.75 183 VAL B O 1
ATOM 3664 N N . LEU B 1 184 ? 25.438 -18.719 -1.778 1 91.25 184 LEU B N 1
ATOM 3665 C CA . LEU B 1 184 ? 24.734 -19.781 -1.075 1 91.25 184 LEU B CA 1
ATOM 3666 C C . LEU B 1 184 ? 23.75 -20.5 -2.004 1 91.25 184 LEU B C 1
ATOM 3668 O O . LEU B 1 184 ? 23.609 -21.719 -1.945 1 91.25 184 LEU B O 1
ATOM 3672 N N . ALA B 1 185 ? 23.156 -19.703 -2.854 1 93.62 185 ALA B N 1
ATOM 3673 C CA . ALA B 1 185 ? 22.25 -20.297 -3.828 1 93.62 185 ALA B CA 1
ATOM 3674 C C . ALA B 1 185 ? 23 -21.203 -4.793 1 93.62 185 ALA B C 1
ATOM 3676 O O . ALA B 1 185 ? 22.547 -22.328 -5.074 1 93.62 185 ALA B O 1
ATOM 3677 N N . ILE B 1 186 ? 24.141 -20.734 -5.207 1 95.25 186 ILE B N 1
ATOM 3678 C CA . ILE B 1 186 ? 24.953 -21.516 -6.133 1 95.25 186 ILE B CA 1
ATOM 3679 C C . ILE B 1 186 ? 25.453 -22.781 -5.441 1 95.25 186 ILE B C 1
ATOM 3681 O O . ILE B 1 186 ? 25.406 -23.875 -6.02 1 95.25 186 ILE B O 1
ATOM 3685 N N . ALA B 1 187 ? 25.844 -22.656 -4.23 1 95.5 187 ALA B N 1
ATOM 3686 C CA . ALA B 1 187 ? 26.297 -23.812 -3.457 1 95.5 187 ALA B CA 1
ATOM 3687 C C . ALA B 1 187 ? 25.203 -24.859 -3.316 1 95.5 187 ALA B C 1
ATOM 3689 O O . ALA B 1 187 ? 25.453 -26.062 -3.451 1 95.5 187 ALA B O 1
ATOM 3690 N N . ALA B 1 188 ? 24.078 -24.406 -3.047 1 95.56 188 ALA B N 1
ATOM 3691 C CA . ALA B 1 188 ? 22.938 -25.312 -2.908 1 95.56 188 ALA B CA 1
ATOM 3692 C C . ALA B 1 188 ? 22.656 -26.047 -4.219 1 95.56 188 ALA B C 1
ATOM 3694 O O . ALA B 1 188 ? 22.422 -27.25 -4.227 1 95.56 188 ALA B O 1
ATOM 3695 N N . LEU B 1 189 ? 22.766 -25.312 -5.309 1 95.62 189 LEU B N 1
ATOM 3696 C CA . LEU B 1 189 ? 22.531 -25.906 -6.621 1 95.62 189 LEU B CA 1
ATOM 3697 C C . LEU B 1 189 ? 23.609 -26.922 -6.977 1 95.62 189 LEU B C 1
ATOM 3699 O O . LEU B 1 189 ? 23.297 -28 -7.492 1 95.62 189 LEU B O 1
ATOM 3703 N N . LEU B 1 190 ? 24.828 -26.594 -6.621 1 95.94 190 LEU B N 1
ATOM 3704 C CA . LEU B 1 190 ? 25.938 -27.5 -6.898 1 95.94 190 LEU B CA 1
ATOM 3705 C C . LEU B 1 190 ? 25.828 -28.766 -6.059 1 95.94 190 LEU B C 1
ATOM 3707 O O . LEU B 1 190 ? 26.094 -29.859 -6.543 1 95.94 190 LEU B O 1
ATOM 3711 N N . ALA B 1 191 ? 25.469 -28.578 -4.863 1 95.75 191 ALA B N 1
ATOM 3712 C CA . ALA B 1 191 ? 25.297 -29.734 -3.982 1 95.75 191 ALA B CA 1
ATOM 3713 C C . ALA B 1 191 ? 24.188 -30.641 -4.48 1 95.75 191 ALA B C 1
ATOM 3715 O O . ALA B 1 191 ? 24.266 -31.875 -4.367 1 95.75 191 ALA B O 1
ATOM 3716 N N . GLY B 1 192 ? 23.203 -30.109 -5.02 1 93.38 192 GLY B N 1
ATOM 3717 C CA . GLY B 1 192 ? 22.125 -30.891 -5.602 1 93.38 192 GLY B CA 1
ATOM 3718 C C . GLY B 1 192 ? 22.547 -31.625 -6.863 1 93.38 192 GLY B C 1
ATOM 3719 O O . GLY B 1 192 ? 22.234 -32.812 -7.027 1 93.38 192 GLY B O 1
ATOM 3720 N N . ARG B 1 193 ? 23.281 -30.953 -7.625 1 93.81 193 ARG B N 1
ATOM 3721 C CA . ARG B 1 193 ? 23.672 -31.5 -8.914 1 93.81 193 ARG B CA 1
ATOM 3722 C C . ARG B 1 193 ? 24.719 -32.594 -8.742 1 93.81 193 ARG B C 1
ATOM 3724 O O . ARG B 1 193 ? 24.625 -33.656 -9.375 1 93.81 193 ARG B O 1
ATOM 3731 N N . PHE B 1 194 ? 25.719 -32.375 -7.816 1 95.19 194 PHE B N 1
ATOM 3732 C CA . PHE B 1 194 ? 26.875 -33.25 -7.789 1 95.19 194 PHE B CA 1
ATOM 3733 C C . PHE B 1 194 ? 26.812 -34.219 -6.605 1 95.19 194 PHE B C 1
ATOM 3735 O O . PHE B 1 194 ? 27.359 -35.312 -6.656 1 95.19 194 PHE B O 1
ATOM 3742 N N . LEU B 1 195 ? 26.062 -33.844 -5.57 1 95.06 195 LEU B N 1
ATOM 3743 C CA . LEU B 1 195 ? 26.031 -34.656 -4.367 1 95.06 195 LEU B CA 1
ATOM 3744 C C . LEU B 1 195 ? 24.656 -35.281 -4.152 1 95.06 195 LEU B C 1
ATOM 3746 O O . LEU B 1 195 ? 24.469 -36.062 -3.236 1 95.06 195 LEU B O 1
ATOM 3750 N N . GLY B 1 196 ? 23.703 -34.844 -4.848 1 92.12 196 GLY B N 1
ATOM 3751 C CA . GLY B 1 196 ? 22.359 -35.375 -4.73 1 92.12 196 GLY B CA 1
ATOM 3752 C C . GLY B 1 196 ? 21.578 -34.781 -3.574 1 92.12 196 GLY B C 1
ATOM 3753 O O . GLY B 1 196 ? 20.531 -35.312 -3.184 1 92.12 196 GLY B O 1
ATOM 3754 N N . TRP B 1 197 ? 22.172 -33.719 -3.01 1 93.31 197 TRP B N 1
ATOM 3755 C CA . TRP B 1 197 ? 21.469 -33.031 -1.929 1 93.31 197 TRP B CA 1
ATOM 3756 C C . TRP B 1 197 ? 20.422 -32.094 -2.48 1 93.31 197 TRP B C 1
ATOM 3758 O O . TRP B 1 197 ? 20.516 -30.875 -2.301 1 93.31 197 TRP B O 1
ATOM 3768 N N . VAL B 1 198 ? 19.359 -32.688 -2.99 1 92.75 198 VAL B N 1
ATOM 3769 C CA . VAL B 1 198 ? 18.344 -31.922 -3.715 1 92.75 198 VAL B CA 1
ATOM 3770 C C . VAL B 1 198 ? 17.516 -31.094 -2.734 1 92.75 198 VAL B C 1
ATOM 3772 O O . VAL B 1 198 ? 16.844 -30.141 -3.129 1 92.75 198 VAL B O 1
ATOM 3775 N N . TRP B 1 199 ? 17.625 -31.438 -1.451 1 93.38 199 TRP B N 1
ATOM 3776 C CA . TRP B 1 199 ? 16.859 -30.734 -0.436 1 93.38 199 TRP B CA 1
ATOM 3777 C C . TRP B 1 199 ? 17.469 -29.375 -0.129 1 93.38 199 TRP B C 1
ATOM 3779 O O . TRP B 1 199 ? 16.828 -28.516 0.464 1 93.38 199 TRP B O 1
ATOM 3789 N N . LEU B 1 200 ? 18.656 -29.172 -0.554 1 94.44 200 LEU B N 1
ATOM 3790 C CA . LEU B 1 200 ? 19.344 -27.922 -0.257 1 94.44 200 LEU B CA 1
ATOM 3791 C C . LEU B 1 200 ? 18.75 -26.766 -1.06 1 94.44 200 LEU B C 1
ATOM 3793 O O . LEU B 1 200 ? 18.703 -25.625 -0.584 1 94.44 200 LEU B O 1
ATOM 3797 N N . ASP B 1 201 ? 18.266 -27.078 -2.25 1 95.38 201 ASP B N 1
ATOM 3798 C CA . ASP B 1 201 ? 17.656 -26.047 -3.088 1 95.38 201 ASP B CA 1
ATOM 3799 C C . ASP B 1 201 ? 16.406 -25.453 -2.418 1 95.38 201 ASP B C 1
ATOM 3801 O O . ASP B 1 201 ? 16.359 -24.266 -2.143 1 95.38 201 ASP B O 1
ATOM 3805 N N . PRO B 1 202 ? 15.445 -26.281 -1.983 1 95.88 202 PRO B N 1
ATOM 3806 C CA . PRO B 1 202 ? 14.273 -25.734 -1.299 1 95.88 202 PRO B CA 1
ATOM 3807 C C . PRO B 1 202 ? 14.617 -25.141 0.066 1 95.88 202 PRO B C 1
ATOM 3809 O O . PRO B 1 202 ? 13.977 -24.172 0.503 1 95.88 202 PRO B O 1
ATOM 3812 N N . LEU B 1 203 ? 15.617 -25.625 0.732 1 95.75 203 LEU B N 1
ATOM 3813 C CA . LEU B 1 203 ? 16.031 -25.031 1.995 1 95.75 203 LEU B CA 1
ATOM 3814 C C . LEU B 1 203 ? 16.531 -23.609 1.782 1 95.75 203 LEU B C 1
ATOM 3816 O O . LEU B 1 203 ? 16.188 -22.703 2.543 1 95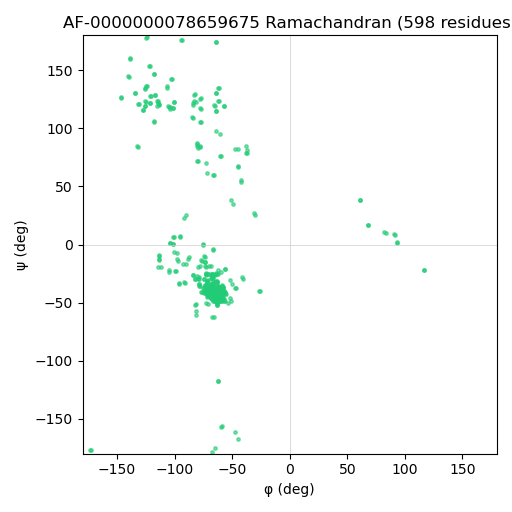.75 203 LEU B O 1
ATOM 3820 N N . MET B 1 204 ? 17.344 -23.484 0.753 1 94.12 204 MET B N 1
ATOM 3821 C CA . MET B 1 204 ? 17.828 -22.141 0.432 1 94.12 204 MET B CA 1
ATOM 3822 C C . MET B 1 204 ? 16.703 -21.25 -0.046 1 94.12 204 MET B C 1
ATOM 3824 O O . MET B 1 204 ? 16.719 -20.031 0.172 1 94.12 204 MET B O 1
ATOM 3828 N N . GLY B 1 205 ? 15.703 -21.844 -0.677 1 94.69 205 GLY B N 1
ATOM 3829 C CA . GLY B 1 205 ? 14.492 -21.109 -1 1 94.69 205 GLY B CA 1
ATOM 3830 C C . GLY B 1 205 ? 13.781 -20.562 0.224 1 94.69 205 GLY B C 1
ATOM 3831 O O . GLY B 1 205 ? 13.328 -19.406 0.226 1 94.69 205 GLY B O 1
ATOM 3832 N N . ILE B 1 206 ? 13.766 -21.312 1.265 1 96.06 206 ILE B N 1
ATOM 3833 C CA . ILE B 1 206 ? 13.117 -20.906 2.508 1 96.06 206 ILE B CA 1
ATOM 3834 C C . ILE B 1 206 ? 13.914 -19.781 3.168 1 96.06 206 ILE B C 1
ATOM 3836 O O . ILE B 1 206 ? 13.352 -18.766 3.582 1 96.06 206 ILE B O 1
ATOM 3840 N N . VAL B 1 207 ? 15.227 -19.969 3.193 1 94.75 207 VAL B N 1
ATOM 3841 C CA . VAL B 1 207 ? 16.109 -18.953 3.771 1 94.75 207 VAL B CA 1
ATOM 3842 C C . VAL B 1 207 ? 15.953 -17.641 3.004 1 94.75 207 VAL B C 1
ATOM 3844 O O . VAL B 1 207 ? 15.781 -16.578 3.605 1 94.75 207 VAL B O 1
ATOM 3847 N N . GLY B 1 208 ? 16.016 -17.766 1.703 1 92.62 208 GLY B N 1
ATOM 3848 C CA . GLY B 1 208 ? 15.836 -16.578 0.876 1 92.62 208 GLY B CA 1
ATOM 3849 C C . GLY B 1 208 ? 14.484 -15.922 1.08 1 92.62 208 GLY B C 1
ATOM 3850 O O . GLY B 1 208 ? 14.398 -14.695 1.163 1 92.62 208 GLY B O 1
ATOM 3851 N N . ALA B 1 209 ? 13.445 -16.688 1.199 1 95.38 209 ALA B N 1
ATOM 3852 C CA . ALA B 1 209 ? 12.094 -16.172 1.423 1 95.38 209 ALA B CA 1
ATOM 3853 C C . ALA B 1 209 ? 12.016 -15.414 2.75 1 95.38 209 ALA B C 1
ATOM 3855 O O . ALA B 1 209 ? 11.383 -14.359 2.838 1 95.38 209 ALA B O 1
ATOM 3856 N N . LEU B 1 210 ? 12.688 -15.945 3.748 1 95 210 LEU B N 1
ATOM 3857 C CA . LEU B 1 210 ? 12.68 -15.32 5.066 1 95 210 LEU B CA 1
ATOM 3858 C C . LEU B 1 210 ? 13.414 -13.984 5.039 1 95 210 LEU B C 1
ATOM 3860 O O . LEU B 1 210 ? 12.961 -13.008 5.641 1 95 210 LEU B O 1
ATOM 3864 N N . VAL B 1 211 ? 14.508 -13.953 4.324 1 90.75 211 VAL B N 1
ATOM 3865 C CA . VAL B 1 211 ? 15.281 -12.719 4.203 1 90.75 211 VAL B CA 1
ATOM 3866 C C . VAL B 1 211 ? 14.461 -11.656 3.48 1 90.75 211 VAL B C 1
ATOM 3868 O O . VAL B 1 211 ? 14.383 -10.516 3.932 1 90.75 211 VAL B O 1
ATOM 3871 N N . ILE B 1 212 ? 13.82 -12.055 2.4 1 91.94 212 ILE B N 1
ATOM 3872 C CA . ILE B 1 212 ? 13 -11.125 1.623 1 91.94 212 ILE B CA 1
ATOM 3873 C C . ILE B 1 212 ? 11.82 -10.648 2.467 1 91.94 212 ILE B C 1
ATOM 3875 O O . ILE B 1 212 ? 11.5 -9.453 2.473 1 91.94 212 ILE B O 1
ATOM 3879 N N . ALA B 1 213 ? 11.234 -11.57 3.223 1 95.19 213 ALA B N 1
ATOM 3880 C CA . ALA B 1 213 ? 10.094 -11.227 4.062 1 95.19 213 ALA B CA 1
ATOM 3881 C C . ALA B 1 213 ? 10.484 -10.219 5.141 1 95.19 213 ALA B C 1
ATOM 3883 O O . ALA B 1 213 ? 9.75 -9.266 5.402 1 95.19 213 ALA B O 1
ATOM 3884 N N . ARG B 1 214 ? 11.617 -10.43 5.73 1 92.44 214 ARG B N 1
ATOM 3885 C CA . ARG B 1 214 ? 12.102 -9.531 6.777 1 92.44 214 ARG B CA 1
ATOM 3886 C C . ARG B 1 214 ? 12.359 -8.133 6.223 1 92.44 214 ARG B C 1
ATOM 3888 O O . ARG B 1 214 ? 11.992 -7.133 6.844 1 92.44 214 ARG B O 1
ATOM 3895 N N . TRP B 1 215 ? 12.984 -8.102 5.098 1 88 215 TRP B N 1
ATOM 3896 C CA . TRP B 1 215 ? 13.266 -6.824 4.453 1 88 215 TRP B CA 1
ATOM 3897 C C . TRP B 1 215 ? 11.969 -6.117 4.07 1 88 215 TRP B C 1
ATOM 3899 O O . TRP B 1 215 ? 11.812 -4.918 4.32 1 88 215 TRP B O 1
ATOM 3909 N N . SER B 1 216 ? 11.102 -6.852 3.436 1 93.12 216 SER B N 1
ATOM 3910 C CA . SER B 1 216 ? 9.82 -6.285 3.02 1 93.12 216 SER B CA 1
ATOM 3911 C C . SER B 1 216 ? 9.047 -5.738 4.215 1 93.12 216 SER B C 1
ATOM 3913 O O . SER B 1 216 ? 8.461 -4.652 4.137 1 93.12 216 SER B O 1
ATOM 3915 N N . TRP B 1 217 ? 9.141 -6.426 5.324 1 93.44 217 TRP B N 1
ATOM 3916 C CA . TRP B 1 217 ? 8.445 -6.004 6.539 1 93.44 217 TRP B CA 1
ATOM 3917 C C . TRP B 1 217 ? 9.047 -4.715 7.086 1 93.44 217 TRP B C 1
ATOM 3919 O O . TRP B 1 217 ? 8.312 -3.797 7.473 1 93.44 217 TRP B O 1
ATOM 3929 N N . SER B 1 218 ? 10.305 -4.719 7.117 1 92.25 218 SER B N 1
ATOM 3930 C CA . SER B 1 218 ? 11.008 -3.529 7.594 1 92.25 218 SER B CA 1
ATOM 3931 C C . SER B 1 218 ? 10.672 -2.311 6.742 1 92.25 218 SER B C 1
ATOM 3933 O O . SER B 1 218 ? 10.375 -1.237 7.273 1 92.25 218 SER B O 1
ATOM 3935 N N . LEU B 1 219 ? 10.688 -2.506 5.438 1 88.31 219 LEU B N 1
ATOM 3936 C CA . LEU B 1 219 ? 10.383 -1.414 4.52 1 88.31 219 LEU B CA 1
ATOM 3937 C C . LEU B 1 219 ? 8.922 -0.979 4.652 1 88.31 219 LEU B C 1
ATOM 3939 O O . LEU B 1 219 ? 8.625 0.217 4.625 1 88.31 219 LEU B O 1
ATOM 3943 N N . MET B 1 220 ? 8.055 -1.932 4.809 1 92.81 220 MET B N 1
ATOM 3944 C CA . MET B 1 220 ? 6.645 -1.606 5.004 1 92.81 220 MET B CA 1
ATOM 3945 C C . MET B 1 220 ? 6.453 -0.763 6.262 1 92.81 220 MET B C 1
ATOM 3947 O O . MET B 1 220 ? 5.703 0.214 6.25 1 92.81 220 MET B O 1
ATOM 3951 N N . LYS B 1 221 ? 7.152 -1.05 7.289 1 91.88 221 LYS B N 1
ATOM 3952 C CA . LYS B 1 221 ? 7.027 -0.331 8.555 1 91.88 221 LYS B CA 1
ATOM 3953 C C . LYS B 1 221 ? 7.512 1.109 8.422 1 91.88 221 LYS B C 1
ATOM 3955 O O . LYS B 1 221 ? 6.828 2.043 8.844 1 91.88 221 LYS B O 1
ATOM 3960 N N . VAL B 1 222 ? 8.625 1.225 7.797 1 86.88 222 VAL B N 1
ATOM 3961 C CA . VAL B 1 222 ? 9.219 2.549 7.664 1 86.88 222 VAL B CA 1
ATOM 3962 C C . VAL B 1 222 ? 8.344 3.426 6.77 1 86.88 222 VAL B C 1
ATOM 3964 O O . VAL B 1 222 ? 8.039 4.57 7.117 1 86.88 222 VAL B O 1
ATOM 3967 N N . THR B 1 223 ? 7.941 2.9 5.648 1 88.75 223 THR B N 1
ATOM 3968 C CA . THR B 1 223 ? 7.133 3.674 4.715 1 88.75 223 THR B CA 1
ATOM 3969 C C . THR B 1 223 ? 5.742 3.934 5.285 1 88.75 223 THR B C 1
ATOM 3971 O O . THR B 1 223 ? 5.176 5.012 5.086 1 88.75 223 THR B O 1
ATOM 3974 N N . ALA B 1 224 ? 5.191 2.979 6.004 1 90.44 224 ALA B N 1
ATOM 3975 C CA . ALA B 1 224 ? 3.902 3.168 6.66 1 90.44 224 ALA B CA 1
ATOM 3976 C C . ALA B 1 224 ? 3.965 4.312 7.668 1 90.44 224 ALA B C 1
ATOM 3978 O O . ALA B 1 224 ? 3.027 5.109 7.77 1 90.44 224 ALA B O 1
ATOM 3979 N N . GLY B 1 225 ? 5.004 4.402 8.422 1 87.25 225 GLY B N 1
ATOM 3980 C CA . GLY B 1 225 ? 5.176 5.488 9.375 1 87.25 225 GLY B CA 1
ATOM 3981 C C . GLY B 1 225 ? 5.094 6.859 8.734 1 87.25 225 GLY B C 1
ATOM 3982 O O . GLY B 1 225 ? 4.445 7.762 9.266 1 87.25 225 GLY B O 1
ATOM 3983 N N . VAL B 1 226 ? 5.707 6.977 7.586 1 84.81 226 VAL B N 1
ATOM 3984 C CA . VAL B 1 226 ? 5.703 8.25 6.871 1 84.81 226 VAL B CA 1
ATOM 3985 C C . VAL B 1 226 ? 4.305 8.539 6.332 1 84.81 226 VAL B C 1
ATOM 3987 O O . VAL B 1 226 ? 3.795 9.648 6.469 1 84.81 226 VAL B O 1
ATOM 3990 N N . LEU B 1 227 ? 3.705 7.488 5.762 1 87 227 LEU B N 1
ATOM 3991 C CA . LEU B 1 227 ? 2.4 7.648 5.129 1 87 227 LEU B CA 1
ATOM 3992 C C . LEU B 1 227 ? 1.327 7.957 6.168 1 87 227 LEU B C 1
ATOM 3994 O O . LEU B 1 227 ? 0.354 8.656 5.871 1 87 227 LEU B O 1
ATOM 3998 N N . LEU B 1 228 ? 1.579 7.527 7.371 1 85.5 228 LEU B N 1
ATOM 3999 C CA . LEU B 1 228 ? 0.609 7.73 8.445 1 85.5 228 LEU B CA 1
ATOM 4000 C C . LEU B 1 228 ? 0.938 8.984 9.242 1 85.5 228 LEU B C 1
ATOM 4002 O O . LEU B 1 228 ? 0.332 9.242 10.289 1 85.5 228 LEU B O 1
ATOM 4006 N N . ASP B 1 229 ? 1.866 9.711 8.805 1 84.12 229 ASP B N 1
ATOM 4007 C CA . ASP B 1 229 ? 2.258 10.984 9.414 1 84.12 229 ASP B CA 1
ATOM 4008 C C . ASP B 1 229 ? 2.725 10.781 10.852 1 84.12 229 ASP B C 1
ATOM 4010 O O . ASP B 1 229 ? 2.377 11.57 11.734 1 84.12 229 ASP B O 1
ATOM 4014 N N . GLN B 1 230 ? 3.389 9.742 10.992 1 81.69 230 GLN B N 1
ATOM 4015 C CA . GLN B 1 230 ? 3.961 9.492 12.312 1 81.69 230 GLN B CA 1
ATOM 4016 C C . GLN B 1 230 ? 4.957 10.586 12.695 1 81.69 230 GLN B C 1
ATOM 4018 O O . GLN B 1 230 ? 5.742 11.031 11.859 1 81.69 230 GLN B O 1
ATOM 4023 N N . THR B 1 231 ? 4.828 11.039 13.914 1 82.38 231 THR B N 1
ATOM 4024 C CA . THR B 1 231 ? 5.715 12.086 14.398 1 82.38 231 THR B CA 1
ATOM 4025 C C . THR B 1 231 ? 7.16 11.602 14.438 1 82.38 231 THR B C 1
ATOM 4027 O O . THR B 1 231 ? 7.434 10.484 14.875 1 82.38 231 THR B O 1
ATOM 4030 N N . ASP B 1 232 ? 7.996 12.406 13.875 1 85.44 232 ASP B N 1
ATOM 4031 C CA . ASP B 1 232 ? 9.43 12.164 14.039 1 85.44 232 ASP B CA 1
ATOM 4032 C C . ASP B 1 232 ? 9.906 12.625 15.414 1 85.44 232 ASP B C 1
ATOM 4034 O O . ASP B 1 232 ? 10.109 13.82 15.648 1 85.44 232 ASP B O 1
ATOM 4038 N N . GLU B 1 233 ? 10.141 11.695 16.234 1 86.62 233 GLU B N 1
ATOM 4039 C CA . GLU B 1 233 ? 10.438 12 17.625 1 86.62 233 GLU B CA 1
ATOM 4040 C C . GLU B 1 233 ? 11.766 12.734 17.766 1 86.62 233 GLU B C 1
ATOM 4042 O O . GLU B 1 233 ? 11.922 13.586 18.641 1 86.62 233 GLU B O 1
ATOM 4047 N N . HIS B 1 234 ? 12.656 12.406 16.953 1 88.62 234 HIS B N 1
ATOM 4048 C CA . HIS B 1 234 ? 13.969 13.055 17.016 1 88.62 234 HIS B CA 1
A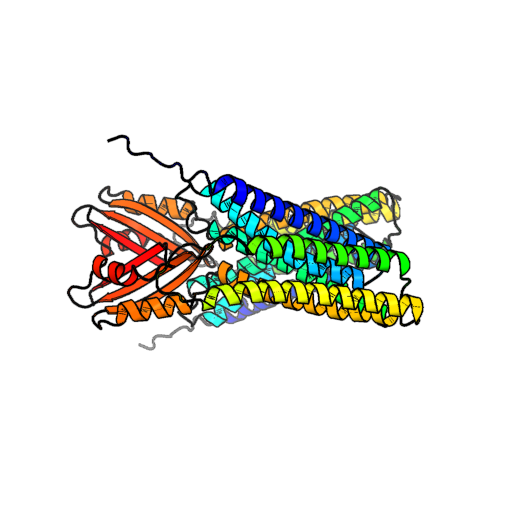TOM 4049 C C . HIS B 1 234 ? 13.859 14.547 16.719 1 88.62 234 HIS B C 1
ATOM 4051 O O . HIS B 1 234 ? 14.352 15.367 17.484 1 88.62 234 HIS B O 1
ATOM 4057 N N . VAL B 1 235 ? 13.164 14.867 15.68 1 89.88 235 VAL B N 1
ATOM 4058 C CA . VAL B 1 235 ? 13 16.266 15.305 1 89.88 235 VAL B CA 1
ATOM 4059 C C . VAL B 1 235 ? 12.094 16.969 16.312 1 89.88 235 VAL B C 1
ATOM 4061 O O . VAL B 1 235 ? 12.336 18.125 16.672 1 89.88 235 VAL B O 1
ATOM 4064 N N . ALA B 1 236 ? 11.094 16.281 16.781 1 90.69 236 ALA B N 1
ATOM 4065 C CA . ALA B 1 236 ? 10.18 16.844 17.766 1 90.69 236 ALA B CA 1
ATOM 4066 C C . ALA B 1 236 ? 10.93 17.234 19.047 1 90.69 236 ALA B C 1
ATOM 4068 O O . ALA B 1 236 ? 10.703 18.297 19.609 1 90.69 236 ALA B O 1
ATOM 4069 N N . GLU B 1 237 ? 11.781 16.391 19.469 1 92 237 GLU B N 1
ATOM 4070 C CA . GLU B 1 237 ? 12.562 16.641 20.688 1 92 237 GLU B CA 1
ATOM 4071 C C . GLU B 1 237 ? 13.492 17.844 20.5 1 92 237 GLU B C 1
ATOM 4073 O O . GLU B 1 237 ? 13.672 18.641 21.422 1 92 237 GLU B O 1
ATOM 4078 N N . GLU B 1 238 ? 14.062 17.922 19.391 1 92.62 238 GLU B N 1
ATOM 4079 C CA . GLU B 1 238 ? 14.93 19.062 19.078 1 92.62 238 GLU B CA 1
ATOM 4080 C C . GLU B 1 238 ? 14.148 20.375 19.125 1 92.62 238 GLU B C 1
ATOM 4082 O O . GLU B 1 238 ? 14.633 21.375 19.672 1 92.62 238 GLU B O 1
ATOM 4087 N N . ILE B 1 239 ? 12.977 20.344 18.562 1 92.69 239 ILE B N 1
ATOM 4088 C CA . ILE B 1 239 ? 12.117 21.531 18.547 1 92.69 239 ILE B CA 1
ATOM 4089 C C . ILE B 1 239 ? 11.727 21.891 19.984 1 92.69 239 ILE B C 1
ATOM 4091 O O . ILE B 1 239 ? 11.797 23.062 20.359 1 92.69 239 ILE B O 1
ATOM 4095 N N . ARG B 1 240 ? 11.375 20.938 20.703 1 93.69 240 ARG B N 1
ATOM 4096 C CA . ARG B 1 240 ? 10.977 21.172 22.094 1 93.69 240 ARG B CA 1
ATOM 4097 C C . ARG B 1 240 ? 12.109 21.812 22.891 1 93.69 240 ARG B C 1
ATOM 4099 O O . ARG B 1 240 ? 11.891 22.75 23.656 1 93.69 240 ARG B O 1
ATOM 4106 N N . GLU B 1 241 ? 13.195 21.312 22.734 1 94.06 241 GLU B N 1
ATOM 4107 C CA . GLU B 1 241 ? 14.367 21.812 23.453 1 94.06 241 GLU B CA 1
ATOM 4108 C C . GLU B 1 241 ? 14.664 23.266 23.078 1 94.06 241 GLU B C 1
ATOM 4110 O O . GLU B 1 241 ? 14.93 24.094 23.953 1 94.06 241 GLU B O 1
ATOM 4115 N N . ARG B 1 242 ? 14.555 23.578 21.859 1 93.38 242 ARG B N 1
ATOM 4116 C CA . ARG B 1 242 ? 14.906 24.906 21.375 1 93.38 242 ARG B CA 1
ATOM 4117 C C . ARG B 1 242 ? 13.844 25.938 21.781 1 93.38 242 ARG B C 1
ATOM 4119 O O . ARG B 1 242 ? 14.164 27.078 22.078 1 93.38 242 ARG B O 1
ATOM 4126 N N . VAL B 1 243 ? 12.664 25.547 21.75 1 93.25 243 VAL B N 1
ATOM 4127 C CA . VAL B 1 243 ? 11.57 26.469 22.031 1 93.25 243 VAL B CA 1
ATOM 4128 C C . VAL B 1 243 ? 11.445 26.672 23.547 1 93.25 243 VAL B C 1
ATOM 4130 O O . VAL B 1 243 ? 11.211 27.797 24.016 1 93.25 243 VAL B O 1
ATOM 4133 N N . GLU B 1 244 ? 11.688 25.625 24.297 1 93.62 244 GLU B N 1
ATOM 4134 C CA . GLU B 1 244 ? 11.406 25.688 25.734 1 93.62 244 GLU B CA 1
ATOM 4135 C C . GLU B 1 244 ? 12.664 26 26.531 1 93.62 244 GLU B C 1
ATOM 4137 O O . GLU B 1 244 ? 12.586 26.375 27.703 1 93.62 244 GLU B O 1
ATOM 4142 N N . LYS B 1 245 ? 13.75 25.922 25.969 1 91 245 LYS B N 1
ATOM 4143 C CA . LYS B 1 245 ? 15.031 26.078 26.672 1 91 245 LYS B CA 1
ATOM 4144 C C . LYS B 1 245 ? 15.117 27.438 27.359 1 91 245 LYS B C 1
ATOM 4146 O O . LYS B 1 245 ? 15.492 27.516 28.531 1 91 245 LYS B O 1
ATOM 4151 N N . PRO B 1 246 ? 14.789 28.594 26.75 1 90.06 246 PRO B N 1
ATOM 4152 C CA . PRO B 1 246 ? 14.867 29.906 27.406 1 90.06 246 PRO B CA 1
ATOM 4153 C C . PRO B 1 246 ? 13.93 30.016 28.609 1 90.06 246 PRO B C 1
ATOM 4155 O O . PRO B 1 246 ? 14.102 30.906 29.453 1 90.06 246 PRO B O 1
ATOM 4158 N N . GLY B 1 247 ? 12.805 29.219 28.641 1 89.88 247 GLY B N 1
ATOM 4159 C CA . GLY B 1 247 ? 11.906 29.188 29.781 1 89.88 247 GLY B CA 1
ATOM 4160 C C . GLY B 1 247 ? 10.742 30.156 29.656 1 89.88 247 GLY B C 1
ATOM 4161 O O . GLY B 1 247 ? 9.945 30.281 30.594 1 89.88 247 GLY B O 1
ATOM 4162 N N . ASP B 1 248 ? 10.602 30.844 28.641 1 91.75 248 ASP B N 1
ATOM 4163 C CA . ASP B 1 248 ? 9.57 31.875 28.484 1 91.75 248 ASP B CA 1
ATOM 4164 C C . ASP B 1 248 ? 8.398 31.344 27.656 1 91.75 248 ASP B C 1
ATOM 4166 O O . ASP B 1 248 ? 7.402 32.031 27.469 1 91.75 248 ASP B O 1
ATOM 4170 N N . ALA B 1 249 ? 8.578 30.125 27.125 1 92.44 249 ALA B N 1
ATOM 4171 C CA . ALA B 1 249 ? 7.531 29.562 26.281 1 92.44 249 ALA B CA 1
ATOM 4172 C C . ALA B 1 249 ? 7.367 28.062 26.547 1 92.44 249 ALA B C 1
ATOM 4174 O O . ALA B 1 249 ? 8.336 27.375 26.859 1 92.44 249 ALA B O 1
ATOM 4175 N N . ARG B 1 250 ? 6.141 27.578 26.469 1 93.25 250 ARG B N 1
ATOM 4176 C CA . ARG B 1 250 ? 5.812 26.172 26.625 1 93.25 250 ARG B CA 1
ATOM 4177 C C . ARG B 1 250 ? 5.012 25.656 25.438 1 93.25 250 ARG B C 1
ATOM 4179 O O . ARG B 1 250 ? 4.039 26.297 25.016 1 93.25 250 ARG B O 1
ATOM 4186 N N . ILE B 1 251 ? 5.449 24.5 24.969 1 92 251 ILE B N 1
ATOM 4187 C CA . ILE B 1 251 ? 4.742 23.891 23.859 1 92 251 ILE B CA 1
ATOM 4188 C C . ILE B 1 251 ? 3.541 23.094 24.359 1 92 251 ILE B C 1
ATOM 4190 O O . ILE B 1 251 ? 3.684 22.219 25.219 1 92 251 ILE B O 1
ATOM 4194 N N . THR B 1 252 ? 2.344 23.484 23.891 1 87.06 252 THR B N 1
ATOM 4195 C CA . THR B 1 252 ? 1.123 22.797 24.281 1 87.06 252 THR B CA 1
ATOM 4196 C C . THR B 1 252 ? 0.804 21.672 23.297 1 87.06 252 THR B C 1
ATOM 4198 O O . THR B 1 252 ? 0.177 20.672 23.672 1 87.06 252 THR B O 1
ATOM 4201 N N . ASP B 1 253 ? 1.13 21.844 22.062 1 84.06 253 ASP B N 1
ATOM 4202 C CA . ASP B 1 253 ? 0.908 20.844 21.016 1 84.06 253 ASP B CA 1
ATOM 4203 C C . ASP B 1 253 ? 2.018 20.891 19.969 1 84.06 253 ASP B C 1
ATOM 4205 O O . ASP B 1 253 ? 2.445 21.969 19.547 1 84.06 253 ASP B O 1
ATOM 4209 N N . LEU B 1 254 ? 2.576 19.781 19.75 1 87.12 254 LEU B N 1
ATOM 4210 C CA . LEU B 1 254 ? 3.658 19.672 18.781 1 87.12 254 LEU B CA 1
ATOM 4211 C C . LEU B 1 254 ? 3.42 18.5 17.828 1 87.12 254 LEU B C 1
ATOM 4213 O O . LEU B 1 254 ? 3.227 17.359 18.281 1 87.12 254 LEU B O 1
ATOM 4217 N N . HIS B 1 255 ? 3.346 18.781 16.531 1 82.5 255 HIS B N 1
ATOM 4218 C CA . HIS B 1 255 ? 3.217 17.766 15.492 1 82.5 255 HIS B CA 1
ATOM 4219 C C . HIS B 1 255 ? 4.277 17.938 14.406 1 82.5 255 HIS B C 1
ATOM 4221 O O . HIS B 1 255 ? 4.359 19 13.781 1 82.5 255 HIS B O 1
ATOM 4227 N N . VAL B 1 256 ? 5.129 16.922 14.336 1 86.56 256 VAL B N 1
ATOM 4228 C CA . VAL B 1 256 ? 6.188 16.953 13.328 1 86.56 256 VAL B CA 1
ATOM 4229 C C . VAL B 1 256 ? 6.133 15.688 12.484 1 86.56 256 VAL B C 1
ATOM 4231 O O . VAL B 1 256 ? 6.18 14.57 13.016 1 86.56 256 VAL B O 1
ATOM 4234 N N . TRP B 1 257 ? 5.941 15.797 11.25 1 81.81 257 TRP B N 1
ATOM 4235 C CA . TRP B 1 257 ? 5.879 14.609 10.406 1 81.81 257 TRP B CA 1
ATOM 4236 C C . TRP B 1 257 ? 6.625 14.844 9.094 1 81.81 257 TRP B C 1
ATOM 4238 O O . TRP B 1 257 ? 6.91 15.984 8.727 1 81.81 257 TRP B O 1
ATOM 4248 N N . ARG B 1 258 ? 6.98 13.82 8.453 1 81.94 258 ARG B N 1
ATOM 4249 C CA . ARG B 1 258 ? 7.766 13.867 7.227 1 81.94 258 ARG B CA 1
ATOM 4250 C C . ARG B 1 258 ? 6.875 14.125 6.016 1 81.94 258 ARG B C 1
ATOM 4252 O O . ARG B 1 258 ? 5.812 13.516 5.879 1 81.94 258 ARG B O 1
ATOM 4259 N N . VAL B 1 259 ? 7.242 15.086 5.238 1 75.75 259 VAL B N 1
ATOM 4260 C CA . VAL B 1 259 ? 6.453 15.43 4.059 1 75.75 259 VAL B CA 1
ATOM 4261 C C . VAL B 1 259 ? 7.246 15.109 2.795 1 75.75 259 VAL B C 1
ATOM 4263 O O . VAL B 1 259 ? 6.715 15.188 1.684 1 75.75 259 VAL B O 1
ATOM 4266 N N . GLY B 1 260 ? 8.438 14.805 2.881 1 69.75 260 GLY B N 1
ATOM 4267 C CA . GLY B 1 260 ? 9.328 14.453 1.791 1 69.75 260 GLY B CA 1
ATOM 4268 C C . GLY B 1 260 ? 10.688 13.969 2.268 1 69.75 260 GLY B C 1
ATOM 4269 O O . GLY B 1 260 ? 10.914 13.828 3.471 1 69.75 260 GLY B O 1
ATOM 4270 N N . PRO B 1 261 ? 11.453 13.742 1.149 1 67.5 261 PRO B N 1
ATOM 4271 C CA . PRO B 1 261 ? 12.812 13.359 1.55 1 67.5 261 PRO B CA 1
ATOM 4272 C C . PRO B 1 261 ? 13.539 14.477 2.303 1 67.5 261 PRO B C 1
ATOM 4274 O O . PRO B 1 261 ? 13.617 15.602 1.817 1 67.5 261 PRO B O 1
ATOM 4277 N N . ASP B 1 262 ? 13.836 14.289 3.475 1 69.5 262 ASP B N 1
ATOM 4278 C CA . ASP B 1 262 ? 14.578 15.195 4.348 1 69.5 262 ASP B CA 1
ATOM 4279 C C . ASP B 1 262 ? 13.773 16.453 4.648 1 69.5 262 ASP B C 1
ATOM 4281 O O . ASP B 1 262 ? 14.336 17.531 4.809 1 69.5 262 ASP B O 1
ATOM 4285 N N . ALA B 1 263 ? 12.539 16.438 4.426 1 77.88 263 ALA B N 1
ATOM 4286 C CA . ALA B 1 263 ? 11.68 17.578 4.711 1 77.88 263 ALA B CA 1
ATOM 4287 C C . ALA B 1 263 ? 10.578 17.219 5.703 1 77.88 263 ALA B C 1
ATOM 4289 O O . ALA B 1 263 ? 9.953 16.156 5.578 1 77.88 263 ALA B O 1
ATOM 4290 N N . HIS B 1 264 ? 10.539 18.031 6.695 1 84.75 264 HIS B N 1
ATOM 4291 C CA . HIS B 1 264 ? 9.516 17.844 7.715 1 84.75 264 HIS B CA 1
ATOM 4292 C C . HIS B 1 264 ? 8.586 19.047 7.793 1 84.75 264 HIS B C 1
ATOM 4294 O O . HIS B 1 264 ? 8.977 20.172 7.426 1 84.75 264 HIS B O 1
ATOM 4300 N N . ALA B 1 265 ? 7.406 18.781 8.094 1 82.38 265 ALA B N 1
ATOM 4301 C CA . ALA B 1 265 ? 6.473 19.812 8.508 1 82.38 265 ALA B CA 1
ATOM 4302 C C . ALA B 1 265 ? 6.266 19.797 10.023 1 82.38 265 ALA B C 1
ATOM 4304 O O . ALA B 1 265 ? 6.336 18.75 10.648 1 82.38 265 ALA B O 1
ATOM 4305 N N . ALA B 1 266 ? 6.152 20.938 10.555 1 86.25 266 ALA B N 1
ATOM 4306 C CA . ALA B 1 266 ? 5.953 21.047 12 1 86.25 266 ALA B CA 1
ATOM 4307 C C . ALA B 1 266 ? 4.844 22.047 12.328 1 86.25 266 ALA B C 1
ATOM 4309 O O . ALA B 1 266 ? 4.742 23.094 11.695 1 86.25 266 ALA B O 1
ATOM 4310 N N . ILE B 1 267 ? 3.961 21.625 13.148 1 82.81 267 ILE B N 1
ATOM 4311 C CA . ILE B 1 267 ? 2.939 22.484 13.727 1 82.81 267 ILE B CA 1
ATOM 4312 C C . ILE B 1 267 ? 3.162 22.609 15.234 1 82.81 267 ILE B C 1
ATOM 4314 O O . ILE B 1 267 ? 3.207 21.594 15.945 1 82.81 267 ILE B O 1
ATOM 4318 N N . ILE B 1 268 ? 3.338 23.812 15.641 1 87.31 268 ILE B N 1
ATOM 4319 C CA . ILE B 1 268 ? 3.654 24.031 17.047 1 87.31 268 ILE B CA 1
ATOM 4320 C C . ILE B 1 268 ? 2.65 25.016 17.656 1 87.31 268 ILE B C 1
ATOM 4322 O O . ILE B 1 268 ? 2.379 26.078 17.078 1 87.31 268 ILE B O 1
ATOM 4326 N N . SER B 1 269 ? 2.014 24.641 18.641 1 86.56 269 SER B N 1
ATOM 4327 C CA . SER B 1 269 ? 1.249 25.562 19.484 1 86.56 269 SER B CA 1
ATOM 4328 C C . SER B 1 269 ? 2.006 25.906 20.75 1 86.56 269 SER B C 1
ATOM 4330 O O . SER B 1 269 ? 2.385 25.016 21.531 1 86.56 269 SER B O 1
ATOM 4332 N N . VAL B 1 270 ? 2.227 27.203 20.953 1 89.56 270 VAL B N 1
ATOM 4333 C CA . VAL B 1 270 ? 3.059 27.656 22.062 1 89.56 270 VAL B CA 1
ATOM 4334 C C . VAL B 1 270 ? 2.277 28.656 22.922 1 89.56 270 VAL B C 1
ATOM 4336 O O . VAL B 1 270 ? 1.54 29.5 22.391 1 89.56 270 VAL B O 1
ATOM 4339 N N . VAL B 1 271 ? 2.404 28.484 24.219 1 90.62 271 VAL B N 1
ATOM 4340 C CA . VAL B 1 271 ? 1.971 29.5 25.188 1 90.62 271 VAL B CA 1
ATOM 4341 C C . VAL B 1 271 ? 3.186 30.234 25.734 1 90.62 271 VAL B C 1
ATOM 4343 O O . VAL B 1 271 ? 4.102 29.609 26.281 1 90.62 271 VAL B O 1
ATOM 4346 N N . GLY B 1 272 ? 3.184 31.484 25.438 1 87.25 272 GLY B N 1
ATOM 4347 C CA . GLY B 1 272 ? 4.352 32.25 25.844 1 87.25 272 GLY B CA 1
ATOM 4348 C C . GLY B 1 272 ? 4.023 33.406 26.766 1 87.25 272 GLY B C 1
ATOM 4349 O O . GLY B 1 272 ? 2.877 33.844 26.812 1 87.25 272 GLY B O 1
ATOM 4350 N N . LYS B 1 273 ? 5.082 33.781 27.609 1 86.31 273 LYS B N 1
ATOM 4351 C CA . LYS B 1 273 ? 5.004 35 28.422 1 86.31 273 LYS B CA 1
ATOM 4352 C C . LYS B 1 273 ? 4.938 36.25 27.562 1 86.31 273 LYS B C 1
ATOM 4354 O O . LYS B 1 273 ? 4.996 36.156 26.328 1 86.31 273 LYS B O 1
ATOM 4359 N N . ALA B 1 274 ? 4.746 37.344 28.297 1 80.81 274 ALA B N 1
ATOM 4360 C CA . ALA B 1 274 ? 4.684 38.625 27.594 1 80.81 274 ALA B CA 1
ATOM 4361 C C . ALA B 1 274 ? 5.953 38.875 26.781 1 80.81 274 ALA B C 1
ATOM 4363 O O . ALA B 1 274 ? 7.062 38.656 27.281 1 80.81 274 ALA B O 1
ATOM 4364 N N . GLY B 1 275 ? 5.887 39.031 25.453 1 78.81 275 GLY B N 1
ATOM 4365 C CA . GLY B 1 275 ? 7.039 39.312 24.609 1 78.81 275 GLY B CA 1
ATOM 4366 C C . GLY B 1 275 ? 7.336 38.219 23.609 1 78.81 275 GLY B C 1
ATOM 4367 O O . GLY B 1 275 ? 8.031 38.438 22.625 1 78.81 275 GLY B O 1
ATOM 4368 N N . VAL B 1 276 ? 6.848 37.031 23.938 1 84.31 276 VAL B N 1
ATOM 4369 C CA . VAL B 1 276 ? 7.066 35.938 23.016 1 84.31 276 VAL B CA 1
ATOM 4370 C C . VAL B 1 276 ? 6.098 36.062 21.844 1 84.31 276 VAL B C 1
ATOM 4372 O O . VAL B 1 276 ? 4.879 36.062 22.031 1 84.31 276 VAL B O 1
ATOM 4375 N N . ASP B 1 277 ? 6.727 36.25 20.688 1 82.5 277 ASP B N 1
ATOM 4376 C CA . ASP B 1 277 ? 5.883 36.344 19.5 1 82.5 277 ASP B CA 1
ATOM 4377 C C . ASP B 1 277 ? 6.285 35.312 18.438 1 82.5 277 ASP B C 1
ATOM 4379 O O . ASP B 1 277 ? 7.156 34.5 18.672 1 82.5 277 ASP B O 1
ATOM 4383 N N . LEU B 1 278 ? 5.551 35.344 17.375 1 83.75 278 LEU B N 1
ATOM 4384 C CA . LEU B 1 278 ? 5.766 34.406 16.266 1 83.75 278 LEU B CA 1
ATOM 4385 C C . LEU B 1 278 ? 7.199 34.5 15.75 1 83.75 278 LEU B C 1
ATOM 4387 O O . LEU B 1 278 ? 7.836 33.469 15.508 1 83.75 278 LEU B O 1
ATOM 4391 N N . ALA B 1 279 ? 7.707 35.719 15.617 1 84.88 279 ALA B N 1
ATOM 4392 C CA . ALA B 1 279 ? 9.039 35.938 15.062 1 84.88 279 ALA B CA 1
ATOM 4393 C C . ALA B 1 279 ? 10.117 35.312 15.953 1 84.88 279 ALA B C 1
ATOM 4395 O O . ALA B 1 279 ? 11.094 34.75 15.453 1 84.88 279 ALA B O 1
ATOM 4396 N N . SER B 1 280 ? 9.969 35.5 17.266 1 88.12 280 SER B N 1
ATOM 4397 C CA . SER B 1 280 ? 10.953 34.969 18.203 1 88.12 280 SER B CA 1
ATOM 4398 C C . SER B 1 280 ? 11.016 33.438 18.141 1 88.12 280 SER B C 1
ATOM 4400 O O . SER B 1 280 ? 12.094 32.875 18.172 1 88.12 280 SER B O 1
ATOM 4402 N N . ILE B 1 281 ? 9.875 32.812 18.078 1 89.81 281 ILE B N 1
ATOM 4403 C CA . ILE B 1 281 ? 9.805 31.344 18.031 1 89.81 281 ILE B CA 1
ATOM 4404 C C . ILE B 1 281 ? 10.383 30.844 16.703 1 89.81 281 ILE B C 1
ATOM 4406 O O . ILE B 1 281 ? 11.117 29.859 16.672 1 89.81 281 ILE B O 1
ATOM 4410 N N . ARG B 1 282 ? 10.078 31.484 15.625 1 87.94 282 ARG B N 1
ATOM 4411 C CA . ARG B 1 282 ? 10.609 31.094 14.32 1 87.94 282 ARG B CA 1
ATOM 4412 C C . ARG B 1 282 ? 12.133 31.188 14.305 1 87.94 282 ARG B C 1
ATOM 4414 O O . ARG B 1 282 ? 12.797 30.328 13.711 1 87.94 282 ARG B O 1
ATOM 4421 N N . GLN B 1 283 ? 12.633 32.25 14.883 1 88.81 283 GLN B N 1
ATOM 4422 C CA . GLN B 1 283 ? 14.078 32.438 14.938 1 88.81 283 GLN B CA 1
ATOM 4423 C C . GLN B 1 283 ? 14.75 31.297 15.703 1 88.81 283 GLN B C 1
ATOM 4425 O O . GLN B 1 283 ? 15.828 30.844 15.32 1 88.81 283 GLN B O 1
ATOM 4430 N N . ARG B 1 284 ? 14.125 30.844 16.766 1 91.19 284 ARG B N 1
ATOM 4431 C CA . ARG B 1 284 ? 14.656 29.75 17.578 1 91.19 284 ARG B CA 1
ATOM 4432 C C . ARG B 1 284 ? 14.727 28.453 16.781 1 91.19 284 ARG B C 1
ATOM 4434 O O . ARG B 1 284 ? 15.531 27.578 17.078 1 91.19 284 ARG B O 1
ATOM 4441 N N . LEU B 1 285 ? 13.898 28.359 15.766 1 91.5 285 LEU B N 1
ATOM 4442 C CA . LEU B 1 285 ? 13.758 27.094 15.07 1 91.5 285 LEU B CA 1
ATOM 4443 C C . LEU B 1 285 ? 14.492 27.125 13.734 1 91.5 285 LEU B C 1
ATOM 4445 O O . LEU B 1 285 ? 14.516 26.125 13.016 1 91.5 285 LEU B O 1
ATOM 4449 N N . VAL B 1 286 ? 15.148 28.234 13.406 1 86.56 286 VAL B N 1
ATOM 4450 C CA . VAL B 1 286 ? 15.898 28.391 12.164 1 86.56 286 VAL B CA 1
ATOM 4451 C C . VAL B 1 286 ? 16.984 27.312 12.078 1 86.56 286 VAL B C 1
ATOM 4453 O O . VAL B 1 286 ? 17.219 26.75 11.008 1 86.56 286 VAL B O 1
ATOM 4456 N N . PRO B 1 287 ? 17.562 26.922 13.156 1 86.88 287 PRO B N 1
ATOM 4457 C CA . PRO B 1 287 ? 18.625 25.922 13.078 1 86.88 287 PRO B CA 1
ATOM 4458 C C . PRO B 1 287 ? 18.094 24.516 12.789 1 86.88 287 PRO B C 1
ATOM 4460 O O . PRO B 1 287 ? 18.875 23.625 12.445 1 86.88 287 PRO B O 1
ATOM 4463 N N . VAL B 1 288 ? 16.859 24.297 13.008 1 89 288 VAL B N 1
ATOM 4464 C CA . VAL B 1 288 ? 16.281 23 12.688 1 89 288 VAL B CA 1
ATOM 4465 C C . VAL B 1 288 ? 16.031 22.906 11.188 1 89 288 VAL B C 1
ATOM 4467 O O . VAL B 1 288 ? 14.883 23 10.742 1 89 288 VAL B O 1
ATOM 4470 N N . HIS B 1 289 ? 16.984 22.547 10.438 1 82.81 289 HIS B N 1
ATOM 4471 C CA . HIS B 1 289 ? 17.016 22.625 8.984 1 82.81 289 HIS B CA 1
ATOM 4472 C C . HIS B 1 289 ? 16.062 21.609 8.359 1 82.81 289 HIS B C 1
ATOM 4474 O O . HIS B 1 289 ? 15.656 21.75 7.203 1 82.81 289 HIS B O 1
ATOM 4480 N N . GLU B 1 290 ? 15.688 20.641 9.109 1 83.5 290 GLU B N 1
ATOM 4481 C CA . GLU B 1 290 ? 14.812 19.609 8.586 1 83.5 290 GLU B CA 1
ATOM 4482 C C . GLU B 1 290 ? 13.391 20.125 8.398 1 83.5 290 GLU B C 1
ATOM 4484 O O . GLU B 1 290 ? 12.617 19.547 7.621 1 83.5 290 GLU B O 1
ATOM 4489 N N . VAL B 1 291 ? 13.078 21.125 9.133 1 83.94 291 VAL B N 1
ATOM 4490 C CA . VAL B 1 291 ? 11.719 21.641 9.086 1 83.94 291 VAL B CA 1
ATOM 4491 C C . VAL B 1 291 ? 11.578 22.625 7.934 1 83.94 291 VAL B C 1
ATOM 4493 O O . VAL B 1 291 ? 12.141 23.734 7.98 1 83.94 291 VAL B O 1
ATOM 4496 N N . ARG B 1 292 ? 10.875 22.234 6.941 1 77.81 292 ARG B N 1
ATOM 4497 C CA . ARG B 1 292 ? 10.688 23.094 5.773 1 77.81 292 ARG B CA 1
ATOM 4498 C C . ARG B 1 292 ? 9.383 23.875 5.867 1 77.81 292 ARG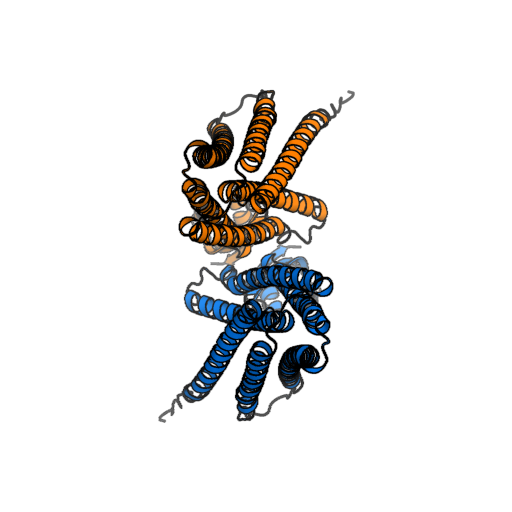 B C 1
ATOM 4500 O O . ARG B 1 292 ? 9.273 24.969 5.316 1 77.81 292 ARG B O 1
ATOM 4507 N N . HIS B 1 293 ? 8.43 23.25 6.461 1 76.94 293 HIS B N 1
ATOM 4508 C CA . HIS B 1 293 ? 7.137 23.906 6.664 1 76.94 293 HIS B CA 1
ATOM 4509 C C . HIS B 1 293 ? 6.82 24.047 8.148 1 76.94 293 HIS B C 1
ATOM 4511 O O . HIS B 1 293 ? 6.5 23.062 8.812 1 76.94 293 HIS B O 1
ATOM 4517 N N . LEU B 1 294 ? 6.949 25.266 8.562 1 83.31 294 LEU B N 1
ATOM 4518 C CA . LEU B 1 294 ? 6.734 25.516 9.977 1 83.31 294 LEU B CA 1
ATOM 4519 C C . LEU B 1 294 ? 5.508 26.406 10.195 1 83.31 294 LEU B C 1
ATOM 4521 O O . LEU B 1 294 ? 5.375 27.453 9.555 1 83.31 294 LEU B O 1
ATOM 4525 N N . THR B 1 295 ? 4.562 25.875 10.891 1 78.81 295 THR B N 1
ATOM 4526 C CA . THR B 1 295 ? 3.404 26.656 11.32 1 78.81 295 THR B CA 1
ATOM 4527 C C . THR B 1 295 ? 3.387 26.797 12.844 1 78.81 295 THR B C 1
ATOM 4529 O O . THR B 1 295 ? 3.455 25.797 13.57 1 78.81 295 THR B O 1
ATOM 4532 N N . VAL B 1 296 ? 3.367 28.078 13.289 1 85 296 VAL B N 1
ATOM 4533 C CA . VAL B 1 296 ? 3.43 28.328 14.719 1 85 296 VAL B CA 1
ATOM 4534 C C . VAL B 1 296 ? 2.195 29.109 15.156 1 85 296 VAL B C 1
ATOM 4536 O O . VAL B 1 296 ? 1.835 30.109 14.531 1 85 296 VAL B O 1
ATOM 4539 N N . GLU B 1 297 ? 1.518 28.547 16.031 1 82.31 297 GLU B N 1
ATOM 4540 C CA . GLU B 1 297 ? 0.446 29.266 16.703 1 82.31 297 GLU B CA 1
ATOM 4541 C C . GLU B 1 297 ? 0.886 29.734 18.094 1 82.31 297 GLU B C 1
ATOM 4543 O O . GLU B 1 297 ? 1.271 28.922 18.938 1 82.31 297 GLU B O 1
ATOM 4548 N N . VAL B 1 298 ? 0.916 31.078 18.297 1 84.81 298 VAL B N 1
ATOM 4549 C CA . VAL B 1 298 ? 1.329 31.625 19.578 1 84.81 298 VAL B CA 1
ATOM 4550 C C . VAL B 1 298 ? 0.107 32.125 20.344 1 84.81 298 VAL B C 1
ATOM 4552 O O . VAL B 1 298 ? -0.681 32.938 19.812 1 84.81 298 VAL B O 1
ATOM 4555 N N . GLN B 1 299 ? -0.109 31.547 21.453 1 79.69 299 GLN B N 1
ATOM 4556 C CA . GLN B 1 299 ? -1.159 32 22.359 1 79.69 299 GLN B CA 1
ATOM 4557 C C . GLN B 1 299 ? -0.57 32.719 23.562 1 79.69 299 GLN B C 1
ATOM 4559 O O . GLN B 1 299 ? 0.504 32.375 24.047 1 79.69 299 GLN B O 1
ATOM 4564 N N . ALA B 1 300 ? -1.161 33.906 23.938 1 75.88 300 ALA B N 1
ATOM 4565 C CA . ALA B 1 300 ? -0.741 34.625 25.141 1 75.88 300 ALA B CA 1
ATOM 4566 C C . ALA B 1 300 ? -1.038 33.844 26.391 1 75.88 300 ALA B C 1
ATOM 4568 O O . ALA B 1 300 ? -2.104 33.219 26.516 1 75.88 300 ALA B O 1
ATOM 4569 N N . GLY B 1 301 ? -0.014 33.531 27.109 1 65.62 301 GLY B N 1
ATOM 4570 C CA . GLY B 1 301 ? -0.191 32.875 28.391 1 65.62 301 GLY B CA 1
ATOM 4571 C C . GLY B 1 301 ? -0.884 33.75 29.422 1 65.62 301 GLY B C 1
ATOM 4572 O O . GLY B 1 301 ? -0.921 34.969 29.281 1 65.62 301 GLY B O 1
#

Nearest PDB structures (foldseek):
  8j7w-assembly1_B  TM=8.253E-01  e=1.269E-13  Homo sapiens
  8j7v-assembly1_A  TM=6.670E-01  e=9.080E-12  Homo sapiens
  8j80-assembly1_A  TM=6.602E-01  e=1.732E-11  Homo sapiens
  8j7w-assembly1_A  TM=6.705E-01  e=2.220E-11  Homo sapiens
  7d3s-assembly1_R  TM=2.264E-01  e=2.105E+00  Homo sapiens

Foldseek 3Di:
DPPPPVPPCPCPVVVVVLVVLVVVLLVLLLVLLVVQCVLCVVQVFLLSNLLSLLSVLVNQLVVLVVCLVVQCVVCVPVPPCPQASQLSSLVSLLVSLVVLLVVLVVSQVSLVVCLVVPDGGPLVSNLVSLVVSLVSLVVSCVSNVVPPPDDPPDDDDDCPPPPVVVVVVVVVVVSVVSNVSSVQQSVLSVCCVPVVNSSSRSVSSNVSSVVSNVSSVVSNVVSVCQVVFPADVVLQVVLQCLQPVVPFKHWPDWGWGDRHDLAIAIETEMEGEPPDDPVNSVVSCVVVVSYPHYHYHYDHD/DPPPPVPPCPCPVVVVVLVVLVVVLLVLLLVLLVVQCVLCVVQVFLLSNLLSLLSVLVNQLVVLVVCLVVQCVVCVPVPPCQQASQLSSLVSLLVSLVVLLVVLVVSQVSLVVCLVVPDGGPLVSNLVSLVVSLVSLVVSCCSNVVVPPDDPPDDDDDCPPPPVVVVVVVVVVVSVVSNVSSVQQSVLSCCCVPVVNSSSRSVSSNVSSVVSNVSSVVSNVVSVCQVVFPADVVLQVVLQCLQPVVPFKHWPDWGWGDRHDLAIAIETEMEGEPPDDPVNSVVSCVVSVSYPHYHYHYDYD

Organism: NCBI:txid1005395